Protein AF-S0FCW5-F1 (afdb_monomer_lite)

Organism: NCBI:txid547042

InterPro domains:
  IPR008979 Galactose-binding-like domain superfamily [SSF49785] (98-237)
  IPR013222 Glycosyl hydrolase family 98, putative carbohydrate-binding module [PF08305] (166-237)
  IPR013222 Glycosyl hydrolase family 98, putative carbohydrate-binding module [SM00776] (125-240)
  IPR038637 NPCBM domain superfamily [G3DSA:2.60.120.1060] (94-238)

Radius of gyration: 28.86 Å; chains: 1; bounding box: 76×45×75 Å

Sequence (423 aa):
MIKSVNIVIFLPLSTRDSFASIAENRYFILVLGGQFFVPHCPFGGQYRDKNTEKICKYTENMKKKRKYVILSYMLIYSKLMLYFFSFYNFLFFRLLAAGEKCEDPVGVHSKSIIRINVKGSAVRLSGKIGVTDTQIDYHSSEVTASPQPDGTRVLFHQVNGQKYLAGVEDQGNTMKKGVVMFRVLGDGRELYSQKMASGEKMKSLEVDIRKVKQLELRVDDGGDGPSGDFAVWSGVRIDSDNQLASAESVEAMSGDEGVSQEDWNKMAAKLKDLPVADYPFMKRSATDWLLTPETYKAEVKAGSDGKSLVLTNGLTARVFRITPNLATVDIVNQMSGENMLRAVSGEGELVINGQKWYLGGLEGQPERGYLKMEWLDDMSVRDSSFIVEDFYITDSVRTLDWARSRWALNKQLPTGKSLTFGF

Structure (mmCIF, N/CA/C/O backbone):
data_AF-S0FCW5-F1
#
_entry.id   AF-S0FCW5-F1
#
loop_
_atom_site.group_PDB
_atom_site.id
_atom_site.type_symbol
_atom_site.label_atom_id
_atom_site.label_alt_id
_atom_site.label_comp_id
_atom_site.label_asym_id
_atom_site.label_entity_id
_atom_site.label_seq_id
_atom_site.pdbx_PDB_ins_code
_atom_site.Cartn_x
_atom_site.Cartn_y
_atom_site.Cartn_z
_atom_site.occupancy
_atom_site.B_iso_or_equiv
_atom_site.auth_seq_id
_atom_site.auth_comp_id
_atom_site.auth_asym_id
_atom_site.auth_atom_id
_atom_site.pdbx_PDB_model_num
ATOM 1 N N . MET A 1 1 ? 3.865 22.429 2.206 1.00 33.59 1 MET A N 1
ATOM 2 C CA . MET A 1 1 ? 3.277 21.597 1.139 1.00 33.59 1 MET A CA 1
ATOM 3 C C . MET A 1 1 ? 4.305 21.528 0.016 1.00 33.59 1 MET A C 1
ATOM 5 O O . MET A 1 1 ? 4.591 22.562 -0.581 1.00 33.59 1 MET A O 1
ATOM 9 N N . ILE A 1 2 ? 4.989 20.391 -0.147 1.00 32.06 2 ILE A N 1
ATOM 10 C CA . ILE A 1 2 ? 5.942 20.185 -1.252 1.00 32.06 2 ILE A CA 1
ATOM 11 C C . ILE A 1 2 ? 5.100 20.123 -2.526 1.00 32.06 2 ILE A C 1
ATOM 13 O O . ILE A 1 2 ? 4.150 19.355 -2.568 1.00 32.06 2 ILE A O 1
ATOM 17 N N . LYS A 1 3 ? 5.377 20.995 -3.501 1.00 26.47 3 LYS A N 1
ATOM 18 C CA . LYS A 1 3 ? 4.543 21.134 -4.708 1.00 26.47 3 LYS A CA 1
ATOM 19 C C . LYS A 1 3 ? 4.940 20.202 -5.859 1.00 26.47 3 LYS A C 1
ATOM 21 O O . LYS A 1 3 ? 4.195 20.132 -6.820 1.00 26.47 3 LYS A O 1
ATOM 26 N N . SER A 1 4 ? 6.122 19.587 -5.796 1.00 36.88 4 SER A N 1
ATOM 27 C CA . SER A 1 4 ? 6.639 18.670 -6.823 1.00 36.88 4 SER A CA 1
ATOM 28 C C . SER A 1 4 ? 7.918 17.994 -6.326 1.00 36.88 4 SER A C 1
ATOM 30 O O . SER A 1 4 ? 8.798 18.698 -5.800 1.00 36.88 4 SER A O 1
ATOM 32 N N . VAL A 1 5 ? 8.071 16.691 -6.551 1.00 37.16 5 VAL A N 1
ATOM 33 C CA . VAL A 1 5 ? 9.339 15.971 -6.356 1.00 37.16 5 VAL A CA 1
ATOM 34 C C . VAL A 1 5 ? 9.860 15.511 -7.713 1.00 37.16 5 VAL A C 1
ATOM 36 O O . VAL A 1 5 ? 9.147 14.866 -8.467 1.00 37.16 5 VAL A O 1
ATOM 39 N N . ASN A 1 6 ? 11.114 15.841 -8.041 1.00 39.16 6 ASN A N 1
ATOM 40 C CA . ASN A 1 6 ? 11.743 15.365 -9.275 1.00 39.16 6 ASN A CA 1
ATOM 41 C C . ASN A 1 6 ? 12.931 14.458 -8.965 1.00 39.16 6 ASN A C 1
ATOM 43 O O . ASN A 1 6 ? 13.825 14.834 -8.196 1.00 39.16 6 ASN A O 1
ATOM 47 N N . ILE A 1 7 ? 12.964 13.299 -9.621 1.00 43.75 7 ILE A N 1
ATOM 48 C CA . ILE A 1 7 ? 14.115 12.393 -9.622 1.00 43.75 7 ILE A CA 1
ATOM 49 C C . ILE A 1 7 ? 14.768 12.453 -10.987 1.00 43.75 7 ILE A C 1
ATOM 51 O O . ILE A 1 7 ? 14.098 12.250 -11.993 1.00 43.75 7 ILE A O 1
ATOM 55 N N . VAL A 1 8 ? 16.077 12.696 -11.014 1.00 39.62 8 VAL A N 1
ATOM 56 C CA . VAL A 1 8 ? 16.868 12.725 -12.245 1.00 39.62 8 VAL A CA 1
ATOM 57 C C . VAL A 1 8 ? 17.855 11.565 -12.249 1.00 39.62 8 VAL A C 1
ATOM 59 O O . VAL A 1 8 ? 18.685 11.456 -11.343 1.00 39.62 8 VAL A O 1
ATOM 62 N N . ILE A 1 9 ? 17.767 10.722 -13.277 1.00 49.03 9 ILE A N 1
ATOM 63 C CA . ILE A 1 9 ? 18.616 9.548 -13.484 1.00 49.03 9 ILE A CA 1
ATOM 64 C C . ILE A 1 9 ? 19.537 9.812 -14.670 1.00 49.03 9 ILE A C 1
ATOM 66 O O . ILE A 1 9 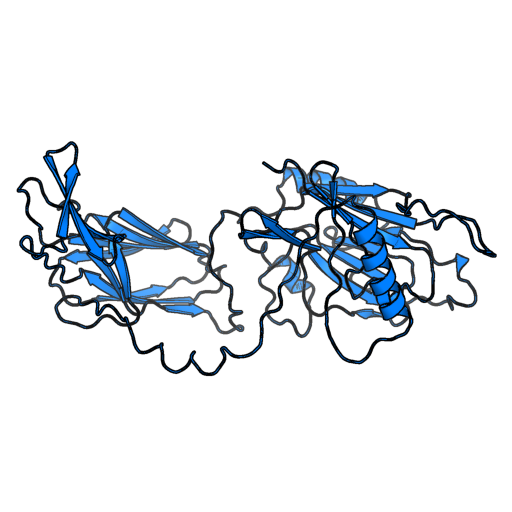? 19.081 10.088 -15.783 1.00 49.03 9 ILE A O 1
ATOM 70 N N . PHE A 1 10 ? 20.843 9.708 -14.428 1.00 42.88 10 PHE A N 1
ATOM 71 C CA . PHE A 1 10 ? 21.876 9.945 -15.432 1.00 42.88 10 PHE A CA 1
ATOM 72 C C . PHE A 1 10 ? 22.539 8.640 -15.859 1.00 42.88 10 PHE A C 1
ATOM 74 O O . PHE A 1 10 ? 22.940 7.842 -15.011 1.00 42.88 10 PHE A O 1
ATOM 81 N N . LEU A 1 11 ? 22.738 8.468 -17.169 1.00 41.00 11 LEU A N 1
ATOM 82 C CA . LEU A 1 11 ? 23.566 7.392 -17.710 1.00 41.00 11 LEU A CA 1
ATOM 83 C C . LEU A 1 11 ? 24.718 7.982 -18.546 1.00 41.00 11 LEU A C 1
ATOM 85 O O . LEU A 1 11 ? 24.460 8.546 -19.615 1.00 41.00 11 LEU A O 1
ATOM 89 N N . PRO A 1 12 ? 25.981 7.899 -18.079 1.00 45.06 12 PRO A N 1
ATOM 90 C CA . PRO A 1 12 ? 27.122 8.432 -18.817 1.00 45.06 12 PRO A CA 1
ATOM 91 C C . PRO A 1 12 ? 27.519 7.529 -19.995 1.00 45.06 12 PRO A C 1
ATOM 93 O O . PRO A 1 12 ? 27.350 6.305 -19.946 1.00 45.06 12 PRO A O 1
ATOM 96 N N . LEU A 1 13 ? 28.115 8.125 -21.034 1.00 45.69 13 LEU A N 1
ATOM 97 C CA . LEU A 1 13 ? 28.806 7.371 -22.081 1.00 45.69 13 LEU A CA 1
ATOM 98 C C . LEU A 1 13 ? 30.098 6.750 -21.532 1.00 45.69 13 LEU A C 1
ATOM 100 O O . LEU A 1 13 ? 31.021 7.463 -21.148 1.00 45.69 13 LEU A O 1
ATOM 104 N N . SER A 1 14 ? 30.124 5.415 -21.523 1.00 41.03 14 SER A N 1
ATOM 105 C CA . SER A 1 14 ? 31.298 4.536 -21.473 1.00 41.03 14 SER A CA 1
ATOM 106 C C . SER A 1 14 ? 32.500 5.047 -20.664 1.00 41.03 14 SER A C 1
ATOM 108 O O . SER A 1 14 ? 33.445 5.628 -21.203 1.00 41.03 14 SER A O 1
ATOM 110 N N . THR A 1 15 ? 32.550 4.671 -19.388 1.00 37.12 15 THR A N 1
ATOM 111 C CA . THR A 1 15 ? 33.826 4.410 -18.710 1.00 37.12 15 THR A CA 1
ATOM 112 C C . THR A 1 15 ? 33.726 3.102 -17.931 1.00 37.12 15 THR A C 1
ATOM 114 O O . THR A 1 15 ? 32.642 2.603 -17.643 1.00 37.12 15 THR A O 1
ATOM 117 N N . ARG A 1 16 ? 34.879 2.542 -17.560 1.00 37.75 16 ARG A N 1
ATOM 118 C CA . ARG A 1 16 ? 35.038 1.319 -16.748 1.00 37.75 16 ARG A CA 1
ATOM 119 C C . ARG A 1 16 ? 34.206 1.313 -15.441 1.00 37.75 16 ARG A C 1
ATOM 121 O O . ARG A 1 16 ? 34.012 0.253 -14.857 1.00 37.75 16 ARG A O 1
ATOM 128 N N . ASP A 1 17 ? 33.690 2.474 -15.027 1.00 35.81 17 ASP A N 1
ATOM 129 C CA . ASP A 1 17 ? 32.860 2.713 -13.839 1.00 35.81 17 ASP A CA 1
ATOM 130 C C . ASP A 1 17 ? 31.333 2.591 -14.087 1.00 35.81 17 ASP A C 1
ATOM 132 O O . ASP A 1 17 ? 30.536 2.691 -13.148 1.00 35.81 17 ASP A O 1
ATOM 136 N N . SER A 1 18 ? 30.881 2.345 -15.325 1.00 36.50 18 SER A N 1
ATOM 137 C CA . SER A 1 18 ? 29.451 2.179 -15.656 1.00 36.50 18 SER A CA 1
ATOM 138 C C . SER A 1 18 ? 28.818 0.935 -15.007 1.00 36.50 18 SER A C 1
ATOM 140 O O . SER A 1 18 ? 27.651 0.963 -14.629 1.00 36.50 18 SER A O 1
ATOM 142 N N . PHE A 1 19 ? 29.592 -0.138 -14.810 1.00 34.03 19 PHE A N 1
ATOM 143 C CA . PHE A 1 19 ? 29.107 -1.394 -14.218 1.00 34.03 19 PHE A CA 1
ATOM 144 C C . PHE A 1 19 ? 28.790 -1.283 -12.724 1.00 34.03 19 PHE A C 1
ATOM 146 O O . PHE A 1 19 ? 27.807 -1.839 -12.243 1.00 34.03 19 PHE A O 1
ATOM 153 N N . ALA A 1 20 ? 29.604 -0.531 -11.987 1.00 31.52 20 ALA A N 1
ATOM 154 C CA . ALA A 1 20 ? 29.438 -0.342 -10.552 1.00 31.52 20 ALA A CA 1
ATOM 155 C C . ALA A 1 20 ? 28.326 0.687 -10.238 1.00 31.52 20 ALA A C 1
ATOM 157 O O . ALA A 1 20 ? 27.677 0.635 -9.193 1.00 31.52 20 ALA A O 1
ATOM 158 N N . SER A 1 21 ? 28.079 1.639 -11.137 1.00 38.34 21 SER A N 1
ATOM 159 C CA . SER A 1 21 ? 27.206 2.794 -10.884 1.00 38.34 21 SER A CA 1
ATOM 160 C C . SER A 1 21 ? 25.705 2.517 -11.035 1.00 38.34 21 SER A C 1
ATOM 162 O O . SER A 1 21 ? 24.915 3.169 -10.353 1.00 38.34 21 SER A O 1
ATOM 164 N N . ILE A 1 22 ? 25.312 1.538 -11.856 1.00 35.44 22 ILE A N 1
ATOM 165 C CA . ILE A 1 22 ? 23.900 1.222 -12.158 1.00 35.44 22 ILE A CA 1
ATOM 166 C C . ILE A 1 22 ? 23.277 0.278 -11.127 1.00 35.44 22 ILE A C 1
ATOM 168 O O . ILE A 1 22 ? 22.099 0.416 -10.818 1.00 35.44 22 ILE A O 1
ATOM 172 N N . ALA A 1 23 ? 24.067 -0.628 -10.549 1.00 32.19 23 ALA A N 1
ATOM 173 C CA . ALA A 1 23 ? 23.587 -1.587 -9.553 1.00 32.19 23 ALA A CA 1
ATOM 174 C C . ALA A 1 23 ? 23.376 -0.980 -8.148 1.00 32.19 23 ALA A C 1
ATOM 176 O O . ALA A 1 23 ? 22.715 -1.588 -7.316 1.00 32.19 23 ALA A O 1
ATOM 177 N N . GLU A 1 24 ? 23.934 0.204 -7.862 1.00 34.00 24 GLU A N 1
ATOM 178 C CA . GLU A 1 24 ? 24.022 0.750 -6.494 1.00 34.00 24 GLU A CA 1
ATOM 179 C C . GLU A 1 24 ? 23.323 2.110 -6.290 1.00 34.00 24 GLU A C 1
ATOM 181 O O . GLU A 1 24 ? 23.581 2.784 -5.295 1.00 34.00 24 GLU A O 1
ATOM 186 N N . ASN A 1 25 ? 22.446 2.560 -7.196 1.00 40.53 25 ASN A N 1
ATOM 187 C CA . ASN A 1 25 ? 21.731 3.838 -7.030 1.00 40.53 25 ASN A CA 1
ATOM 188 C C . ASN A 1 25 ? 22.665 5.056 -6.768 1.00 40.53 25 ASN A C 1
ATOM 190 O O . ASN A 1 25 ? 22.315 5.994 -6.051 1.00 40.53 25 ASN A O 1
ATOM 194 N N . ARG A 1 26 ? 23.887 5.060 -7.330 1.00 36.84 26 ARG A N 1
ATOM 195 C CA . ARG A 1 26 ? 24.973 5.972 -6.898 1.00 36.84 26 ARG A CA 1
ATOM 196 C C . ARG A 1 26 ? 24.899 7.411 -7.426 1.00 36.84 26 ARG A C 1
ATOM 198 O O . ARG A 1 26 ? 25.686 8.244 -6.983 1.00 36.84 26 ARG A O 1
ATOM 205 N N . TYR A 1 27 ? 23.968 7.731 -8.328 1.00 38.69 27 TYR A N 1
ATOM 206 C CA . TYR A 1 27 ? 23.835 9.071 -8.919 1.00 38.69 27 TYR A CA 1
ATOM 207 C C . TYR A 1 27 ? 22.372 9.490 -9.083 1.00 38.69 27 TYR A C 1
ATOM 209 O O . TYR A 1 27 ? 21.877 9.611 -10.200 1.00 38.69 27 TYR A O 1
ATOM 217 N N . PHE A 1 28 ? 21.692 9.754 -7.970 1.00 36.47 28 PHE A N 1
ATOM 218 C CA . PHE A 1 28 ? 20.451 10.524 -7.999 1.00 36.47 28 PHE A CA 1
ATOM 219 C C . PHE A 1 28 ? 20.669 11.877 -7.351 1.00 36.47 28 PHE A C 1
ATOM 221 O O . PHE A 1 28 ? 21.306 11.998 -6.302 1.00 36.47 28 PHE A O 1
ATOM 228 N N . ILE A 1 29 ? 20.116 12.895 -7.996 1.00 38.34 29 ILE A N 1
ATOM 229 C CA . ILE A 1 29 ? 19.978 14.222 -7.422 1.00 38.34 29 ILE A CA 1
ATOM 230 C C . ILE A 1 29 ? 18.490 14.406 -7.173 1.00 38.34 29 ILE A C 1
ATOM 232 O O . ILE A 1 29 ? 17.713 14.521 -8.120 1.00 38.34 29 ILE A O 1
ATOM 236 N N . LEU A 1 30 ? 18.102 14.421 -5.902 1.00 33.50 30 LEU A N 1
ATOM 237 C CA . LEU A 1 30 ? 16.745 14.772 -5.517 1.00 33.50 30 LEU A CA 1
ATOM 238 C C . LEU A 1 30 ? 16.630 16.300 -5.526 1.00 33.50 30 LEU A C 1
ATOM 240 O O . LEU A 1 30 ? 17.441 16.990 -4.897 1.00 33.50 30 LEU A O 1
ATOM 244 N N . VAL A 1 31 ? 15.635 16.823 -6.243 1.00 35.66 31 VAL A N 1
ATOM 245 C CA . VAL A 1 31 ? 15.349 18.261 -6.297 1.00 35.66 31 VAL A CA 1
ATOM 246 C C . VAL A 1 31 ? 14.001 18.534 -5.636 1.00 35.66 31 VAL A C 1
ATOM 248 O O . VAL A 1 31 ? 12.959 18.175 -6.178 1.00 35.66 31 VAL A O 1
ATOM 251 N N . LEU A 1 32 ? 14.023 19.207 -4.482 1.00 30.20 32 LEU A N 1
ATOM 252 C CA . LEU A 1 32 ? 12.822 19.674 -3.779 1.00 30.20 32 LEU A CA 1
ATOM 253 C C . LEU A 1 32 ? 12.792 21.201 -3.805 1.00 30.20 32 LEU A C 1
ATOM 255 O O . LEU A 1 32 ? 13.684 21.845 -3.255 1.00 30.20 32 LEU A O 1
ATOM 259 N N . GLY A 1 33 ? 11.794 21.798 -4.464 1.00 28.34 33 GLY A N 1
ATOM 260 C CA . GLY A 1 33 ? 11.600 23.258 -4.464 1.00 28.34 33 GLY A CA 1
ATOM 261 C C . GLY A 1 33 ? 12.816 24.078 -4.932 1.00 28.34 33 GLY A C 1
ATOM 262 O O . GLY A 1 33 ? 13.011 25.197 -4.469 1.00 28.34 33 GLY A O 1
ATOM 263 N N . GLY A 1 34 ? 13.664 23.514 -5.804 1.00 30.11 34 GLY A N 1
ATOM 264 C CA . GLY A 1 34 ? 14.894 24.150 -6.297 1.00 30.11 34 GLY A CA 1
ATOM 265 C C . GLY A 1 34 ? 16.157 23.907 -5.454 1.00 30.11 34 GLY A C 1
ATOM 266 O O . GLY A 1 34 ? 17.221 24.408 -5.816 1.00 30.11 34 GLY A O 1
ATOM 267 N N . GLN A 1 35 ? 16.080 23.131 -4.367 1.00 27.50 35 GLN A N 1
ATOM 268 C CA . GLN A 1 35 ? 17.235 22.705 -3.564 1.00 27.50 35 GLN A CA 1
ATOM 269 C C . GLN A 1 35 ? 17.667 21.271 -3.898 1.00 27.50 35 GLN A C 1
ATOM 271 O O . GLN A 1 35 ? 16.832 20.399 -4.128 1.00 27.50 35 GLN A O 1
ATOM 276 N N . PHE A 1 36 ? 18.985 21.045 -3.922 1.00 35.94 36 PHE A N 1
ATOM 277 C CA . PHE A 1 36 ? 19.620 19.779 -4.297 1.00 35.94 36 PHE A CA 1
ATOM 278 C C . PHE A 1 36 ? 19.965 18.932 -3.071 1.00 35.94 36 PHE A C 1
ATOM 280 O O . PHE A 1 36 ? 20.587 19.434 -2.133 1.00 35.94 36 PHE A O 1
ATOM 287 N N . PHE A 1 37 ? 19.659 17.637 -3.126 1.00 34.41 37 PHE A N 1
ATOM 288 C CA . PHE A 1 37 ? 20.030 16.665 -2.099 1.00 34.41 37 PHE A CA 1
ATOM 289 C C . PHE A 1 37 ? 20.823 15.513 -2.729 1.00 34.41 37 PHE A C 1
ATOM 291 O O . PHE A 1 37 ? 20.431 14.963 -3.758 1.00 34.41 37 PHE A O 1
ATOM 298 N N . VAL A 1 38 ? 21.957 15.173 -2.109 1.00 36.97 38 VAL A N 1
ATOM 299 C CA . VAL A 1 38 ? 22.837 14.055 -2.492 1.00 36.97 38 VAL A CA 1
ATOM 300 C C . VAL A 1 38 ? 22.806 13.030 -1.351 1.00 36.97 38 VAL A C 1
ATOM 302 O O . VAL A 1 38 ? 22.962 13.442 -0.196 1.00 36.97 38 VAL A O 1
ATOM 305 N N . PRO A 1 39 ? 22.604 11.726 -1.621 1.00 34.88 39 PRO A N 1
ATOM 306 C CA . PRO A 1 39 ? 22.504 10.716 -0.571 1.00 34.88 39 PRO A CA 1
ATOM 307 C C . PRO A 1 39 ? 23.798 10.572 0.245 1.00 34.88 39 PRO A C 1
ATOM 309 O O . PRO A 1 39 ? 24.911 10.813 -0.231 1.00 34.88 39 PRO A O 1
ATOM 312 N N . HIS A 1 40 ? 23.640 10.191 1.515 1.00 34.69 40 HIS A N 1
ATOM 313 C CA . HIS A 1 40 ? 24.745 9.968 2.444 1.00 34.69 40 HIS A CA 1
ATOM 314 C C . HIS A 1 40 ? 25.451 8.638 2.136 1.00 34.69 40 HIS A C 1
ATOM 316 O O . HIS A 1 40 ? 24.803 7.652 1.804 1.00 34.69 40 HIS A O 1
ATOM 322 N N . CYS A 1 41 ? 26.782 8.606 2.246 1.00 33.38 41 CYS A N 1
ATOM 323 C CA . CYS A 1 41 ? 27.588 7.412 1.983 1.00 33.38 41 CYS A CA 1
ATOM 324 C C . CYS A 1 41 ? 27.314 6.355 3.073 1.00 33.38 41 CYS A C 1
ATOM 326 O O . CYS A 1 41 ? 27.596 6.649 4.240 1.00 33.38 41 CYS A O 1
ATOM 328 N N . PRO A 1 42 ? 26.782 5.160 2.759 1.00 31.03 42 PRO A N 1
ATOM 329 C CA . PRO A 1 42 ? 26.518 4.158 3.779 1.00 31.03 42 PRO A CA 1
ATOM 330 C C . PRO A 1 42 ? 27.779 3.313 4.055 1.00 31.03 42 PRO A C 1
ATOM 332 O O . PRO A 1 42 ? 28.617 3.122 3.177 1.00 31.03 42 PRO A O 1
ATOM 335 N N . PHE A 1 43 ? 27.862 2.790 5.284 1.00 33.75 43 PHE A N 1
ATOM 336 C CA . PHE A 1 43 ? 28.784 1.765 5.814 1.00 33.75 43 PHE A CA 1
ATOM 337 C C . PHE A 1 43 ? 30.139 2.194 6.416 1.00 33.75 43 PHE A C 1
ATOM 339 O O . PHE A 1 43 ? 31.092 2.597 5.748 1.00 33.75 43 PHE A O 1
ATOM 346 N N . GLY A 1 44 ? 30.240 1.982 7.735 1.00 33.19 44 GLY A N 1
ATOM 347 C CA . GLY A 1 44 ? 31.493 1.774 8.456 1.00 33.19 44 GLY A CA 1
ATOM 348 C C . GLY A 1 44 ? 31.853 0.286 8.454 1.00 33.19 44 GLY A C 1
ATOM 349 O O . GLY A 1 44 ? 31.154 -0.520 9.057 1.00 33.19 44 GLY A O 1
ATOM 350 N N . GLY A 1 45 ? 32.940 -0.070 7.772 1.00 34.56 45 GLY A N 1
ATOM 351 C CA . GLY A 1 45 ? 33.516 -1.415 7.734 1.00 34.56 45 GLY A CA 1
ATOM 352 C C . GLY A 1 45 ? 34.986 -1.347 7.305 1.00 34.56 45 GLY A C 1
ATOM 353 O O . GLY A 1 45 ? 35.370 -0.467 6.537 1.00 34.56 45 GLY A O 1
ATOM 354 N N . GLN A 1 46 ? 35.821 -2.235 7.848 1.00 36.06 46 GLN A N 1
ATOM 355 C CA . GLN A 1 46 ? 37.294 -2.160 7.853 1.00 36.06 46 GLN A CA 1
ATOM 356 C C . GLN A 1 46 ? 38.018 -2.520 6.535 1.00 36.06 46 GLN A C 1
ATOM 358 O O . GLN A 1 46 ? 39.235 -2.677 6.544 1.00 36.06 46 GLN A O 1
ATOM 363 N N . TYR A 1 47 ? 37.338 -2.577 5.389 1.00 38.03 47 TYR A N 1
ATOM 364 C CA . TYR A 1 47 ? 37.998 -2.714 4.083 1.00 38.03 47 TYR A CA 1
ATOM 365 C C . TYR A 1 47 ? 37.498 -1.630 3.130 1.00 38.03 47 TYR A C 1
ATOM 367 O O . TYR A 1 47 ? 36.375 -1.684 2.637 1.00 38.03 47 TYR A O 1
ATOM 375 N N . ARG A 1 48 ? 38.339 -0.618 2.887 1.00 46.06 48 ARG A N 1
ATOM 376 C CA . ARG A 1 48 ? 38.106 0.412 1.867 1.00 46.06 48 ARG A CA 1
ATOM 377 C C . ARG A 1 48 ? 38.988 0.127 0.660 1.00 46.06 48 ARG A C 1
ATOM 379 O O . ARG A 1 48 ? 40.207 0.056 0.799 1.00 46.06 48 ARG A O 1
ATOM 386 N N . ASP A 1 49 ? 38.398 0.038 -0.527 1.00 46.09 49 ASP A N 1
ATOM 387 C CA . ASP A 1 49 ? 39.173 0.225 -1.751 1.00 46.09 49 ASP A CA 1
ATOM 388 C C . ASP A 1 49 ? 39.580 1.713 -1.899 1.00 46.09 49 ASP A C 1
ATOM 390 O O . ASP A 1 49 ? 38.945 2.626 -1.351 1.00 46.09 49 ASP A O 1
ATOM 394 N N . LYS A 1 50 ? 40.662 1.980 -2.643 1.00 42.00 50 LYS A N 1
ATOM 395 C CA . LYS A 1 50 ? 41.230 3.334 -2.813 1.00 42.00 50 LYS A CA 1
ATOM 396 C C . LYS A 1 50 ? 40.294 4.326 -3.526 1.00 42.00 50 LYS A C 1
ATOM 398 O O . LYS A 1 50 ? 40.507 5.534 -3.404 1.00 42.00 50 LYS A O 1
ATOM 403 N N . ASN A 1 51 ? 39.298 3.864 -4.282 1.00 41.72 51 ASN A N 1
ATOM 404 C CA . ASN A 1 51 ? 38.315 4.717 -4.953 1.00 41.72 51 ASN A CA 1
ATOM 405 C C . ASN A 1 51 ? 37.182 5.108 -3.994 1.00 41.72 51 ASN A C 1
ATOM 407 O O . ASN A 1 51 ? 36.841 6.289 -3.913 1.00 41.72 51 ASN A O 1
ATOM 411 N N . THR A 1 52 ? 36.703 4.173 -3.176 1.00 41.12 52 THR A N 1
ATOM 412 C CA . THR A 1 52 ? 35.723 4.418 -2.108 1.00 41.12 52 THR A CA 1
ATOM 413 C C . THR A 1 52 ? 36.269 5.402 -1.064 1.00 41.12 52 THR A C 1
ATOM 415 O O . THR A 1 52 ? 35.570 6.313 -0.616 1.00 41.12 52 THR A O 1
ATOM 418 N N . GLU A 1 53 ? 37.563 5.328 -0.740 1.00 44.53 53 GLU A N 1
ATOM 419 C CA . GLU A 1 53 ? 38.206 6.279 0.174 1.00 44.53 53 GLU A CA 1
ATOM 420 C C . GLU A 1 53 ? 38.337 7.704 -0.410 1.00 44.53 53 GLU A C 1
ATOM 422 O O . GLU A 1 53 ? 38.209 8.697 0.316 1.00 44.53 53 GLU A O 1
ATOM 427 N N . LYS A 1 54 ? 38.536 7.830 -1.731 1.00 44.31 54 LYS A N 1
ATOM 428 C CA . LYS A 1 54 ? 38.556 9.128 -2.431 1.00 44.31 54 LYS A CA 1
ATOM 429 C C . LYS A 1 54 ? 37.179 9.784 -2.459 1.00 44.31 54 LYS A C 1
ATOM 431 O O . LYS A 1 54 ? 37.096 10.993 -2.246 1.00 44.31 54 LYS A O 1
ATOM 436 N N . ILE A 1 55 ? 36.125 9.000 -2.683 1.00 40.84 55 ILE A N 1
ATOM 437 C CA . ILE A 1 55 ? 34.738 9.478 -2.695 1.00 40.84 55 ILE A CA 1
ATOM 438 C C . ILE A 1 55 ? 34.348 9.976 -1.296 1.00 40.84 55 ILE A C 1
ATOM 440 O O . ILE A 1 55 ? 33.899 11.109 -1.164 1.00 40.84 55 ILE A O 1
ATOM 444 N N . CYS A 1 56 ? 34.654 9.226 -0.233 1.00 41.03 56 CYS A N 1
ATOM 445 C CA . CYS A 1 56 ? 34.401 9.661 1.146 1.00 41.03 56 CYS A CA 1
ATOM 446 C C . CYS A 1 56 ? 35.148 10.954 1.529 1.00 41.03 56 CYS A C 1
ATOM 448 O O . CYS A 1 56 ? 34.553 11.862 2.114 1.00 41.03 56 CYS A O 1
ATOM 450 N N . LYS A 1 57 ? 36.432 11.090 1.153 1.00 44.75 57 LYS A N 1
ATOM 451 C CA . LYS A 1 57 ? 37.203 12.337 1.350 1.00 44.75 57 LYS A CA 1
ATOM 452 C C . LYS A 1 57 ? 36.620 13.520 0.571 1.00 44.75 57 LYS A C 1
ATOM 454 O O . LYS A 1 57 ? 36.708 14.660 1.026 1.00 44.75 57 LYS A O 1
ATOM 459 N N . TYR A 1 58 ? 36.024 13.265 -0.591 1.00 45.00 58 TYR A N 1
ATOM 460 C CA . TYR A 1 58 ? 35.356 14.276 -1.407 1.00 45.00 58 TYR A CA 1
ATOM 461 C C . TYR A 1 58 ? 34.069 14.777 -0.732 1.00 45.00 58 TYR A C 1
ATOM 463 O O . TYR A 1 58 ? 33.876 15.988 -0.607 1.00 45.00 58 TYR A O 1
ATOM 471 N N . THR A 1 59 ? 33.258 13.870 -0.177 1.00 40.06 59 THR A N 1
ATOM 472 C CA . THR A 1 59 ? 32.046 14.198 0.593 1.00 40.06 59 THR A CA 1
ATOM 473 C C . THR A 1 59 ? 32.366 15.016 1.848 1.00 40.06 59 THR A C 1
ATOM 475 O O . THR A 1 59 ? 31.648 15.962 2.173 1.00 40.06 59 THR A O 1
ATOM 478 N N . GLU A 1 60 ? 33.473 14.722 2.538 1.00 44.88 60 GLU A N 1
ATOM 479 C CA . GLU A 1 60 ? 33.938 15.515 3.686 1.00 44.88 60 GLU A CA 1
ATOM 480 C C . GLU A 1 60 ? 34.467 16.904 3.310 1.00 44.88 60 GLU A C 1
ATOM 482 O O . GLU A 1 60 ? 34.234 17.871 4.037 1.00 44.88 60 GLU A O 1
ATOM 487 N N . ASN A 1 61 ? 35.133 17.048 2.162 1.00 42.56 61 ASN A N 1
ATOM 488 C CA . ASN A 1 61 ? 35.586 18.358 1.684 1.00 42.56 61 ASN A CA 1
ATOM 489 C C . ASN A 1 61 ? 34.415 19.265 1.286 1.00 42.56 61 ASN A C 1
ATOM 491 O O . ASN A 1 61 ? 34.483 20.483 1.463 1.00 42.56 61 ASN A O 1
ATOM 495 N N . MET A 1 62 ? 33.320 18.679 0.802 1.00 38.59 62 MET A N 1
ATOM 496 C CA . MET A 1 62 ? 32.087 19.416 0.549 1.00 38.59 62 MET A CA 1
ATOM 497 C C . MET A 1 62 ? 31.438 19.914 1.862 1.00 38.59 62 MET A C 1
ATOM 499 O O . MET A 1 62 ? 30.938 21.042 1.887 1.00 38.59 62 MET A O 1
ATOM 503 N N . LYS A 1 63 ? 31.547 19.171 2.988 1.00 40.78 63 LYS A N 1
ATOM 504 C CA . LYS A 1 63 ? 31.019 19.598 4.310 1.00 40.78 63 LYS A CA 1
ATOM 505 C C . LYS A 1 63 ? 31.651 20.913 4.786 1.00 40.78 63 LYS A C 1
ATOM 507 O O . LYS A 1 63 ? 30.988 21.725 5.426 1.00 40.78 63 LYS A O 1
ATOM 512 N N . LYS A 1 64 ? 32.921 21.156 4.439 1.00 44.56 64 LYS A N 1
ATOM 513 C CA . LYS A 1 64 ? 33.660 22.376 4.816 1.00 44.56 64 LYS A CA 1
ATOM 514 C C . LYS A 1 64 ? 33.215 23.642 4.069 1.00 44.56 64 LYS A C 1
ATOM 516 O O . LYS A 1 64 ? 33.524 24.732 4.538 1.00 44.56 64 LYS A O 1
ATOM 521 N N . LYS A 1 65 ? 32.484 23.540 2.948 1.00 43.06 65 LYS A N 1
ATOM 522 C CA . LYS A 1 65 ? 32.107 24.691 2.095 1.00 43.06 65 LYS A CA 1
ATOM 523 C C . LYS A 1 65 ? 30.676 25.233 2.296 1.00 43.06 65 LYS A C 1
ATOM 525 O O . LYS A 1 65 ? 30.266 26.097 1.529 1.00 43.06 65 LYS A O 1
ATOM 530 N N . ARG A 1 66 ? 29.933 24.764 3.316 1.00 36.25 66 ARG A N 1
ATOM 531 C CA . ARG A 1 66 ? 28.595 25.252 3.753 1.00 36.25 66 ARG A CA 1
ATOM 532 C C . ARG A 1 66 ? 27.642 25.688 2.614 1.00 36.25 66 ARG A C 1
ATOM 534 O O . ARG A 1 66 ? 27.254 26.850 2.543 1.00 36.25 66 ARG A O 1
ATOM 541 N N . LYS A 1 67 ? 27.214 24.757 1.753 1.00 36.59 67 LYS A N 1
ATOM 542 C CA . LYS A 1 67 ? 26.091 24.980 0.813 1.00 36.59 67 LYS A CA 1
ATOM 543 C C . LYS A 1 67 ? 25.155 23.768 0.675 1.00 36.59 67 LYS A C 1
ATOM 545 O O . LYS A 1 67 ? 24.799 23.411 -0.439 1.00 36.59 67 LYS A O 1
ATOM 550 N N . TYR A 1 68 ? 24.780 23.122 1.783 1.00 35.81 68 TYR A N 1
ATOM 551 C CA . TYR A 1 68 ? 23.681 22.138 1.835 1.00 35.81 68 TYR A CA 1
ATOM 552 C C . TYR A 1 68 ? 23.390 21.695 3.283 1.00 35.81 68 TYR A C 1
ATOM 554 O O . TYR A 1 68 ? 24.245 21.831 4.162 1.00 35.81 68 TYR A O 1
ATOM 562 N N . VAL A 1 69 ? 22.184 21.162 3.515 1.00 27.53 69 VAL A N 1
ATOM 563 C CA . VAL A 1 69 ? 21.749 20.521 4.770 1.00 27.53 69 VAL A CA 1
ATOM 564 C C . VAL A 1 69 ? 21.981 19.011 4.655 1.00 27.53 69 VAL A C 1
ATOM 566 O O . VAL A 1 69 ? 21.691 18.408 3.627 1.00 27.53 69 VAL A O 1
ATOM 569 N N . ILE A 1 70 ? 22.561 18.412 5.694 1.00 29.06 70 ILE A N 1
ATOM 570 C CA . ILE A 1 70 ? 22.929 16.991 5.756 1.00 29.06 70 ILE A CA 1
ATOM 571 C C . ILE A 1 70 ? 21.768 16.205 6.381 1.00 29.06 70 ILE A C 1
ATOM 573 O O . ILE A 1 70 ? 21.346 16.547 7.482 1.00 29.06 70 ILE A O 1
ATOM 577 N N . LEU A 1 71 ? 21.312 15.123 5.738 1.00 25.05 71 LEU A N 1
ATOM 578 C CA . LEU A 1 71 ? 20.600 14.045 6.434 1.00 25.05 71 LEU A CA 1
ATOM 579 C C . LEU A 1 71 ? 21.640 13.159 7.130 1.00 25.05 71 LEU A C 1
ATOM 581 O O . LEU A 1 71 ? 22.393 12.427 6.487 1.00 25.05 71 LEU A O 1
ATOM 585 N N . SER A 1 72 ? 21.726 13.270 8.450 1.00 25.41 72 SER A N 1
ATOM 586 C CA . SER A 1 72 ? 22.580 12.429 9.286 1.00 25.41 72 SER A CA 1
ATOM 587 C C . SER A 1 72 ? 21.896 11.096 9.595 1.00 25.41 72 SER A C 1
ATOM 589 O O . SER A 1 72 ? 20.865 11.070 10.259 1.00 25.41 72 SER A O 1
ATOM 591 N N . TYR A 1 73 ? 22.519 9.992 9.176 1.00 25.95 73 TYR A N 1
ATOM 592 C CA . TYR A 1 73 ? 22.291 8.669 9.759 1.00 25.95 73 TYR A CA 1
ATOM 593 C C . TYR A 1 73 ? 22.965 8.628 11.139 1.00 25.95 73 TYR A C 1
ATOM 595 O O . TYR A 1 73 ? 24.192 8.704 11.226 1.00 25.95 73 TYR A O 1
ATOM 603 N N . MET A 1 74 ? 22.192 8.485 12.217 1.00 22.25 74 MET A N 1
ATOM 604 C CA . MET A 1 74 ? 22.722 7.996 13.493 1.00 22.25 74 MET A CA 1
ATOM 605 C C . MET A 1 74 ? 22.580 6.475 13.531 1.00 22.25 74 MET A C 1
ATOM 607 O O . MET A 1 74 ? 21.495 5.941 13.737 1.00 22.25 74 MET A O 1
ATOM 611 N N . LEU A 1 75 ? 23.700 5.777 13.355 1.00 24.41 75 LEU A N 1
ATOM 612 C CA . LEU A 1 75 ? 23.848 4.392 13.788 1.00 24.41 75 LEU A CA 1
ATOM 613 C C . LEU A 1 75 ? 24.127 4.397 15.296 1.00 24.41 75 LEU A C 1
ATOM 615 O O . LEU A 1 75 ? 25.239 4.703 15.720 1.00 24.41 75 LEU A O 1
ATOM 619 N N . ILE A 1 76 ? 23.126 4.040 16.099 1.00 23.86 76 ILE A N 1
ATOM 620 C CA . ILE A 1 76 ? 23.326 3.543 17.464 1.00 23.86 76 ILE A CA 1
ATOM 621 C C . ILE A 1 76 ? 22.838 2.096 17.472 1.00 23.86 76 ILE A C 1
ATOM 623 O O . ILE A 1 76 ? 21.682 1.813 17.757 1.00 23.86 76 ILE A O 1
ATOM 627 N N . TYR A 1 77 ? 23.735 1.171 17.139 1.00 26.11 77 TYR A N 1
ATOM 628 C CA . TYR A 1 77 ? 23.597 -0.234 17.511 1.00 26.11 77 TYR A CA 1
ATOM 629 C C . TYR A 1 77 ? 24.849 -0.637 18.278 1.00 26.11 77 TYR A C 1
ATOM 631 O O . TYR A 1 77 ? 25.882 -0.962 17.705 1.00 26.11 77 TYR A O 1
ATOM 639 N N . SER A 1 78 ? 24.761 -0.556 19.602 1.00 27.58 78 SER A N 1
ATOM 640 C CA . SER A 1 78 ? 25.637 -1.262 20.535 1.00 27.58 78 SER A CA 1
ATOM 641 C C . SER A 1 78 ? 25.050 -1.107 21.938 1.00 27.58 78 SER A C 1
ATOM 643 O O . SER A 1 78 ? 24.904 0.015 22.415 1.00 27.58 78 SER A O 1
ATOM 645 N N . LYS A 1 79 ? 24.762 -2.244 22.590 1.00 24.42 79 LYS A N 1
ATOM 646 C CA . LYS A 1 79 ? 24.388 -2.415 24.014 1.00 24.42 79 LYS A CA 1
ATOM 647 C C . LYS A 1 79 ? 22.924 -2.272 24.474 1.00 24.42 79 LYS A C 1
ATOM 649 O O . LYS A 1 79 ? 22.706 -2.109 25.668 1.00 24.42 79 LYS A O 1
ATOM 654 N N . LEU A 1 80 ? 21.918 -2.491 23.622 1.00 26.62 80 LEU A N 1
ATOM 655 C CA . LEU A 1 80 ? 20.527 -2.669 24.102 1.00 26.62 80 LEU A CA 1
ATOM 656 C C . LEU A 1 80 ? 19.856 -3.982 23.658 1.00 26.62 80 LEU A C 1
ATOM 658 O O . LEU A 1 80 ? 18.640 -4.072 23.586 1.00 26.62 80 LEU A O 1
ATOM 662 N N . MET A 1 81 ? 20.647 -5.022 23.386 1.00 26.97 81 MET A N 1
ATOM 663 C CA . MET A 1 81 ? 20.158 -6.343 22.948 1.00 26.97 81 MET A CA 1
ATOM 664 C C . MET A 1 81 ? 20.262 -7.413 24.052 1.00 26.97 81 MET A C 1
ATOM 666 O O . MET A 1 81 ? 20.444 -8.589 23.773 1.00 26.97 81 MET A O 1
ATOM 670 N N . LEU A 1 82 ? 20.175 -6.994 25.320 1.00 25.97 82 LEU A N 1
ATOM 671 C CA . LEU A 1 82 ? 20.100 -7.890 26.490 1.00 25.97 82 LEU A CA 1
ATOM 672 C C . LEU A 1 82 ? 19.086 -7.429 27.561 1.00 25.97 82 LEU A C 1
ATOM 674 O O . LEU A 1 82 ? 18.877 -8.137 28.536 1.00 25.97 82 LEU A O 1
ATOM 678 N N . TYR A 1 83 ? 18.391 -6.302 27.351 1.00 25.06 83 TYR A N 1
ATOM 679 C CA . TYR A 1 83 ? 17.251 -5.872 28.183 1.00 25.06 83 TYR A CA 1
ATOM 680 C C . TYR A 1 83 ? 15.885 -6.092 27.511 1.00 25.06 83 TYR A C 1
ATOM 682 O O . TYR A 1 83 ? 14.851 -6.012 28.170 1.00 25.06 83 TYR A O 1
ATOM 690 N N . PHE A 1 84 ? 15.866 -6.441 26.219 1.00 25.66 84 PHE A N 1
ATOM 691 C CA . PHE A 1 84 ? 14.629 -6.634 25.452 1.00 25.66 84 PHE A CA 1
ATOM 692 C C . PHE A 1 84 ? 13.889 -7.946 25.763 1.00 25.66 84 PHE A C 1
ATOM 694 O O . PHE A 1 84 ? 12.708 -8.064 25.461 1.00 25.66 84 PHE A O 1
ATOM 701 N N . PHE A 1 85 ? 14.544 -8.906 26.425 1.00 24.81 85 PHE A N 1
ATOM 702 C CA . PHE A 1 85 ? 13.934 -10.191 26.793 1.00 24.81 85 PHE A CA 1
ATOM 703 C C . PHE A 1 85 ? 13.313 -10.227 28.199 1.00 24.81 85 PHE A C 1
ATOM 705 O O . PHE A 1 85 ? 12.671 -11.212 28.545 1.00 24.81 85 PHE A O 1
ATOM 712 N N . SER A 1 86 ? 13.441 -9.159 29.000 1.00 24.30 86 SER A N 1
ATOM 713 C CA . SER A 1 86 ? 12.902 -9.124 30.373 1.00 24.30 86 SER A CA 1
ATOM 714 C C . SER A 1 86 ? 11.754 -8.126 30.588 1.00 24.30 86 SER A C 1
ATOM 716 O O . SER A 1 86 ? 11.218 -8.068 31.692 1.00 24.30 86 SER A O 1
ATOM 718 N N . PHE A 1 87 ? 11.345 -7.367 29.563 1.00 25.05 87 PHE A N 1
ATOM 719 C CA . PHE A 1 87 ? 10.265 -6.368 29.667 1.00 25.05 87 PHE A CA 1
ATOM 720 C C . PHE A 1 87 ? 8.937 -6.778 29.007 1.00 25.05 87 PHE A C 1
ATOM 722 O O . PHE A 1 87 ? 7.925 -6.125 29.236 1.00 25.05 87 PHE A O 1
ATOM 729 N N . TYR A 1 88 ? 8.888 -7.895 28.270 1.00 26.66 88 TYR A N 1
ATOM 730 C CA . TYR A 1 88 ? 7.658 -8.385 27.617 1.00 26.66 88 TYR A CA 1
ATOM 731 C C . TYR A 1 88 ? 6.617 -9.007 28.571 1.00 26.66 88 TYR A C 1
ATOM 733 O O . TYR A 1 88 ? 5.592 -9.511 28.127 1.00 26.66 88 TYR A O 1
ATOM 741 N N . ASN A 1 89 ? 6.855 -8.955 29.885 1.00 27.97 89 ASN A N 1
ATOM 742 C CA . ASN A 1 89 ? 5.924 -9.433 30.913 1.00 27.97 89 ASN A CA 1
ATOM 743 C C . ASN A 1 89 ? 5.296 -8.308 31.752 1.00 27.97 89 ASN A C 1
ATOM 745 O O . ASN A 1 89 ? 4.640 -8.587 32.755 1.00 27.97 89 ASN A O 1
ATOM 749 N N . PHE A 1 90 ? 5.473 -7.041 31.369 1.00 27.73 90 PHE A N 1
ATOM 750 C CA . PHE A 1 90 ? 4.952 -5.910 32.134 1.00 27.73 90 PHE A CA 1
ATOM 751 C C . PHE A 1 90 ? 4.036 -5.038 31.263 1.00 27.73 90 PHE A C 1
ATOM 753 O O . PHE A 1 90 ? 4.480 -4.472 30.272 1.00 27.73 90 PHE A O 1
ATOM 760 N N . LEU A 1 91 ? 2.767 -4.941 31.684 1.00 27.30 91 LEU A N 1
ATOM 761 C CA . LEU A 1 91 ? 1.627 -4.223 31.082 1.00 27.30 91 LEU A CA 1
ATOM 762 C C . LEU A 1 91 ? 0.859 -4.927 29.941 1.00 27.30 91 LEU A C 1
ATOM 764 O O . LEU A 1 91 ? 0.592 -4.343 28.899 1.00 27.30 91 LEU A O 1
ATOM 768 N N . PHE A 1 92 ? 0.351 -6.139 30.186 1.00 31.44 92 PHE A N 1
ATOM 769 C CA . PHE A 1 92 ? -0.930 -6.529 29.577 1.00 31.44 92 PHE A CA 1
ATOM 770 C C . PHE A 1 92 ? -2.066 -6.004 30.465 1.00 31.44 92 PHE A C 1
ATOM 772 O O . PHE A 1 92 ? -2.332 -6.569 31.530 1.00 31.44 92 PHE A O 1
ATOM 779 N N . PHE A 1 93 ? -2.744 -4.935 30.039 1.00 41.72 93 PHE A N 1
ATOM 780 C CA . PHE A 1 93 ? -4.084 -4.629 30.545 1.00 41.72 93 PHE A CA 1
ATOM 781 C C . PHE A 1 93 ? -4.965 -5.856 30.262 1.00 41.72 93 PHE A C 1
ATOM 783 O O . PHE A 1 93 ? -5.129 -6.268 29.115 1.00 41.72 93 PHE A O 1
ATOM 790 N N . ARG A 1 94 ? -5.468 -6.510 31.313 1.00 57.69 94 ARG A N 1
ATOM 791 C CA . ARG A 1 94 ? -6.320 -7.697 31.175 1.00 57.69 94 ARG A CA 1
ATOM 792 C C . ARG A 1 94 ? -7.728 -7.247 30.788 1.00 57.69 94 ARG A C 1
ATOM 794 O O . ARG A 1 94 ? -8.493 -6.866 31.665 1.00 57.69 94 ARG A O 1
ATOM 801 N N . LEU A 1 95 ? -8.065 -7.290 29.499 1.00 68.06 95 LEU A N 1
ATOM 802 C CA . LEU A 1 95 ? -9.446 -7.087 29.054 1.00 68.06 95 LEU A CA 1
ATOM 803 C C . LEU A 1 95 ? -10.284 -8.346 29.338 1.00 68.06 95 LEU A C 1
ATOM 805 O O . LEU A 1 95 ? -9.860 -9.466 29.030 1.00 68.06 95 LEU A O 1
ATOM 809 N N . LEU A 1 96 ? -11.468 -8.146 29.917 1.00 79.00 96 LEU A N 1
ATOM 810 C CA . LEU A 1 96 ? -12.458 -9.186 30.199 1.00 79.00 96 LEU A CA 1
ATOM 811 C C . LEU A 1 96 ? -13.769 -8.867 29.472 1.00 79.00 96 LEU A C 1
ATOM 813 O O . LEU A 1 96 ? -14.168 -7.702 29.396 1.00 79.00 96 LEU A O 1
ATOM 817 N N . ALA A 1 97 ? -14.434 -9.903 28.968 1.00 75.56 97 ALA A N 1
ATOM 818 C CA . ALA A 1 97 ? -15.790 -9.833 28.431 1.00 75.56 97 ALA A CA 1
ATOM 819 C C . ALA A 1 97 ? -16.613 -10.994 29.005 1.00 75.56 97 ALA A C 1
ATOM 821 O O . ALA A 1 97 ? -16.272 -12.160 28.796 1.00 75.56 97 ALA A O 1
ATOM 822 N N . ALA A 1 98 ? -17.665 -10.681 29.767 1.00 80.88 98 ALA A N 1
ATOM 823 C CA . ALA A 1 98 ? -18.454 -11.637 30.545 1.00 80.88 98 ALA A CA 1
ATOM 824 C C . ALA A 1 98 ? -17.604 -12.572 31.435 1.00 80.88 98 ALA A C 1
ATOM 826 O O . ALA A 1 98 ? -17.869 -13.771 31.549 1.00 80.88 98 ALA A O 1
ATOM 827 N N . GLY A 1 99 ? -16.552 -12.027 32.050 1.00 78.44 99 GLY A N 1
ATOM 828 C CA . GLY A 1 99 ? -15.591 -12.740 32.893 1.00 78.44 99 GLY A CA 1
ATOM 829 C C . GLY A 1 99 ? -14.588 -13.615 32.132 1.00 78.44 99 GLY A C 1
ATOM 830 O O . GLY A 1 99 ? -13.682 -14.174 32.751 1.00 78.44 99 GLY A O 1
ATOM 831 N N . GLU A 1 100 ? -14.707 -13.735 30.807 1.00 85.00 100 GLU A N 1
ATOM 832 C CA . GLU A 1 100 ? -13.758 -14.459 29.961 1.00 85.00 100 GLU A CA 1
ATOM 833 C C . GLU A 1 100 ? -12.578 -13.549 29.585 1.00 85.00 100 GLU A C 1
ATOM 835 O O . GLU A 1 100 ? -12.753 -12.386 29.210 1.00 85.00 100 GLU A O 1
ATOM 840 N N . LYS A 1 101 ? -11.352 -14.078 29.687 1.00 84.94 101 LYS A N 1
ATOM 841 C CA . LYS A 1 101 ? -10.135 -13.357 29.298 1.00 84.94 101 LYS A CA 1
ATOM 842 C C . LYS A 1 101 ? -10.066 -13.224 27.782 1.00 84.94 101 LYS A C 1
ATOM 844 O O . LYS A 1 101 ? -10.110 -14.226 27.076 1.00 84.94 101 LYS A O 1
ATOM 849 N N . CYS A 1 102 ? -9.879 -11.999 27.303 1.00 80.19 102 CYS A N 1
ATOM 850 C CA . CYS A 1 102 ? -9.663 -11.754 25.886 1.00 80.19 102 CYS A CA 1
ATOM 851 C C . CYS A 1 102 ? -8.217 -12.106 25.496 1.00 80.19 102 CYS A C 1
ATOM 853 O O . CYS A 1 102 ? -7.260 -11.669 26.142 1.00 80.19 102 CYS A O 1
ATOM 855 N N . GLU A 1 103 ? -8.060 -12.889 24.433 1.00 79.19 103 GLU A N 1
ATOM 856 C CA . GLU A 1 103 ? -6.783 -13.120 23.749 1.00 79.19 103 GLU A CA 1
ATOM 857 C C . GLU A 1 103 ? -6.515 -11.960 22.785 1.00 79.19 103 GLU A C 1
ATOM 859 O O . GLU A 1 103 ? -7.458 -11.515 22.130 1.00 79.19 103 GLU A O 1
ATOM 864 N N . ASP A 1 104 ? -5.276 -11.454 22.744 1.00 73.06 104 ASP A N 1
ATOM 865 C CA . ASP A 1 104 ? -4.799 -10.354 21.882 1.00 73.06 104 ASP A CA 1
ATOM 866 C C . ASP A 1 104 ? -5.876 -9.294 21.553 1.00 73.06 104 ASP A C 1
ATOM 868 O O . ASP A 1 104 ? -6.276 -9.141 20.396 1.00 73.06 104 ASP A O 1
ATOM 872 N N . PRO A 1 105 ? -6.436 -8.618 22.577 1.00 78.81 105 PRO A N 1
ATOM 873 C CA . PRO A 1 105 ? -7.646 -7.826 22.411 1.00 78.81 105 PRO A CA 1
ATOM 874 C C . PRO A 1 105 ? -7.397 -6.501 21.689 1.00 78.81 105 PRO A C 1
ATOM 876 O O . PRO A 1 105 ? -6.513 -5.734 22.069 1.00 78.81 105 PRO A O 1
ATOM 879 N N . VAL A 1 106 ? -8.284 -6.166 20.751 1.00 76.38 106 VAL A N 1
ATOM 880 C CA . VAL A 1 106 ? -8.457 -4.804 20.233 1.00 76.38 106 VAL A CA 1
ATOM 881 C C . VAL A 1 106 ? -9.744 -4.227 20.821 1.00 76.38 106 VAL A C 1
ATOM 883 O O . VAL A 1 106 ? -10.849 -4.573 20.396 1.00 76.38 106 VAL A O 1
ATOM 886 N N . GLY A 1 107 ? -9.595 -3.375 21.837 1.00 79.12 107 GLY A N 1
ATOM 887 C CA . GLY A 1 107 ? -10.702 -2.662 22.476 1.00 79.12 107 GLY A CA 1
ATOM 888 C C . GLY A 1 107 ? -11.093 -1.408 21.694 1.00 79.12 107 GLY A C 1
ATOM 889 O O . GLY A 1 107 ? -10.232 -0.611 21.327 1.00 79.12 107 GLY A O 1
ATOM 890 N N . VAL A 1 108 ? -12.387 -1.223 21.450 1.00 80.62 108 VAL A N 1
ATOM 891 C CA . VAL A 1 108 ? -12.955 -0.067 20.746 1.00 80.62 108 VAL A CA 1
ATOM 892 C C . VAL A 1 108 ? -14.218 0.421 21.453 1.00 80.62 108 VAL A C 1
ATOM 894 O O . VAL A 1 108 ? -14.801 -0.288 22.268 1.00 80.62 108 VAL A O 1
ATOM 897 N N . HIS A 1 109 ? -14.654 1.632 21.124 1.00 84.88 109 HIS A N 1
ATOM 898 C CA . HIS A 1 109 ? -15.965 2.158 21.512 1.00 84.88 109 HIS A CA 1
ATOM 899 C C . HIS A 1 109 ? -16.930 2.106 20.311 1.00 84.88 109 HIS A C 1
ATOM 901 O O . HIS A 1 109 ? -16.464 2.058 19.168 1.00 84.88 109 HIS A O 1
ATOM 907 N N . SER A 1 110 ? -18.252 2.133 20.526 1.00 79.81 110 SER A N 1
ATOM 908 C CA . SER A 1 110 ? -19.223 2.261 19.425 1.00 79.81 110 SER A CA 1
ATOM 909 C C . SER A 1 110 ? -18.973 3.503 18.562 1.00 79.81 110 SER A C 1
ATOM 911 O O . SER A 1 110 ? -18.405 4.502 19.014 1.00 79.81 110 SER A O 1
ATOM 913 N N . LYS A 1 111 ? -19.401 3.413 17.294 1.00 80.38 111 LYS A N 1
ATOM 914 C CA . LYS A 1 111 ? -19.026 4.274 16.154 1.00 80.38 111 LYS A CA 1
ATOM 915 C C . LYS A 1 111 ? -17.552 4.158 15.744 1.00 80.38 111 LYS A C 1
ATOM 917 O O . LYS A 1 111 ? -16.980 5.103 15.204 1.00 80.38 111 LYS A O 1
ATOM 922 N N . SER A 1 112 ? -16.951 2.991 15.964 1.00 79.19 112 SER A N 1
ATOM 923 C CA . SER A 1 112 ? -15.590 2.678 15.521 1.00 79.19 112 SER A CA 1
ATOM 924 C C . SER A 1 112 ? -15.594 1.985 14.163 1.00 79.19 112 SER A C 1
ATOM 926 O O . SER A 1 112 ? -16.453 1.145 13.885 1.00 79.19 112 SER A O 1
ATOM 928 N N . ILE A 1 113 ? -14.611 2.325 13.330 1.00 77.25 113 ILE A N 1
ATOM 929 C CA . ILE A 1 113 ? -14.355 1.698 12.035 1.00 77.25 113 ILE A CA 1
ATOM 930 C C . ILE A 1 113 ? -12.852 1.428 11.944 1.00 77.25 113 ILE A C 1
ATOM 932 O O . ILE A 1 113 ? -12.049 2.359 11.983 1.00 77.25 113 ILE A O 1
ATOM 936 N N . ILE A 1 114 ? -12.476 0.162 11.786 1.00 71.81 114 ILE A N 1
ATOM 937 C CA . ILE A 1 114 ? -11.112 -0.276 11.482 1.00 71.81 114 ILE A CA 1
ATOM 938 C C . ILE A 1 114 ? -11.106 -0.740 10.030 1.00 71.81 114 ILE A C 1
ATOM 940 O O . ILE A 1 114 ? -11.871 -1.630 9.671 1.00 71.81 114 ILE A O 1
ATOM 944 N N . ARG A 1 115 ? -10.254 -0.149 9.192 1.00 72.62 115 ARG A N 1
ATOM 945 C CA . ARG A 1 115 ? -10.116 -0.517 7.777 1.00 72.62 115 ARG A CA 1
ATOM 946 C C . ARG A 1 115 ? -8.804 -1.249 7.550 1.00 72.62 115 ARG A C 1
ATOM 948 O O . ARG A 1 115 ? -7.769 -0.799 8.031 1.00 72.62 115 ARG A O 1
ATOM 955 N N . ILE A 1 116 ? -8.857 -2.350 6.811 1.00 74.69 116 ILE A N 1
ATOM 956 C CA . ILE A 1 116 ? -7.715 -3.217 6.523 1.00 74.69 116 ILE A CA 1
ATOM 957 C C . ILE A 1 116 ? -7.718 -3.514 5.024 1.00 74.69 116 ILE A C 1
ATOM 959 O O . ILE A 1 116 ? -8.692 -4.055 4.506 1.00 74.69 116 ILE A O 1
ATOM 963 N N . ASN A 1 117 ? -6.638 -3.175 4.320 1.00 73.69 117 ASN A N 1
ATOM 964 C CA . ASN A 1 117 ? -6.447 -3.623 2.943 1.00 73.69 117 ASN A CA 1
ATOM 965 C C . ASN A 1 117 ? -5.892 -5.053 2.973 1.00 73.69 117 ASN A C 1
ATOM 967 O O . ASN A 1 117 ? -4.814 -5.301 3.504 1.00 73.69 117 ASN A O 1
ATOM 971 N N . VAL A 1 118 ? -6.657 -5.993 2.435 1.00 73.75 118 VAL A N 1
ATOM 972 C CA . VAL A 1 118 ? -6.317 -7.417 2.344 1.00 73.75 118 VAL A CA 1
ATOM 973 C C . VAL A 1 118 ? -5.938 -7.830 0.915 1.00 73.75 118 VAL A C 1
ATOM 975 O O . VAL A 1 118 ? -5.745 -9.016 0.656 1.00 73.75 118 VAL A O 1
ATOM 978 N N . LYS A 1 119 ? -5.827 -6.864 -0.015 1.00 72.75 119 LYS A N 1
ATOM 979 C CA . LYS A 1 119 ? -5.296 -6.994 -1.388 1.00 72.75 119 LYS A CA 1
ATOM 980 C C . LYS A 1 119 ? -5.866 -8.186 -2.194 1.00 72.75 119 LYS A C 1
ATOM 982 O O . LYS A 1 119 ? -5.245 -8.644 -3.146 1.00 72.75 119 LYS A O 1
ATOM 987 N N . GLY A 1 120 ? -7.044 -8.713 -1.836 1.00 74.12 120 GLY A N 1
ATOM 988 C CA . GLY A 1 120 ? -7.650 -9.894 -2.468 1.00 74.12 120 GLY A CA 1
ATOM 989 C C . GLY A 1 120 ? -7.040 -11.249 -2.083 1.00 74.12 120 GLY A C 1
ATOM 990 O O . GLY A 1 120 ? -7.544 -12.269 -2.554 1.00 74.12 120 GLY A O 1
ATOM 991 N N . SER A 1 121 ? -5.990 -11.282 -1.253 1.00 76.19 121 SER A N 1
ATOM 992 C CA . SER A 1 121 ? -5.228 -12.497 -0.911 1.00 76.19 121 SER A CA 1
ATOM 993 C C . SER A 1 121 ? -5.728 -13.209 0.349 1.00 76.19 121 SER A C 1
ATOM 995 O O . SER A 1 121 ? -5.425 -14.387 0.565 1.00 76.19 121 SER A O 1
ATOM 997 N N . ALA A 1 122 ? -6.512 -12.518 1.176 1.00 81.62 122 ALA A N 1
ATOM 998 C CA . ALA A 1 122 ? -7.109 -13.102 2.365 1.00 81.62 122 ALA A CA 1
ATOM 999 C C . ALA A 1 122 ? -8.267 -14.050 2.019 1.00 81.62 122 ALA A C 1
ATOM 1001 O O . ALA A 1 122 ? -9.041 -13.833 1.086 1.00 81.62 122 ALA A O 1
ATOM 1002 N N . VAL A 1 123 ? -8.396 -15.108 2.813 1.00 85.69 123 VAL A N 1
ATOM 1003 C CA . VAL A 1 123 ? -9.421 -16.144 2.656 1.00 85.69 123 VAL A CA 1
ATOM 1004 C C . VAL A 1 123 ? -10.441 -16.066 3.778 1.00 85.69 123 VAL A C 1
ATOM 1006 O O . VAL A 1 123 ? -11.635 -16.237 3.536 1.00 85.69 123 VAL A O 1
ATOM 1009 N N . ARG A 1 124 ? -9.991 -15.816 5.011 1.00 90.81 124 ARG A N 1
ATOM 1010 C CA . ARG A 1 124 ? -10.849 -15.927 6.190 1.00 90.81 124 ARG A CA 1
ATOM 1011 C C . ARG A 1 124 ? -10.493 -14.901 7.251 1.00 90.81 124 ARG A C 1
ATOM 1013 O O . ARG A 1 124 ? -9.329 -14.728 7.581 1.00 90.81 124 ARG A O 1
ATOM 1020 N N . LEU A 1 125 ? -11.513 -14.280 7.826 1.00 91.62 125 LEU A N 1
ATOM 1021 C CA . LEU A 1 125 ? -11.428 -13.568 9.095 1.00 91.62 125 LEU A CA 1
ATOM 1022 C C . LEU A 1 125 ? -11.959 -14.494 10.190 1.00 91.62 125 LEU A C 1
ATOM 1024 O O . LEU A 1 125 ? -13.079 -14.992 10.070 1.00 91.62 125 LEU A O 1
ATOM 1028 N N . SER A 1 126 ? -11.190 -14.715 11.251 1.00 92.94 126 SER A N 1
ATOM 1029 C CA . SER A 1 126 ? -11.602 -15.527 12.400 1.00 92.94 126 SER A CA 1
ATOM 1030 C C . SER A 1 126 ? -11.319 -14.814 13.720 1.00 92.94 126 SER A C 1
ATOM 1032 O O . SER A 1 126 ? -10.480 -13.923 13.767 1.00 92.94 126 SER A O 1
ATOM 1034 N N . GLY A 1 127 ? -12.024 -15.164 14.796 1.00 92.69 127 GLY A N 1
ATOM 1035 C CA . GLY A 1 127 ? -11.772 -14.623 16.135 1.00 92.69 127 GLY A CA 1
ATOM 1036 C C . GLY A 1 127 ? -12.992 -14.706 17.043 1.00 92.69 127 GLY A C 1
ATOM 1037 O O . GLY A 1 127 ? -13.874 -15.544 16.849 1.00 92.69 127 GLY A O 1
ATOM 1038 N N . LYS A 1 128 ? -13.059 -13.818 18.034 1.00 94.75 128 LYS A N 1
ATOM 1039 C CA . LYS A 1 128 ? -14.226 -13.629 18.897 1.00 94.75 1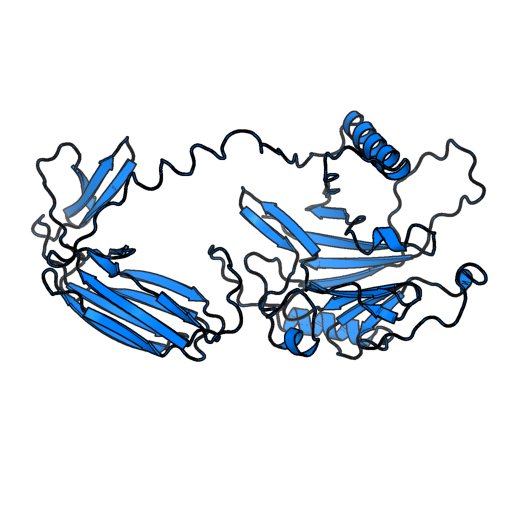28 LYS A CA 1
ATOM 1040 C C . LYS A 1 128 ? -14.593 -12.154 19.015 1.00 94.75 128 LYS A C 1
ATOM 1042 O O . LYS A 1 128 ? -13.737 -11.276 18.931 1.00 94.75 128 LYS A O 1
ATOM 1047 N N . ILE A 1 129 ? -15.869 -11.900 19.258 1.00 95.69 129 ILE A N 1
ATOM 1048 C CA . ILE A 1 129 ? -16.423 -10.575 19.533 1.00 95.69 129 ILE A CA 1
ATOM 1049 C C . ILE A 1 129 ? -17.130 -10.573 20.886 1.00 95.69 129 ILE A C 1
ATOM 1051 O O . ILE A 1 129 ? -17.704 -11.585 21.301 1.00 95.69 129 ILE A O 1
ATOM 1055 N N . GLY A 1 130 ? -17.084 -9.442 21.584 1.00 93.94 130 GLY A N 1
ATOM 1056 C CA . GLY A 1 130 ? -17.737 -9.289 22.880 1.00 93.94 130 GLY A CA 1
ATOM 1057 C C . GLY A 1 130 ? -17.859 -7.841 23.328 1.00 93.94 130 GLY A C 1
ATOM 1058 O O . GLY A 1 130 ? -17.204 -6.951 22.793 1.00 93.94 130 GLY A O 1
ATOM 1059 N N . VAL A 1 131 ? -18.691 -7.614 24.339 1.00 91.69 131 VAL A N 1
ATOM 1060 C CA . VAL A 1 131 ? -18.787 -6.330 25.043 1.00 91.69 131 VAL A CA 1
ATOM 1061 C C . VAL A 1 131 ? -18.043 -6.471 26.362 1.00 91.69 131 VAL A C 1
ATOM 1063 O O . VAL A 1 131 ? -18.231 -7.455 27.078 1.00 91.69 131 VAL A O 1
ATOM 1066 N N . THR A 1 132 ? -17.153 -5.527 26.649 1.00 83.50 132 THR A N 1
ATOM 1067 C CA . THR A 1 132 ? -16.260 -5.612 27.805 1.00 83.50 132 THR A CA 1
ATOM 1068 C C . THR A 1 132 ? -17.006 -5.389 29.114 1.00 83.50 132 THR A C 1
ATOM 1070 O O . THR A 1 132 ? -18.020 -4.686 29.168 1.00 83.50 132 THR A O 1
ATOM 1073 N N . ASP A 1 133 ? -16.469 -5.956 30.190 1.00 76.75 133 ASP A N 1
ATOM 1074 C CA . ASP A 1 133 ? -16.981 -5.745 31.542 1.00 76.75 133 ASP A CA 1
ATOM 1075 C C . ASP A 1 133 ? -16.438 -4.418 32.089 1.00 76.75 133 ASP A C 1
ATOM 1077 O O . ASP A 1 133 ? -15.520 -4.388 32.909 1.00 76.75 133 ASP A O 1
ATOM 1081 N N . THR A 1 134 ? -16.946 -3.289 31.595 1.00 68.31 134 THR A N 1
ATOM 1082 C CA . THR A 1 134 ? -16.502 -1.982 32.090 1.00 68.31 134 THR A CA 1
ATOM 1083 C C . THR A 1 134 ? -17.207 -1.660 33.406 1.00 68.31 134 THR A C 1
ATOM 1085 O O . THR A 1 134 ? -18.420 -1.464 33.445 1.00 68.31 134 THR A O 1
ATOM 1088 N N . GLN A 1 135 ? -16.444 -1.590 34.497 1.00 68.88 135 GLN A N 1
ATOM 1089 C CA . GLN A 1 135 ? -16.897 -1.027 35.770 1.00 68.88 135 GLN A CA 1
ATOM 1090 C C . GLN A 1 135 ? -16.073 0.222 36.065 1.00 68.88 135 GLN A C 1
ATOM 1092 O O . GLN A 1 135 ? -14.845 0.174 36.018 1.00 68.88 135 GLN A O 1
ATOM 1097 N N . ILE A 1 136 ? -16.746 1.337 36.348 1.00 73.50 136 ILE A N 1
ATOM 1098 C CA . ILE A 1 136 ? -16.088 2.588 36.730 1.00 73.50 136 ILE A CA 1
ATOM 1099 C C . ILE A 1 136 ? -16.314 2.821 38.215 1.00 73.50 136 ILE A C 1
ATOM 1101 O O . ILE A 1 136 ? -17.454 2.896 38.674 1.00 73.50 136 ILE A O 1
ATOM 1105 N N . ASP A 1 137 ? -15.217 2.972 38.951 1.00 78.06 137 ASP A N 1
ATOM 1106 C CA . ASP A 1 137 ? -15.256 3.489 40.311 1.00 78.06 137 ASP A CA 1
ATOM 1107 C C . ASP A 1 137 ? -15.222 5.021 40.280 1.00 78.06 137 ASP A C 1
ATOM 1109 O O . ASP A 1 137 ? -14.173 5.645 40.122 1.00 78.06 137 ASP A O 1
ATOM 1113 N N . TYR A 1 138 ? -16.394 5.630 40.442 1.00 78.62 138 TYR A N 1
ATOM 1114 C CA . TYR A 1 138 ? -16.571 7.082 40.478 1.00 78.62 138 TYR A CA 1
ATOM 1115 C C . TYR A 1 138 ? -15.860 7.775 41.643 1.00 78.62 138 TYR A C 1
ATOM 1117 O O . TYR A 1 138 ? -15.679 8.992 41.607 1.00 78.62 138 TYR A O 1
ATOM 1125 N N . HIS A 1 139 ? -15.494 7.030 42.686 1.00 80.19 139 HIS A N 1
ATOM 1126 C CA . HIS A 1 139 ? -14.818 7.572 43.860 1.00 80.19 139 HIS A CA 1
ATOM 1127 C C . HIS A 1 139 ? -13.296 7.510 43.742 1.00 80.19 139 HIS A C 1
ATOM 1129 O O . HIS A 1 139 ? -12.596 8.087 44.577 1.00 80.19 139 HIS A O 1
ATOM 1135 N N . SER A 1 140 ? -12.777 6.852 42.704 1.00 82.62 140 SER A N 1
ATOM 1136 C CA . SER A 1 140 ? -11.347 6.812 42.449 1.00 82.62 140 SER A CA 1
ATOM 1137 C C . SER A 1 140 ? -10.817 8.199 42.094 1.00 82.62 140 SER A C 1
ATOM 1139 O O . SER A 1 140 ? -11.292 8.860 41.171 1.00 82.62 140 SER A O 1
ATOM 1141 N N . SER A 1 141 ? -9.754 8.610 42.785 1.00 80.38 141 SER A N 1
ATOM 1142 C CA . SER A 1 141 ? -8.994 9.824 42.468 1.00 80.38 141 SER A CA 1
ATOM 1143 C C . SER A 1 141 ? -8.347 9.787 41.080 1.00 80.38 141 SER A C 1
ATOM 1145 O O . SER A 1 141 ? -7.917 10.820 40.573 1.00 80.38 141 SER A O 1
ATOM 1147 N N . GLU A 1 142 ? -8.246 8.600 40.479 1.00 83.56 142 GLU A N 1
ATOM 1148 C CA . GLU A 1 142 ? -7.710 8.401 39.133 1.00 83.56 142 GLU A CA 1
ATOM 1149 C C . GLU A 1 142 ? -8.776 8.610 38.051 1.00 83.56 142 GLU A C 1
ATOM 1151 O O . GLU A 1 142 ? -8.437 8.639 36.871 1.00 83.56 142 GLU A O 1
ATOM 1156 N N . VAL A 1 143 ? -10.051 8.784 38.412 1.00 84.25 143 VAL A N 1
ATOM 1157 C CA . VAL A 1 143 ? -11.130 9.056 37.460 1.00 84.25 143 VAL A CA 1
ATOM 1158 C C . VAL A 1 143 ? -11.423 10.553 37.426 1.00 84.25 143 VAL A C 1
ATOM 1160 O O . VAL A 1 143 ? -11.714 11.189 38.435 1.00 84.25 143 VAL A O 1
ATOM 1163 N N . THR A 1 144 ? -11.376 11.134 36.230 1.00 87.75 144 THR A N 1
ATOM 1164 C CA . THR A 1 144 ? -11.758 12.529 35.982 1.00 87.75 144 THR A CA 1
ATOM 1165 C C . THR A 1 144 ? -12.923 12.593 35.008 1.00 87.75 144 THR A C 1
ATOM 1167 O O . THR A 1 144 ? -13.008 11.790 34.083 1.00 87.75 144 THR A O 1
ATOM 1170 N N . ALA A 1 145 ? -13.816 13.562 35.192 1.00 87.81 145 ALA A N 1
ATOM 1171 C CA . ALA A 1 145 ? -14.977 13.757 34.332 1.00 87.81 145 ALA A CA 1
ATOM 1172 C C . ALA A 1 145 ? -14.853 15.057 33.530 1.00 87.81 145 ALA A C 1
ATOM 1174 O O . ALA A 1 145 ? -14.401 16.077 34.052 1.00 87.81 145 ALA A O 1
ATOM 1175 N N . SER A 1 146 ? -15.286 15.025 32.273 1.00 86.12 146 SER A N 1
ATOM 1176 C CA . SER A 1 146 ? -15.457 16.205 31.427 1.00 86.12 146 SER A CA 1
ATOM 1177 C C . SER A 1 146 ? -16.929 16.327 31.031 1.00 86.12 146 SER A C 1
ATOM 1179 O O . SER A 1 146 ? -17.465 15.372 30.468 1.00 86.12 146 SER A O 1
ATOM 1181 N N . PRO A 1 147 ? -17.596 17.460 31.302 1.00 89.00 147 PRO A N 1
ATOM 1182 C CA . PRO A 1 147 ? -18.991 17.650 30.916 1.00 89.00 147 PRO A CA 1
ATOM 1183 C C . PRO A 1 147 ? -19.146 17.788 29.395 1.00 89.00 147 PRO A C 1
ATOM 1185 O O . PRO A 1 147 ? -18.263 18.319 28.717 1.00 89.00 147 PRO A O 1
ATOM 1188 N N . GLN A 1 148 ? -20.285 17.331 28.880 1.00 82.06 148 GLN A N 1
ATOM 1189 C CA . GLN A 1 148 ? -20.726 17.465 27.492 1.00 82.06 148 GLN A CA 1
ATOM 1190 C C . GLN A 1 148 ? -21.861 18.505 27.377 1.00 82.06 148 GLN A C 1
ATOM 1192 O O . GLN A 1 148 ? -22.518 18.810 28.377 1.00 82.06 148 GLN A O 1
ATOM 1197 N N . PRO A 1 149 ? -22.124 19.064 26.176 1.00 84.50 149 PRO A N 1
ATOM 1198 C CA . PRO A 1 149 ? -23.180 20.065 25.972 1.00 84.50 149 PRO A CA 1
ATOM 1199 C C . PRO A 1 149 ? -24.599 19.597 26.324 1.00 84.50 149 PRO A C 1
ATOM 1201 O O . PRO A 1 149 ? -25.464 20.425 26.593 1.00 84.50 149 PRO A O 1
ATOM 1204 N N . ASP A 1 150 ? -24.843 18.288 26.312 1.00 78.19 150 ASP A N 1
ATOM 1205 C CA . ASP A 1 150 ? -26.131 17.669 26.640 1.00 78.19 150 ASP A CA 1
ATOM 1206 C C . ASP A 1 150 ? -26.306 17.374 28.142 1.00 78.19 150 ASP A C 1
ATOM 1208 O O . ASP A 1 150 ? -27.312 16.793 28.543 1.00 78.19 150 ASP A O 1
ATOM 1212 N N . GLY A 1 151 ? -25.342 17.782 28.975 1.00 82.62 151 GLY A N 1
ATOM 1213 C CA . GLY A 1 151 ? -25.352 17.579 30.422 1.00 82.62 151 GLY A CA 1
ATOM 1214 C C . GLY A 1 151 ? -24.759 16.247 30.886 1.00 82.62 151 GLY A C 1
ATOM 1215 O O . GLY A 1 151 ? -24.533 16.099 32.084 1.00 82.62 151 GLY A O 1
ATOM 1216 N N . THR A 1 152 ? -24.452 15.317 29.973 1.00 85.88 152 THR A N 1
ATOM 1217 C CA . THR A 1 152 ? -23.751 14.064 30.302 1.00 85.88 152 THR A CA 1
ATOM 1218 C C . THR A 1 152 ? -22.254 14.305 30.503 1.00 85.88 152 THR A C 1
ATOM 1220 O O . THR A 1 152 ? -21.735 15.392 30.223 1.00 85.88 152 THR A O 1
ATOM 1223 N N . ARG A 1 153 ? -21.514 13.302 30.986 1.00 87.38 153 ARG A N 1
ATOM 1224 C CA . ARG A 1 153 ? -20.059 13.404 31.176 1.00 87.38 153 ARG A CA 1
ATOM 1225 C C . ARG A 1 153 ? -19.314 12.292 30.450 1.00 87.38 153 ARG A C 1
ATOM 1227 O O . ARG A 1 153 ? -19.757 11.149 30.397 1.00 87.38 153 ARG A O 1
ATOM 1234 N N . VAL A 1 154 ? -18.132 12.636 29.947 1.00 86.62 154 VAL A N 1
ATOM 1235 C CA . VAL A 1 154 ? -17.116 11.669 29.520 1.00 86.62 154 VAL A CA 1
ATOM 1236 C C . VAL A 1 154 ? -16.139 11.468 30.668 1.00 86.62 154 VAL A C 1
ATOM 1238 O O . VAL A 1 154 ? -15.601 12.432 31.219 1.00 86.62 154 VAL A O 1
ATOM 1241 N N . LEU A 1 155 ? -15.919 10.215 31.033 1.00 85.56 155 LEU A N 1
ATOM 1242 C CA . LEU A 1 155 ? -15.069 9.792 32.134 1.00 85.56 155 LEU A CA 1
ATOM 1243 C C . LEU A 1 155 ? -13.713 9.350 31.584 1.00 85.56 155 LEU A C 1
ATOM 1245 O O . LEU A 1 155 ? -13.637 8.696 30.543 1.00 85.56 155 LEU A O 1
ATOM 1249 N N . PHE A 1 156 ? -12.641 9.683 32.297 1.00 84.25 156 PHE A N 1
ATOM 1250 C CA . PHE A 1 156 ? -11.270 9.356 31.926 1.00 84.25 156 PHE A CA 1
ATOM 1251 C C . PHE A 1 156 ? -10.492 8.796 33.112 1.00 84.25 156 PHE A C 1
ATOM 1253 O O . PHE A 1 156 ? -10.498 9.408 34.177 1.00 84.25 156 PHE A O 1
ATOM 1260 N N . HIS A 1 157 ? -9.743 7.717 32.895 1.00 82.00 157 HIS A N 1
ATOM 1261 C CA . HIS A 1 157 ? -8.687 7.284 33.805 1.00 82.00 157 HIS A CA 1
ATOM 1262 C C . HIS A 1 157 ? -7.439 8.134 33.571 1.00 82.00 157 HIS A C 1
ATOM 1264 O O . HIS A 1 157 ? -6.994 8.296 32.432 1.00 82.00 157 HIS A O 1
ATOM 1270 N N . GLN A 1 158 ? -6.865 8.672 34.639 1.00 79.00 158 GLN A N 1
ATOM 1271 C CA . GLN A 1 158 ? -5.666 9.487 34.606 1.00 79.00 158 GLN A CA 1
ATOM 1272 C C . GLN A 1 158 ? -4.482 8.694 35.154 1.00 79.00 158 GLN A C 1
ATOM 1274 O O . GLN A 1 158 ? -4.376 8.457 36.352 1.00 79.00 158 GLN A O 1
ATOM 1279 N N . VAL A 1 159 ? -3.552 8.340 34.269 1.00 78.75 159 VAL A N 1
ATOM 1280 C CA . VAL A 1 159 ? -2.330 7.604 34.616 1.00 78.75 159 VAL A CA 1
ATOM 1281 C C . VAL A 1 159 ? -1.134 8.432 34.169 1.00 78.75 159 VAL A C 1
ATOM 1283 O O . VAL A 1 159 ? -1.020 8.779 32.995 1.00 78.75 159 VAL A O 1
ATOM 1286 N N . ASN A 1 160 ? -0.248 8.791 35.103 1.00 83.56 160 ASN A N 1
ATOM 1287 C CA . ASN A 1 160 ? 0.960 9.588 34.835 1.00 83.56 160 ASN A CA 1
ATOM 1288 C C . ASN A 1 160 ? 0.695 10.891 34.048 1.00 83.56 160 ASN A C 1
ATOM 1290 O O . ASN A 1 160 ? 1.485 11.295 33.198 1.00 83.56 160 ASN A O 1
ATOM 1294 N N . GLY A 1 161 ? -0.443 11.544 34.309 1.00 80.25 161 GLY A N 1
ATOM 1295 C CA . GLY A 1 161 ? -0.843 12.785 33.633 1.00 80.25 161 GLY A CA 1
ATOM 1296 C C . GLY A 1 161 ? -1.475 12.605 32.247 1.00 80.25 161 GLY A C 1
ATOM 1297 O O . GLY A 1 161 ? -1.902 13.593 31.656 1.00 80.25 161 GLY A O 1
ATOM 1298 N N . GLN A 1 162 ? -1.590 11.375 31.739 1.00 76.81 162 GLN A N 1
ATOM 1299 C CA . GLN A 1 162 ? -2.319 11.058 30.508 1.00 76.81 162 GLN A CA 1
ATOM 1300 C C . GLN A 1 162 ? -3.742 10.593 30.822 1.00 76.81 162 GLN A C 1
ATOM 1302 O O . GLN A 1 162 ? -3.960 9.888 31.805 1.00 76.81 162 GLN A O 1
ATOM 1307 N N . LYS A 1 163 ? -4.704 10.989 29.981 1.00 77.75 163 LYS A N 1
ATOM 1308 C CA . LYS A 1 163 ? -6.120 10.623 30.107 1.00 77.75 163 LYS A CA 1
ATOM 1309 C C . LYS A 1 163 ? -6.487 9.532 29.108 1.00 77.75 163 LYS A C 1
ATOM 1311 O O . LYS A 1 163 ? -6.282 9.701 27.910 1.00 77.75 163 LYS A O 1
ATOM 1316 N N . TYR A 1 164 ? -7.089 8.464 29.609 1.00 77.00 164 TYR A N 1
ATOM 1317 C CA . TYR A 1 164 ? -7.594 7.330 28.844 1.00 77.00 164 TYR A CA 1
ATOM 1318 C C . TYR A 1 164 ? -9.107 7.274 28.997 1.00 77.00 164 TYR A C 1
ATOM 1320 O O . TYR A 1 164 ? -9.602 7.402 30.114 1.00 77.00 164 TYR A O 1
ATOM 1328 N N . LEU A 1 165 ? -9.848 7.106 27.901 1.00 78.25 165 LEU A N 1
ATOM 1329 C CA . LEU A 1 165 ? -11.309 7.031 27.955 1.00 78.25 165 LEU A CA 1
ATOM 1330 C C . LEU A 1 165 ? -11.743 5.886 28.885 1.00 78.25 165 LEU A C 1
ATOM 1332 O O . LEU A 1 165 ? -11.357 4.739 28.680 1.00 78.25 165 LEU A O 1
ATOM 1336 N N . ALA A 1 166 ? -12.528 6.215 29.908 1.00 77.81 166 ALA A N 1
ATOM 1337 C CA . ALA A 1 166 ? -13.082 5.267 30.871 1.00 77.81 166 ALA A CA 1
ATOM 1338 C C . ALA A 1 166 ? -14.549 4.949 30.574 1.00 77.81 166 ALA A C 1
ATOM 1340 O O . ALA A 1 166 ? -14.983 3.824 30.796 1.00 77.81 166 ALA A O 1
ATOM 1341 N N . GLY A 1 167 ? -15.306 5.925 30.063 1.00 80.44 167 GLY A N 1
ATOM 1342 C CA . GLY A 1 167 ? -16.702 5.731 29.687 1.00 80.44 167 GLY A CA 1
ATOM 1343 C C . GLY A 1 167 ? -17.436 7.004 29.322 1.00 80.44 167 GLY A C 1
ATOM 1344 O O . GLY A 1 167 ? -16.929 8.110 29.502 1.00 80.44 167 GLY A O 1
ATOM 1345 N N . VAL A 1 168 ? -18.637 6.821 28.787 1.00 84.56 168 VAL A N 1
ATOM 1346 C CA . VAL A 1 168 ? -19.578 7.891 28.458 1.00 84.56 168 VAL A CA 1
ATOM 1347 C C . VAL A 1 168 ? -20.839 7.652 29.275 1.00 84.56 168 VAL A C 1
ATOM 1349 O O . VAL A 1 168 ? -21.418 6.565 29.229 1.00 84.56 168 VAL A O 1
ATOM 1352 N N . GLU A 1 169 ? -21.248 8.644 30.057 1.00 85.88 169 GLU A N 1
ATOM 1353 C CA . GLU A 1 169 ? -22.483 8.559 30.830 1.00 85.88 169 GLU A CA 1
ATOM 1354 C C . GLU A 1 169 ? -23.716 8.708 29.943 1.00 85.88 169 GLU A C 1
ATOM 1356 O O . GLU A 1 169 ? -23.693 9.345 28.889 1.00 85.88 169 GLU A O 1
ATOM 1361 N N . ASP A 1 170 ? -24.816 8.137 30.412 1.00 84.31 170 ASP A N 1
ATOM 1362 C CA . ASP A 1 170 ? -26.134 8.397 29.865 1.00 84.31 170 ASP A CA 1
ATOM 1363 C C . ASP A 1 170 ? -26.756 9.680 30.453 1.00 84.31 170 ASP A C 1
ATOM 1365 O O . ASP A 1 170 ? -26.195 10.325 31.339 1.00 84.31 170 ASP A O 1
ATOM 1369 N N . GLN A 1 171 ? -27.962 10.043 29.999 1.00 83.31 171 GLN A N 1
ATOM 1370 C CA . GLN A 1 171 ? -28.695 11.204 30.534 1.00 83.31 171 GLN A CA 1
ATOM 1371 C C . GLN A 1 171 ? -29.035 11.101 32.033 1.00 83.31 171 GLN A C 1
ATOM 1373 O O . GLN A 1 171 ? -29.364 12.108 32.655 1.00 83.31 171 GLN A O 1
ATOM 1378 N N . GLY A 1 172 ? -28.951 9.907 32.623 1.00 81.50 172 GLY A N 1
ATOM 1379 C CA . GLY A 1 172 ? -29.060 9.694 34.062 1.00 81.50 172 GLY A CA 1
ATOM 1380 C C . GLY A 1 172 ? -27.775 10.002 34.837 1.00 81.50 172 GLY A C 1
ATOM 1381 O O . GLY A 1 172 ? -27.776 9.846 36.055 1.00 81.50 172 GLY A O 1
ATOM 1382 N N . ASN A 1 173 ? -26.697 10.437 34.168 1.00 81.50 173 ASN A N 1
ATOM 1383 C CA . ASN A 1 173 ? -25.345 10.583 34.722 1.00 81.50 173 ASN A CA 1
ATOM 1384 C C . ASN A 1 173 ? -24.807 9.273 35.314 1.00 81.50 173 ASN A C 1
ATOM 1386 O O . ASN A 1 173 ? -24.154 9.261 36.359 1.00 81.50 173 ASN A O 1
ATOM 1390 N N . THR A 1 174 ? -25.115 8.156 34.652 1.00 82.69 174 THR A N 1
ATOM 1391 C CA . THR A 1 174 ? -24.672 6.817 35.048 1.00 82.69 174 THR A CA 1
ATOM 1392 C C . THR A 1 174 ? -24.063 6.069 33.867 1.00 82.69 174 THR A C 1
ATOM 1394 O O . THR A 1 174 ? -24.388 6.336 32.711 1.00 82.69 174 THR A O 1
ATOM 1397 N N . MET A 1 175 ? -23.176 5.114 34.146 1.00 83.44 175 MET A N 1
ATOM 1398 C CA . MET A 1 175 ? -22.715 4.148 33.149 1.00 83.44 175 MET A CA 1
ATOM 1399 C C . MET A 1 175 ? -23.745 3.031 32.991 1.00 83.44 175 MET A C 1
ATOM 1401 O O . MET A 1 175 ? -24.008 2.282 33.937 1.00 83.44 175 MET A O 1
ATOM 1405 N N . LYS A 1 176 ? -24.306 2.893 31.790 1.00 84.75 176 LYS A N 1
ATOM 1406 C CA . LYS A 1 176 ? -25.165 1.759 31.440 1.00 84.75 176 LYS A CA 1
ATOM 1407 C C . LYS A 1 176 ? -24.352 0.544 31.005 1.00 84.75 176 LYS A C 1
ATOM 1409 O O . LYS A 1 176 ? -23.156 0.614 30.732 1.00 84.75 176 LYS A O 1
ATOM 1414 N N . LYS A 1 177 ? -25.039 -0.598 30.958 1.00 86.75 177 LYS A N 1
ATOM 1415 C CA . LYS A 1 177 ? -24.584 -1.767 30.206 1.00 86.75 177 LYS A CA 1
ATOM 1416 C C . LYS A 1 177 ? -24.783 -1.460 28.728 1.00 86.75 177 LYS A C 1
ATOM 1418 O O . LYS A 1 177 ? -25.935 -1.339 28.332 1.00 86.75 177 LYS A O 1
ATOM 1423 N N . GLY A 1 178 ? -23.697 -1.362 27.968 1.00 88.69 178 GLY A N 1
ATOM 1424 C CA . GLY A 1 178 ? -23.787 -1.039 26.547 1.00 88.69 178 GLY A CA 1
ATOM 1425 C C . GLY A 1 178 ? -24.312 -2.189 25.702 1.00 88.69 178 GLY A C 1
ATOM 1426 O O . GLY A 1 178 ? -24.174 -3.376 26.051 1.00 88.69 178 GLY A O 1
ATOM 1427 N N . VAL A 1 179 ? -24.880 -1.821 24.563 1.00 93.88 179 VAL A N 1
ATOM 1428 C CA . VAL A 1 179 ? -25.313 -2.727 23.513 1.00 93.88 179 VAL A CA 1
ATOM 1429 C C . VAL A 1 179 ? -24.713 -2.232 22.209 1.00 93.88 179 VAL A C 1
ATOM 1431 O O . VAL A 1 179 ? -24.958 -1.122 21.769 1.00 93.88 179 VAL A O 1
ATOM 1434 N N . VAL A 1 180 ? -23.964 -3.093 21.528 1.00 95.12 180 VAL A N 1
ATOM 1435 C CA . VAL A 1 180 ? -23.262 -2.737 20.290 1.00 95.12 180 VAL A CA 1
ATOM 1436 C C . VAL A 1 180 ? -23.691 -3.627 19.132 1.00 95.12 180 VAL A C 1
ATOM 1438 O O . VAL A 1 180 ? -24.204 -4.736 19.311 1.00 95.12 180 VAL A O 1
ATOM 1441 N N . MET A 1 181 ? -23.456 -3.150 17.915 1.00 97.12 181 MET A N 1
ATOM 1442 C CA . MET A 1 181 ? -23.626 -3.905 16.680 1.00 97.12 181 MET A CA 1
ATOM 1443 C C . MET A 1 181 ? -22.276 -4.060 15.982 1.00 97.12 181 MET A C 1
ATOM 1445 O O . MET A 1 181 ? -21.753 -3.112 15.399 1.00 97.12 181 MET A O 1
ATOM 1449 N N . PHE A 1 182 ? -21.729 -5.272 16.005 1.00 97.25 182 PHE A N 1
ATOM 1450 C CA . PHE A 1 182 ? -20.559 -5.631 15.213 1.00 97.25 182 PHE A CA 1
ATOM 1451 C C . PHE A 1 182 ? -20.960 -5.800 13.753 1.00 97.25 182 PHE A C 1
ATOM 1453 O O . PHE A 1 182 ? -21.972 -6.438 13.463 1.00 97.25 182 PHE A O 1
ATOM 1460 N N . ARG A 1 183 ? -20.155 -5.273 12.833 1.00 96.75 183 ARG A N 1
ATOM 1461 C CA . ARG A 1 183 ? -20.288 -5.498 11.393 1.00 96.75 183 ARG A CA 1
ATOM 1462 C C . ARG A 1 183 ? -18.927 -5.757 10.768 1.00 96.75 183 ARG A C 1
ATOM 1464 O O . ARG A 1 183 ? -17.934 -5.148 11.161 1.00 96.75 183 ARG A O 1
ATOM 1471 N N . VAL A 1 184 ? -18.903 -6.623 9.765 1.00 95.88 184 VAL A N 1
ATOM 1472 C CA . VAL A 1 184 ? -17.756 -6.805 8.872 1.00 95.88 184 VAL A CA 1
ATOM 1473 C C . VAL A 1 184 ? -18.213 -6.479 7.463 1.00 95.88 184 VAL A C 1
ATOM 1475 O O . VAL A 1 184 ? -19.192 -7.059 6.990 1.00 95.88 184 VAL A O 1
ATOM 1478 N N . LEU A 1 185 ? -17.530 -5.552 6.799 1.00 92.50 185 LEU A N 1
ATOM 1479 C CA . LEU A 1 185 ? -17.796 -5.187 5.411 1.00 92.50 185 LEU A CA 1
ATOM 1480 C C . LEU A 1 185 ? -16.588 -5.547 4.548 1.00 92.50 185 LEU A C 1
ATOM 1482 O O . LEU A 1 185 ? -15.457 -5.342 4.970 1.00 92.50 185 LEU A O 1
ATOM 1486 N N . GLY A 1 186 ? -16.823 -6.049 3.341 1.00 90.81 186 GLY A N 1
ATOM 1487 C CA . GLY A 1 186 ? -15.807 -6.238 2.309 1.00 90.81 186 GLY A CA 1
ATOM 1488 C C . GLY A 1 186 ? -16.155 -5.409 1.081 1.00 90.81 186 GLY A C 1
ATOM 1489 O O . GLY A 1 186 ? -17.260 -5.543 0.556 1.00 90.81 186 GLY A O 1
ATOM 1490 N N . ASP A 1 187 ? -15.250 -4.532 0.654 1.00 86.12 187 ASP A N 1
ATOM 1491 C CA . ASP A 1 187 ? -15.422 -3.611 -0.479 1.00 86.12 187 ASP A CA 1
ATOM 1492 C C . ASP A 1 187 ? -16.739 -2.810 -0.394 1.00 86.12 187 ASP A C 1
ATOM 1494 O O . ASP A 1 187 ? -17.462 -2.624 -1.371 1.00 86.12 187 ASP A O 1
ATOM 1498 N N . GLY A 1 188 ? -17.095 -2.388 0.825 1.00 86.00 188 GLY A N 1
ATOM 1499 C CA . GLY A 1 188 ? -18.333 -1.660 1.127 1.00 86.00 188 GLY A CA 1
ATOM 1500 C C . GLY A 1 188 ? -19.596 -2.524 1.257 1.00 86.00 188 GLY A C 1
ATOM 1501 O O . GLY A 1 188 ? -20.646 -2.002 1.631 1.00 86.00 188 GLY A O 1
ATOM 1502 N N . ARG A 1 189 ? -19.529 -3.838 1.005 1.00 93.69 189 ARG A N 1
ATOM 1503 C CA . ARG A 1 189 ? -20.656 -4.772 1.172 1.00 93.69 189 ARG A CA 1
ATOM 1504 C C . ARG A 1 189 ? -20.620 -5.441 2.543 1.00 93.69 189 ARG A C 1
ATOM 1506 O O . ARG A 1 189 ? -19.607 -6.025 2.906 1.00 93.69 189 ARG A O 1
ATOM 1513 N N . GLU A 1 190 ? -21.734 -5.438 3.274 1.00 97.06 190 GLU A N 1
ATOM 1514 C CA . GLU A 1 190 ? -21.841 -6.172 4.544 1.00 97.06 190 GLU A CA 1
ATOM 1515 C C . GLU A 1 190 ? -21.703 -7.688 4.324 1.00 97.06 190 GLU A C 1
ATOM 1517 O O . GLU A 1 190 ? -22.407 -8.281 3.505 1.00 97.06 190 GLU A O 1
ATOM 1522 N N . LEU A 1 191 ? -20.763 -8.297 5.046 1.00 95.69 191 LEU A N 1
ATOM 1523 C CA . LEU A 1 191 ? -20.475 -9.734 5.045 1.00 95.69 191 LEU A CA 1
ATOM 1524 C C . LEU A 1 191 ? -20.934 -10.409 6.342 1.00 95.69 191 LEU A C 1
ATOM 1526 O O . LEU A 1 191 ? -21.255 -11.594 6.337 1.00 95.69 191 LEU A O 1
ATOM 1530 N N . TYR A 1 192 ? -20.950 -9.666 7.450 1.00 97.88 192 TYR A N 1
ATOM 1531 C CA . TYR A 1 192 ? -21.356 -10.155 8.764 1.00 97.88 192 TYR A CA 1
ATOM 1532 C C . TYR A 1 192 ? -21.954 -9.022 9.590 1.00 97.88 192 TYR A C 1
ATOM 1534 O O . TYR A 1 192 ? -21.457 -7.895 9.543 1.00 97.88 192 TYR A O 1
ATOM 1542 N N . SER A 1 193 ? -22.964 -9.336 10.398 1.00 97.19 193 SER A N 1
ATOM 1543 C CA . SER A 1 193 ? -23.473 -8.446 11.437 1.00 97.19 193 SER A CA 1
ATOM 1544 C C . SER A 1 193 ? -23.960 -9.225 12.658 1.00 97.19 193 SER A C 1
ATOM 1546 O O . SER A 1 193 ? -24.574 -10.284 12.540 1.00 97.19 193 SER A O 1
ATOM 1548 N N . GLN A 1 194 ? -23.667 -8.709 13.853 1.00 97.69 194 GLN A N 1
ATOM 1549 C CA . GLN A 1 194 ? -24.058 -9.329 15.118 1.00 97.69 194 GLN A CA 1
ATOM 1550 C C . GLN A 1 194 ? -24.233 -8.283 16.217 1.00 97.69 194 GLN A C 1
ATOM 1552 O O . GLN A 1 194 ? -23.295 -7.584 16.601 1.00 97.69 194 GLN A O 1
ATOM 1557 N N . LYS A 1 195 ? -25.437 -8.241 16.792 1.00 97.19 195 LYS A N 1
ATOM 1558 C CA . LYS A 1 195 ? -25.736 -7.450 17.990 1.00 97.19 195 LYS A CA 1
ATOM 1559 C C . LYS A 1 195 ? -25.266 -8.182 19.246 1.00 97.19 195 LYS A C 1
ATOM 1561 O O . LYS A 1 195 ? -25.478 -9.396 19.341 1.00 97.19 195 LYS A O 1
ATOM 1566 N N . MET A 1 196 ? -24.663 -7.465 20.189 1.00 95.88 196 MET A N 1
ATOM 1567 C CA . MET A 1 196 ? -24.231 -8.002 21.484 1.00 95.88 196 MET A CA 1
ATOM 1568 C C . MET A 1 196 ? -24.445 -6.986 22.605 1.00 95.88 196 MET A C 1
ATOM 1570 O O . MET A 1 196 ? -24.200 -5.799 22.411 1.00 95.88 196 MET A O 1
ATOM 1574 N N . ALA A 1 197 ? -24.864 -7.459 23.775 1.00 94.06 197 ALA A N 1
ATOM 1575 C CA . ALA A 1 197 ? -24.982 -6.675 25.000 1.00 94.06 197 ALA A CA 1
ATOM 1576 C C . ALA A 1 197 ? -23.901 -7.039 26.032 1.00 94.06 197 ALA A C 1
ATOM 1578 O O . ALA A 1 197 ? -23.389 -8.162 26.060 1.00 94.06 197 ALA A O 1
ATOM 1579 N N . SER A 1 198 ? -23.588 -6.100 26.928 1.00 90.31 198 SER A N 1
ATOM 1580 C CA . SER A 1 198 ? -22.700 -6.346 28.072 1.00 90.31 198 SER A CA 1
ATOM 1581 C C . SER A 1 198 ? -23.204 -7.499 28.955 1.00 90.31 198 SER A C 1
ATOM 1583 O O . SER A 1 198 ? -24.374 -7.551 29.349 1.00 90.31 198 SER A O 1
ATOM 1585 N N . GLY A 1 199 ? -22.301 -8.430 29.279 1.00 88.19 199 GLY A N 1
ATOM 1586 C CA . GLY A 1 199 ? -22.587 -9.655 30.031 1.00 88.19 199 GLY A CA 1
ATOM 1587 C C . GLY A 1 199 ? -22.934 -10.878 29.172 1.00 88.19 199 GLY A C 1
ATOM 1588 O O . GLY A 1 199 ? -23.040 -11.979 29.713 1.00 88.19 199 GLY A O 1
ATOM 1589 N N . GLU A 1 200 ? -23.083 -10.732 27.850 1.00 91.81 200 GLU A N 1
ATOM 1590 C CA . GLU A 1 200 ? -23.122 -11.883 26.943 1.00 91.81 200 GLU A CA 1
ATOM 1591 C C . GLU A 1 200 ? -21.739 -12.534 26.825 1.00 91.81 200 GLU A C 1
ATOM 1593 O O . GLU A 1 200 ? -20.726 -11.847 26.683 1.00 91.81 200 GLU A O 1
ATOM 1598 N N . LYS A 1 201 ? -21.694 -13.874 26.813 1.00 93.69 201 LYS A N 1
ATOM 1599 C CA . LYS A 1 201 ? -20.464 -14.606 26.478 1.00 93.69 201 LYS A CA 1
ATOM 1600 C C . LYS A 1 201 ? -19.969 -14.192 25.094 1.00 93.69 201 LYS A C 1
ATOM 1602 O O . LYS A 1 201 ? -20.781 -13.994 24.185 1.00 93.69 201 LYS A O 1
ATOM 1607 N N . MET A 1 202 ? -18.648 -14.126 24.931 1.00 93.94 202 MET A N 1
ATOM 1608 C CA . MET A 1 202 ? -18.044 -13.826 23.637 1.00 93.94 202 MET A CA 1
ATOM 1609 C C . MET A 1 202 ? -18.541 -14.798 22.562 1.00 93.94 202 MET A C 1
ATOM 1611 O O . MET A 1 202 ? -18.651 -16.005 22.792 1.00 93.94 202 MET A O 1
ATOM 1615 N N . LYS A 1 203 ? -18.839 -14.266 21.376 1.00 96.00 203 LYS A N 1
ATOM 1616 C CA . LYS A 1 203 ? -19.299 -15.047 20.224 1.00 96.00 203 LYS A CA 1
ATOM 1617 C C . LYS A 1 203 ? -18.162 -15.234 19.235 1.00 96.00 203 LYS A C 1
ATOM 1619 O O . LYS A 1 203 ? -17.387 -14.309 19.001 1.00 96.00 203 LYS A O 1
ATOM 1624 N N . SER A 1 204 ? -18.071 -16.425 18.653 1.00 95.62 204 SER A N 1
ATOM 1625 C CA . SER A 1 204 ? -17.114 -16.698 17.582 1.00 95.62 204 SER A CA 1
ATOM 1626 C C . SER A 1 204 ? -17.464 -15.892 16.334 1.00 95.62 204 SER A C 1
ATOM 1628 O O . SER A 1 204 ? -18.630 -15.788 15.951 1.00 95.62 204 SER A O 1
ATOM 1630 N N . LEU A 1 205 ? -16.431 -15.356 15.699 1.00 94.88 205 LEU A N 1
ATOM 1631 C CA . LEU A 1 205 ? -16.471 -14.669 14.422 1.00 94.88 205 LEU A CA 1
ATOM 1632 C C . LEU A 1 205 ? -15.752 -15.547 13.399 1.00 94.88 205 LEU A C 1
ATOM 1634 O O . LEU A 1 205 ? -14.592 -15.896 13.602 1.00 94.88 205 LEU A O 1
ATOM 1638 N N . GLU A 1 206 ? -16.429 -15.886 12.307 1.00 95.69 206 GLU A N 1
ATOM 1639 C CA . GLU A 1 206 ? -15.826 -16.542 11.148 1.00 95.69 206 GLU A CA 1
ATOM 1640 C C . GLU A 1 206 ? -16.495 -16.001 9.882 1.00 95.69 206 GLU A C 1
ATOM 1642 O O . GLU A 1 206 ? -17.710 -16.118 9.719 1.00 95.69 206 GLU A O 1
ATOM 1647 N N . VAL A 1 207 ? -15.716 -15.357 9.012 1.00 95.00 207 VAL A N 1
ATOM 1648 C CA . VAL A 1 207 ? -16.210 -14.689 7.800 1.00 95.00 207 VAL A CA 1
ATOM 1649 C C . VAL A 1 207 ? -15.306 -15.040 6.622 1.00 95.00 207 VAL A C 1
ATOM 1651 O O . VAL A 1 207 ? -14.085 -14.905 6.706 1.00 95.00 207 VAL A O 1
ATOM 1654 N N . ASP A 1 208 ? -15.907 -15.479 5.516 1.00 94.00 208 ASP A N 1
ATOM 1655 C CA . ASP A 1 208 ? -15.214 -15.662 4.238 1.00 94.00 208 ASP A CA 1
ATOM 1656 C C . ASP A 1 208 ? -14.957 -14.297 3.595 1.00 94.00 208 ASP A C 1
ATOM 1658 O O . ASP A 1 208 ? -15.887 -13.523 3.359 1.00 94.00 208 ASP A O 1
ATOM 1662 N N . ILE A 1 209 ? -13.687 -14.009 3.326 1.00 92.31 209 ILE A N 1
ATOM 1663 C CA . ILE A 1 209 ? -13.229 -12.729 2.776 1.00 92.31 209 ILE A CA 1
ATOM 1664 C C . ILE A 1 209 ? -12.445 -12.917 1.474 1.00 92.31 209 ILE A C 1
ATOM 1666 O O . ILE A 1 209 ? -11.696 -12.034 1.059 1.00 92.31 209 ILE A O 1
ATOM 1670 N N . ARG A 1 210 ? -12.642 -14.047 0.781 1.00 88.69 210 ARG A N 1
ATOM 1671 C CA . ARG A 1 210 ? -12.030 -14.279 -0.532 1.00 88.69 210 ARG A CA 1
ATOM 1672 C C . ARG A 1 210 ? -12.409 -13.184 -1.521 1.00 88.69 210 ARG A C 1
ATOM 1674 O O . ARG A 1 210 ? -13.586 -12.865 -1.689 1.00 88.69 210 ARG A O 1
ATOM 1681 N N . LYS A 1 211 ? -11.401 -12.687 -2.245 1.00 82.88 211 LYS A N 1
ATOM 1682 C CA . LYS A 1 211 ? -11.508 -11.612 -3.252 1.00 82.88 211 LYS A CA 1
ATOM 1683 C C . LYS A 1 211 ? -11.873 -10.235 -2.691 1.00 82.88 211 LYS A C 1
ATOM 1685 O O . LYS A 1 211 ? -11.982 -9.305 -3.485 1.00 82.88 211 LYS A O 1
ATOM 1690 N N . VAL A 1 212 ? -12.035 -10.095 -1.374 1.00 84.44 212 VAL A N 1
ATOM 1691 C CA . VAL A 1 212 ? -12.194 -8.785 -0.738 1.00 84.44 212 VAL A CA 1
ATOM 1692 C C . VAL A 1 212 ? -10.865 -8.053 -0.839 1.00 84.44 212 VAL A C 1
ATOM 1694 O O . VAL A 1 212 ? -9.825 -8.639 -0.544 1.00 84.44 212 VAL A O 1
ATOM 1697 N N . LYS A 1 213 ? -10.878 -6.789 -1.258 1.00 79.06 213 LYS A N 1
ATOM 1698 C CA . LYS A 1 213 ? -9.672 -5.948 -1.270 1.00 79.06 213 LYS A CA 1
ATOM 1699 C C . LYS A 1 213 ? -9.588 -5.112 -0.007 1.00 79.06 213 LYS A C 1
ATOM 1701 O O . LYS A 1 213 ? -8.544 -5.076 0.629 1.00 79.06 213 LYS A O 1
ATOM 1706 N N . GLN A 1 214 ? -10.700 -4.521 0.405 1.00 78.94 214 GLN A N 1
ATOM 1707 C CA . GLN A 1 214 ? -10.796 -3.692 1.594 1.00 78.94 214 GLN A CA 1
ATOM 1708 C C . GLN A 1 214 ? -11.795 -4.291 2.583 1.00 78.94 214 GLN A C 1
ATOM 1710 O O . GLN A 1 214 ? -12.980 -4.424 2.290 1.00 78.94 214 GLN A O 1
ATOM 1715 N N . LEU A 1 215 ? -11.322 -4.610 3.782 1.00 81.75 215 LEU A N 1
ATOM 1716 C CA . LEU A 1 215 ? -12.124 -5.084 4.900 1.00 81.75 215 LEU A CA 1
ATOM 1717 C C . LEU A 1 215 ? -12.390 -3.932 5.878 1.00 81.75 215 LEU A C 1
ATOM 1719 O O . LEU A 1 215 ? -11.476 -3.182 6.217 1.00 81.75 215 LEU A O 1
ATOM 1723 N N . GLU A 1 216 ? -13.616 -3.805 6.377 1.00 83.50 216 GLU A N 1
ATOM 1724 C CA . GLU A 1 216 ? -13.958 -2.905 7.479 1.00 83.50 216 GLU A CA 1
ATOM 1725 C C . GLU A 1 216 ? -14.511 -3.703 8.663 1.00 83.50 216 GLU A C 1
ATOM 1727 O O . GLU A 1 216 ? -15.512 -4.405 8.524 1.00 83.50 216 GLU A O 1
ATOM 1732 N N . LEU A 1 217 ? -13.884 -3.572 9.833 1.00 84.94 217 LEU A N 1
ATOM 1733 C CA . LEU A 1 217 ? -14.414 -4.040 11.113 1.00 84.94 217 LEU A CA 1
ATOM 1734 C C . LEU A 1 217 ? -15.059 -2.851 11.813 1.00 84.94 217 LEU A C 1
ATOM 1736 O O . LEU A 1 217 ? -14.384 -1.892 12.193 1.00 84.94 217 LEU A O 1
ATOM 1740 N N . ARG A 1 218 ? -16.378 -2.894 11.957 1.00 88.50 218 ARG A N 1
ATOM 1741 C CA . ARG A 1 218 ? -17.170 -1.777 12.460 1.00 88.50 218 ARG A CA 1
ATOM 1742 C C . ARG A 1 218 ? -17.925 -2.176 13.715 1.00 88.50 218 ARG A C 1
ATOM 1744 O O . ARG A 1 218 ? -18.445 -3.284 13.813 1.00 88.50 218 ARG A O 1
ATOM 1751 N N . VAL A 1 219 ? -17.990 -1.251 14.664 1.00 89.25 219 VAL A N 1
ATOM 1752 C CA . VAL A 1 219 ? -18.840 -1.362 15.849 1.00 89.25 219 VAL A CA 1
ATOM 1753 C C . VAL A 1 219 ? -19.746 -0.147 15.871 1.00 89.25 219 VAL A C 1
ATOM 1755 O O . VAL A 1 219 ? -19.279 0.973 16.059 1.00 89.25 219 VAL A O 1
ATOM 1758 N N . ASP A 1 220 ? -21.036 -0.366 15.660 1.00 89.81 220 ASP A N 1
ATOM 1759 C CA . ASP A 1 220 ? -22.079 0.645 15.799 1.00 89.81 220 ASP A CA 1
ATOM 1760 C C . ASP A 1 220 ? -22.748 0.568 17.174 1.00 89.81 220 ASP A C 1
ATOM 1762 O O . ASP A 1 220 ? -22.648 -0.434 17.880 1.00 89.81 220 ASP A O 1
ATOM 1766 N N . ASP A 1 221 ? -23.463 1.635 17.512 1.00 91.44 221 ASP A N 1
ATOM 1767 C CA . ASP A 1 221 ? -24.414 1.675 18.622 1.00 91.44 221 ASP A CA 1
ATOM 1768 C C . ASP A 1 221 ? -25.541 0.654 18.386 1.00 91.44 221 ASP A C 1
ATOM 1770 O O . ASP A 1 221 ? -26.072 0.521 17.276 1.00 91.44 221 ASP A O 1
ATOM 1774 N N . GLY A 1 222 ? -25.888 -0.103 19.421 1.00 91.44 222 GLY A N 1
ATOM 1775 C CA . GLY A 1 222 ? -26.914 -1.141 19.387 1.00 91.44 222 GLY A CA 1
ATOM 1776 C C . GLY A 1 222 ? -28.336 -0.617 19.589 1.00 91.44 222 GLY A C 1
ATOM 1777 O O . GLY A 1 222 ? -29.276 -1.419 19.585 1.00 91.44 222 GLY A O 1
ATOM 1778 N N . GLY A 1 223 ? -28.526 0.692 19.728 1.00 89.62 223 GLY A N 1
ATOM 1779 C CA . GLY A 1 223 ? -29.811 1.370 19.868 1.00 89.62 223 GLY A CA 1
ATOM 1780 C C . GLY A 1 223 ? -30.139 1.839 21.287 1.00 89.62 223 GLY A C 1
ATOM 1781 O O . GLY A 1 223 ? -31.262 2.289 21.506 1.00 89.62 223 GLY A O 1
ATOM 1782 N N . ASP A 1 224 ? -29.220 1.718 22.245 1.00 88.19 224 ASP A N 1
ATOM 1783 C CA . ASP A 1 224 ? -29.369 2.174 23.635 1.00 88.19 224 ASP A CA 1
ATOM 1784 C C . ASP A 1 224 ? -28.546 3.430 23.969 1.00 88.19 224 ASP A C 1
ATOM 1786 O O . ASP A 1 224 ? -28.659 3.966 25.078 1.00 88.19 224 ASP A O 1
ATOM 1790 N N . GLY A 1 225 ? -27.814 3.960 22.988 1.00 85.81 225 GLY A N 1
ATOM 1791 C CA . GLY A 1 225 ? -26.928 5.101 23.159 1.00 85.81 225 GLY A CA 1
ATOM 1792 C C . GLY A 1 225 ? -25.510 4.676 23.559 1.00 85.81 225 GLY A C 1
ATOM 1793 O O . GLY A 1 225 ? -25.284 3.552 23.984 1.00 85.81 225 GLY A O 1
ATOM 1794 N N . PRO A 1 226 ? -24.542 5.606 23.517 1.00 83.56 226 PRO A N 1
ATOM 1795 C CA . PRO A 1 226 ? -23.115 5.286 23.607 1.00 83.56 226 PRO A CA 1
ATOM 1796 C C . PRO A 1 226 ? -22.643 4.827 24.998 1.00 83.56 226 PRO A C 1
ATOM 1798 O O . PRO A 1 226 ? -21.448 4.634 25.210 1.00 83.56 226 PRO A O 1
ATOM 1801 N N . SER A 1 227 ? -23.529 4.735 25.991 1.00 86.00 227 SER A N 1
ATOM 1802 C CA . SER A 1 227 ? -23.112 4.496 27.371 1.00 86.00 227 SER A CA 1
ATOM 1803 C C . SER A 1 227 ? -22.807 3.021 27.615 1.00 86.00 227 SER A C 1
ATOM 1805 O O . SER A 1 227 ? -23.694 2.176 27.575 1.00 86.00 227 SER A O 1
ATOM 1807 N N . GLY A 1 228 ? -21.541 2.725 27.922 1.00 82.69 228 GLY A N 1
ATOM 1808 C CA . GLY A 1 228 ? -21.074 1.359 28.181 1.00 82.69 228 GLY A CA 1
ATOM 1809 C C . GLY A 1 228 ? -20.726 0.561 26.924 1.00 82.69 228 GLY A C 1
ATOM 1810 O O . GLY A 1 228 ? -20.482 -0.641 27.019 1.00 82.69 228 GLY A O 1
ATOM 1811 N N . ASP A 1 229 ? -20.662 1.219 25.767 1.00 88.38 229 ASP A N 1
ATOM 1812 C CA . ASP A 1 229 ? -20.425 0.624 24.447 1.00 88.38 229 ASP A CA 1
ATOM 1813 C C . ASP A 1 229 ? -18.952 0.286 24.168 1.00 88.38 229 ASP A C 1
ATOM 1815 O O . ASP A 1 229 ? -18.403 0.531 23.089 1.00 88.38 229 ASP A O 1
ATOM 1819 N N . PHE A 1 230 ? -18.279 -0.301 25.152 1.00 85.62 230 PHE A N 1
ATOM 1820 C CA . PHE A 1 230 ? -16.926 -0.806 24.975 1.00 85.62 230 PHE A CA 1
ATOM 1821 C C . PHE A 1 230 ? -16.965 -2.213 24.401 1.00 85.62 230 PHE A C 1
ATOM 1823 O O . PHE A 1 230 ? -17.296 -3.185 25.083 1.00 85.62 230 PHE A O 1
ATOM 1830 N N . ALA A 1 231 ? -16.594 -2.317 23.136 1.00 87.44 231 ALA A N 1
ATOM 1831 C CA . ALA A 1 231 ? -16.530 -3.553 22.385 1.00 87.44 231 ALA A CA 1
ATOM 1832 C C . ALA A 1 231 ? -15.092 -4.069 22.296 1.00 87.44 231 ALA A C 1
ATOM 1834 O O . ALA A 1 231 ? -14.128 -3.302 22.310 1.00 87.44 231 ALA A O 1
ATOM 1835 N N . VAL A 1 232 ? -14.942 -5.381 22.154 1.00 88.00 232 VAL A N 1
ATOM 1836 C CA . VAL A 1 232 ? -13.650 -6.026 21.938 1.00 88.00 232 VAL A CA 1
ATOM 1837 C C . VAL A 1 232 ? -13.707 -6.981 20.755 1.00 88.00 232 VAL A C 1
ATOM 1839 O O . VAL A 1 232 ? -14.610 -7.810 20.635 1.00 88.00 232 VAL A O 1
ATOM 1842 N N . TRP A 1 233 ? -12.695 -6.867 19.901 1.00 87.00 233 TRP A N 1
ATOM 1843 C CA . TRP A 1 233 ? -12.308 -7.880 18.929 1.00 87.00 233 TRP A CA 1
ATOM 1844 C C . TRP A 1 233 ? -11.189 -8.710 19.569 1.00 87.00 233 TRP A C 1
ATOM 1846 O O . TRP A 1 233 ? -10.090 -8.200 19.782 1.00 87.00 233 TRP A O 1
ATOM 1856 N N . SER A 1 234 ? -11.466 -9.957 19.952 1.00 87.88 234 SER A N 1
ATOM 1857 C CA . SER A 1 234 ? -10.516 -10.817 20.669 1.00 87.88 234 SER A CA 1
ATOM 1858 C C . SER A 1 234 ? -9.967 -11.910 19.761 1.00 87.88 234 SER A C 1
ATOM 1860 O O . SER A 1 234 ? -10.726 -12.650 19.134 1.00 87.88 234 SER A O 1
ATOM 1862 N N . GLY A 1 235 ? -8.639 -12.014 19.699 1.00 81.50 235 GLY A N 1
ATOM 1863 C CA . GLY A 1 235 ? -7.935 -13.046 18.946 1.00 81.50 235 GLY A CA 1
ATOM 1864 C C . GLY A 1 235 ? -8.267 -13.017 17.457 1.00 81.50 235 GLY A C 1
ATOM 1865 O O . GLY A 1 235 ? -8.299 -14.074 16.828 1.00 81.50 235 GLY A O 1
ATOM 1866 N N . VAL A 1 236 ? -8.579 -11.832 16.916 1.00 84.81 236 VAL A N 1
ATOM 1867 C CA . VAL A 1 236 ? -8.956 -11.691 15.511 1.00 84.81 236 VAL A CA 1
ATOM 1868 C C . VAL A 1 236 ? -7.744 -11.938 14.621 1.00 84.81 236 VAL A C 1
ATOM 1870 O O . VAL A 1 236 ? -6.696 -11.318 14.791 1.00 84.81 236 VAL A O 1
ATOM 1873 N N . ARG A 1 237 ? -7.897 -12.856 13.669 1.00 86.06 237 ARG A N 1
ATOM 1874 C CA . ARG A 1 237 ? -6.878 -13.267 12.705 1.00 86.06 237 ARG A CA 1
ATOM 1875 C C . ARG A 1 237 ? -7.438 -13.197 11.293 1.00 86.06 237 ARG A C 1
ATOM 1877 O O . ARG A 1 237 ? -8.620 -13.449 11.066 1.00 86.06 237 ARG A O 1
ATOM 1884 N N . ILE A 1 238 ? -6.564 -12.854 10.357 1.00 84.75 238 ILE A N 1
ATOM 1885 C CA . ILE A 1 238 ? -6.835 -12.876 8.925 1.00 84.75 238 ILE A CA 1
ATOM 1886 C C . ILE A 1 238 ? -5.938 -13.957 8.336 1.00 84.75 238 ILE A C 1
ATOM 1888 O O . ILE A 1 238 ? -4.716 -13.821 8.346 1.00 84.75 238 ILE A O 1
ATOM 1892 N N . ASP A 1 239 ? -6.554 -15.030 7.861 1.00 83.19 239 ASP A N 1
ATOM 1893 C CA . ASP A 1 239 ? -5.860 -16.120 7.196 1.00 83.19 239 ASP A CA 1
ATOM 1894 C C . ASP A 1 239 ? -5.800 -15.817 5.698 1.00 83.19 239 ASP A C 1
ATOM 1896 O O . ASP A 1 239 ? -6.832 -15.561 5.065 1.00 83.19 239 ASP A O 1
ATOM 1900 N N . SER A 1 240 ? -4.603 -15.886 5.123 1.00 75.06 240 SER A N 1
ATOM 1901 C CA . SER A 1 240 ? -4.377 -15.793 3.679 1.00 75.06 240 SER A CA 1
ATOM 1902 C C . SER A 1 240 ? -4.064 -17.168 3.109 1.00 75.06 240 SER A C 1
ATOM 1904 O O . SER A 1 240 ? -3.455 -17.999 3.788 1.00 75.06 240 SER A O 1
ATOM 1906 N N . ASP A 1 241 ? -4.471 -17.416 1.862 1.00 63.81 241 ASP A N 1
ATOM 1907 C CA . ASP A 1 241 ? -4.019 -18.621 1.169 1.00 63.81 241 ASP A CA 1
ATOM 1908 C C . ASP A 1 241 ? -2.501 -18.524 1.008 1.00 63.81 241 ASP A C 1
ATOM 1910 O O . ASP A 1 241 ? -1.956 -17.453 0.733 1.00 63.81 241 ASP A O 1
ATOM 1914 N N . ASN A 1 242 ? -1.806 -19.619 1.274 1.00 49.81 242 ASN A N 1
ATOM 1915 C CA . ASN A 1 242 ? -0.375 -19.624 1.519 1.00 49.81 242 ASN A CA 1
ATOM 1916 C C . ASN A 1 242 ? 0.411 -19.381 0.216 1.00 49.81 242 ASN A C 1
ATOM 1918 O O . ASN A 1 242 ? 0.896 -20.313 -0.422 1.00 49.81 242 ASN A O 1
ATOM 1922 N N . GLN A 1 243 ? 0.585 -18.112 -0.145 1.00 43.09 243 GLN A N 1
ATOM 1923 C CA . GLN A 1 243 ? 1.801 -17.607 -0.771 1.00 43.09 243 GLN A CA 1
ATOM 1924 C C . GLN A 1 243 ? 2.410 -16.570 0.173 1.00 43.09 243 GLN A C 1
ATOM 1926 O O . GLN A 1 243 ? 2.016 -15.412 0.162 1.00 43.09 243 GLN A O 1
ATOM 1931 N N . LEU A 1 244 ? 3.313 -17.050 1.040 1.00 38.72 244 LEU A N 1
ATOM 1932 C CA . LEU A 1 244 ? 4.305 -16.298 1.821 1.00 38.72 244 LEU A CA 1
ATOM 1933 C C . LEU A 1 244 ? 3.905 -14.849 2.139 1.00 38.72 244 LEU A C 1
ATOM 1935 O O . LEU A 1 244 ? 4.270 -13.914 1.432 1.00 38.72 244 LEU A O 1
ATOM 1939 N N . ALA A 1 245 ? 3.196 -14.674 3.255 1.00 31.19 245 ALA A N 1
ATOM 1940 C CA . ALA A 1 245 ? 2.931 -13.367 3.838 1.00 31.19 245 ALA A CA 1
ATOM 1941 C C . ALA A 1 245 ? 4.252 -12.604 4.053 1.00 31.19 245 ALA A C 1
ATOM 1943 O O . ALA A 1 245 ? 5.024 -12.903 4.968 1.00 31.19 245 ALA A O 1
ATOM 1944 N N . SER A 1 246 ? 4.521 -11.609 3.209 1.00 34.22 246 SER A N 1
ATOM 1945 C CA . SER A 1 246 ? 5.512 -10.586 3.505 1.00 34.22 246 SER A CA 1
ATOM 1946 C C . SER A 1 246 ? 4.955 -9.705 4.615 1.00 34.22 246 SER A C 1
ATOM 1948 O O . SER A 1 246 ? 3.891 -9.109 4.465 1.00 34.22 246 SER A O 1
ATOM 1950 N N . ALA A 1 247 ? 5.664 -9.636 5.740 1.00 30.12 247 ALA A N 1
ATOM 1951 C CA . ALA A 1 247 ? 5.354 -8.700 6.809 1.00 30.12 247 ALA A CA 1
ATOM 1952 C C . ALA A 1 247 ? 5.404 -7.261 6.260 1.00 30.12 247 ALA A C 1
ATOM 1954 O O . ALA A 1 247 ? 6.485 -6.750 5.968 1.00 30.12 247 ALA A O 1
ATOM 1955 N N . GLU A 1 248 ? 4.245 -6.622 6.118 1.00 37.34 248 GLU A N 1
ATOM 1956 C CA . GLU A 1 248 ? 4.118 -5.195 5.819 1.00 37.34 248 GLU A CA 1
ATOM 1957 C C . GLU A 1 248 ? 3.611 -4.473 7.074 1.00 37.34 248 GLU A C 1
ATOM 1959 O O . GLU A 1 248 ? 2.667 -4.896 7.744 1.00 37.34 248 GLU A O 1
ATOM 1964 N N . SER A 1 249 ? 4.325 -3.412 7.444 1.00 30.58 249 SER A N 1
ATOM 1965 C CA . SER A 1 249 ? 3.988 -2.514 8.542 1.00 30.58 249 SER A CA 1
ATOM 1966 C C . SER A 1 249 ? 2.760 -1.683 8.186 1.00 30.58 249 SER A C 1
ATOM 1968 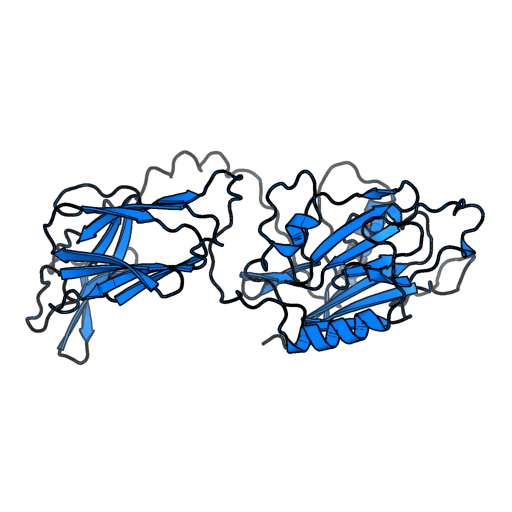O O . SER A 1 249 ? 2.754 -1.009 7.160 1.00 30.58 249 SER A O 1
ATOM 1970 N N . VAL A 1 250 ? 1.766 -1.699 9.070 1.00 37.62 250 VAL A N 1
ATOM 1971 C CA . VAL A 1 250 ? 0.544 -0.897 8.996 1.00 37.62 250 VAL A CA 1
ATOM 1972 C C . VAL A 1 250 ? 0.865 0.561 9.312 1.00 37.62 250 VAL A C 1
ATOM 1974 O O . VAL A 1 250 ? 1.254 0.856 10.436 1.00 37.62 250 VAL A O 1
ATOM 1977 N N . GLU A 1 251 ? 0.639 1.465 8.361 1.00 33.72 251 GLU A N 1
ATOM 1978 C CA . GLU A 1 251 ? 0.231 2.846 8.638 1.00 33.72 251 GLU A CA 1
ATOM 1979 C C . GLU A 1 251 ? -0.453 3.445 7.401 1.00 33.72 251 GLU A C 1
ATOM 1981 O O . GLU A 1 251 ? 0.091 3.480 6.299 1.00 33.72 251 GLU A O 1
ATOM 1986 N N . ALA A 1 252 ? -1.695 3.874 7.607 1.00 32.06 252 ALA A N 1
ATOM 1987 C CA . ALA A 1 252 ? -2.620 4.343 6.592 1.00 32.06 252 ALA A CA 1
ATOM 1988 C C . ALA A 1 252 ? -2.171 5.649 5.925 1.00 32.06 252 ALA A C 1
ATOM 1990 O O . ALA A 1 252 ? -1.944 6.631 6.622 1.00 32.06 252 ALA A O 1
ATOM 1991 N N . MET A 1 253 ? -2.232 5.703 4.592 1.00 29.83 253 MET A N 1
ATOM 1992 C CA . MET A 1 253 ? -2.802 6.830 3.847 1.00 29.83 253 MET A CA 1
ATOM 1993 C C . MET A 1 253 ? -3.459 6.291 2.571 1.00 29.83 253 MET A C 1
ATOM 1995 O O . MET A 1 253 ? -2.935 5.394 1.924 1.00 29.83 253 MET A O 1
ATOM 1999 N N . SER A 1 254 ? -4.636 6.823 2.245 1.00 36.72 254 SER A N 1
ATOM 2000 C CA . SER A 1 254 ? -5.364 6.593 0.995 1.00 36.72 254 SER A CA 1
ATOM 2001 C C . SER A 1 254 ? -4.433 6.665 -0.222 1.00 36.72 254 SER A C 1
ATOM 2003 O O . SER A 1 254 ? -3.902 7.736 -0.510 1.00 36.72 254 SER A O 1
ATOM 2005 N N . GLY A 1 255 ? -4.258 5.548 -0.923 1.00 40.50 255 GLY A N 1
ATOM 2006 C CA . GLY A 1 255 ? -3.414 5.463 -2.114 1.00 40.50 255 GLY A CA 1
ATOM 2007 C C . GLY A 1 255 ? -3.708 4.227 -2.962 1.00 40.50 255 GLY A C 1
ATOM 2008 O O . GLY A 1 255 ? -2.799 3.673 -3.561 1.00 40.50 255 GLY A O 1
ATOM 2009 N N . ASP A 1 256 ? -4.969 3.782 -3.007 1.00 44.09 256 ASP A N 1
ATOM 2010 C CA . ASP A 1 256 ? -5.416 2.784 -3.998 1.00 44.09 256 ASP A CA 1
ATOM 2011 C C . ASP A 1 256 ? -5.421 3.367 -5.430 1.00 44.09 256 ASP A C 1
ATOM 2013 O O . ASP A 1 256 ? -5.625 2.649 -6.409 1.00 44.09 256 ASP A O 1
ATOM 2017 N N . GLU A 1 257 ? -5.173 4.669 -5.580 1.00 63.19 257 GLU A N 1
ATOM 2018 C CA . GLU A 1 257 ? -5.001 5.311 -6.876 1.00 63.19 257 GLU A CA 1
ATOM 2019 C C . GLU A 1 257 ? -3.523 5.250 -7.272 1.00 63.19 257 GLU A C 1
ATOM 2021 O O . GLU A 1 257 ? -2.688 6.016 -6.795 1.00 63.19 257 GLU A O 1
ATOM 2026 N N . GLY A 1 258 ? -3.193 4.291 -8.141 1.00 76.62 258 GLY A N 1
ATOM 2027 C CA . GLY A 1 258 ? -1.968 4.347 -8.937 1.00 76.62 258 GLY A CA 1
ATOM 2028 C C . GLY A 1 258 ? -1.985 5.522 -9.913 1.00 76.62 258 GLY A C 1
ATOM 2029 O O . GLY A 1 258 ? -2.731 6.484 -9.750 1.00 76.62 258 GLY A O 1
ATOM 2030 N N . VAL A 1 259 ? -1.167 5.448 -10.960 1.00 84.50 259 VAL A N 1
ATOM 2031 C CA . VAL A 1 259 ? -1.141 6.486 -12.005 1.00 84.50 259 VAL A CA 1
ATOM 2032 C C . VAL A 1 259 ? -2.559 6.774 -12.519 1.00 84.50 259 VAL A C 1
ATOM 2034 O O . VAL A 1 259 ? -3.261 5.855 -12.951 1.00 84.50 259 VAL A O 1
ATOM 2037 N N . SER A 1 260 ? -2.967 8.047 -12.490 1.00 85.38 260 SER A N 1
ATOM 2038 C CA . SER A 1 260 ? -4.288 8.473 -12.957 1.00 85.38 260 SER A CA 1
ATOM 2039 C C . SER A 1 260 ? -4.472 8.170 -14.452 1.00 85.38 260 SER A C 1
ATOM 2041 O O . SER A 1 260 ? -3.507 8.093 -15.217 1.00 85.38 260 SER A O 1
ATOM 2043 N N . GLN A 1 261 ? -5.716 8.020 -14.919 1.00 86.88 261 GLN A N 1
ATOM 2044 C CA . GLN A 1 261 ? -5.970 7.767 -16.344 1.00 86.88 261 GLN A CA 1
ATOM 2045 C C . GLN A 1 261 ? -5.474 8.923 -17.235 1.00 86.88 261 GLN A C 1
ATOM 2047 O O . GLN A 1 261 ? -5.053 8.689 -18.370 1.00 86.88 261 GLN A O 1
ATOM 2052 N N . GLU A 1 262 ? -5.519 10.159 -16.733 1.00 87.62 262 GLU A N 1
ATOM 2053 C CA . GLU A 1 262 ? -5.027 11.348 -17.431 1.00 87.62 262 GLU A CA 1
ATOM 2054 C C . GLU A 1 262 ? -3.499 11.314 -17.578 1.00 87.62 262 GLU A C 1
ATOM 2056 O O . GLU A 1 262 ? -2.987 11.397 -18.701 1.00 87.62 262 GLU A O 1
ATOM 2061 N N . ASP A 1 263 ? -2.783 11.087 -16.474 1.00 88.62 263 ASP A N 1
ATOM 2062 C CA . ASP A 1 263 ? -1.319 10.995 -16.461 1.00 88.62 263 ASP A CA 1
ATOM 2063 C C . ASP A 1 263 ? -0.829 9.802 -17.282 1.00 88.62 263 ASP A C 1
ATOM 2065 O O . ASP A 1 263 ? 0.135 9.910 -18.047 1.00 88.62 263 ASP A O 1
ATOM 2069 N N . TRP A 1 264 ? -1.541 8.674 -17.213 1.00 92.94 264 TRP A N 1
ATOM 2070 C CA . TRP A 1 264 ? -1.255 7.516 -18.049 1.00 92.94 264 TRP A CA 1
ATOM 2071 C C . TRP A 1 264 ? -1.413 7.836 -19.533 1.00 92.94 264 TRP A C 1
ATOM 2073 O O . TRP A 1 264 ? -0.502 7.557 -20.306 1.00 92.94 264 TRP A O 1
ATOM 2083 N N . ASN A 1 265 ? -2.525 8.443 -19.957 1.00 92.94 265 ASN A N 1
ATOM 2084 C CA . ASN A 1 265 ? -2.741 8.778 -21.368 1.00 92.94 265 ASN A CA 1
ATOM 2085 C C . ASN A 1 265 ? -1.637 9.704 -21.899 1.00 92.94 265 ASN A C 1
ATOM 2087 O O . ASN A 1 265 ? -1.133 9.510 -23.010 1.00 92.94 265 ASN A O 1
ATOM 2091 N N . LYS A 1 266 ? -1.228 10.678 -21.082 1.00 94.62 266 LYS A N 1
ATOM 2092 C CA . LYS A 1 266 ? -0.136 11.608 -21.373 1.00 94.62 266 LYS A CA 1
ATOM 2093 C C . LYS A 1 266 ? 1.212 10.890 -21.510 1.00 94.62 266 LYS A C 1
ATOM 2095 O O . LYS A 1 266 ? 1.907 11.081 -22.510 1.00 94.62 266 LYS A O 1
ATOM 2100 N N . MET A 1 267 ? 1.586 10.047 -20.549 1.00 95.06 267 MET A N 1
ATOM 2101 C CA . MET A 1 267 ? 2.846 9.296 -20.593 1.00 95.06 267 MET A CA 1
ATOM 2102 C C . MET A 1 267 ? 2.850 8.225 -21.692 1.00 95.06 267 MET A C 1
ATOM 2104 O O . MET A 1 267 ? 3.860 8.049 -22.371 1.00 95.06 267 MET A O 1
ATOM 2108 N N . ALA A 1 268 ? 1.723 7.556 -21.933 1.00 94.31 268 ALA A N 1
ATOM 2109 C CA . ALA A 1 268 ? 1.567 6.564 -22.993 1.00 94.31 268 ALA A CA 1
ATOM 2110 C C . ALA A 1 268 ? 1.704 7.185 -24.391 1.00 94.31 268 ALA A C 1
ATOM 2112 O O . ALA A 1 268 ? 2.247 6.546 -25.291 1.00 94.31 268 ALA A O 1
ATOM 2113 N N . ALA A 1 269 ? 1.257 8.430 -24.587 1.00 94.81 269 ALA A N 1
ATOM 2114 C CA . ALA A 1 269 ? 1.523 9.167 -25.820 1.00 94.81 269 ALA A CA 1
ATOM 2115 C C . ALA A 1 269 ? 3.032 9.388 -26.017 1.00 94.81 269 ALA A C 1
ATOM 2117 O O . ALA A 1 269 ? 3.563 9.031 -27.064 1.00 94.81 269 ALA A O 1
ATOM 2118 N N . LYS A 1 270 ? 3.743 9.856 -24.979 1.00 95.75 270 LYS A N 1
ATOM 2119 C CA . LYS A 1 270 ? 5.206 10.031 -25.025 1.00 95.75 270 LYS A CA 1
ATOM 2120 C C . LYS A 1 270 ? 5.952 8.718 -25.273 1.00 95.75 270 LYS A C 1
ATOM 2122 O O . LYS A 1 270 ? 6.949 8.717 -25.983 1.00 95.75 270 LYS A O 1
ATOM 2127 N N . LEU A 1 271 ? 5.485 7.604 -24.703 1.00 94.62 271 LEU A N 1
ATOM 2128 C CA . LEU A 1 271 ? 6.068 6.279 -24.936 1.00 94.62 271 LEU A CA 1
ATOM 2129 C C . LEU A 1 271 ? 6.008 5.868 -26.412 1.00 94.62 271 LEU A C 1
ATOM 2131 O O . LEU A 1 271 ? 6.969 5.292 -26.912 1.00 94.62 271 LEU A O 1
ATOM 2135 N N . LYS A 1 272 ? 4.912 6.177 -27.117 1.00 93.56 272 LYS A N 1
ATOM 2136 C CA . LYS A 1 272 ? 4.745 5.834 -28.541 1.00 93.56 272 LYS A CA 1
ATOM 2137 C C . LYS A 1 272 ? 5.727 6.564 -29.456 1.00 93.56 272 LYS A C 1
ATOM 2139 O O . LYS A 1 272 ? 6.066 6.031 -30.508 1.00 93.56 272 LYS 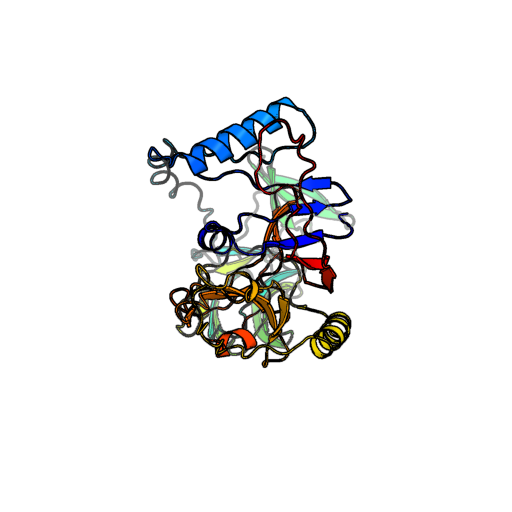A O 1
ATOM 2144 N N . ASP A 1 273 ? 6.188 7.743 -29.048 1.00 94.81 273 ASP A N 1
ATOM 2145 C CA . ASP A 1 273 ? 7.146 8.546 -29.812 1.00 94.81 273 ASP A CA 1
ATOM 2146 C C . ASP A 1 273 ? 8.601 8.076 -29.622 1.00 94.81 273 ASP A C 1
ATOM 2148 O O . ASP A 1 273 ? 9.504 8.529 -30.330 1.00 94.81 273 ASP A O 1
ATOM 2152 N N . LEU A 1 274 ? 8.856 7.170 -28.669 1.00 95.62 274 LEU A N 1
ATOM 2153 C CA . LEU A 1 274 ? 10.192 6.647 -28.406 1.00 95.62 274 LEU A CA 1
ATOM 2154 C C . LEU A 1 274 ? 10.523 5.441 -29.293 1.00 95.62 274 LEU A C 1
ATOM 2156 O O . LEU A 1 274 ? 9.656 4.616 -29.588 1.00 95.62 274 LEU A O 1
ATOM 2160 N N . PRO A 1 275 ? 11.806 5.262 -29.661 1.00 94.94 275 PRO A N 1
ATOM 2161 C CA . PRO A 1 275 ? 12.253 4.014 -30.264 1.00 94.94 275 PRO A CA 1
ATOM 2162 C C . PRO A 1 275 ? 11.960 2.836 -29.327 1.00 94.94 275 PRO A C 1
ATOM 2164 O O . PRO A 1 275 ? 12.138 2.938 -28.112 1.00 94.94 275 PRO A O 1
ATOM 2167 N N . VAL A 1 276 ? 11.540 1.707 -29.895 1.00 93.88 276 VAL A N 1
ATOM 2168 C CA . VAL A 1 276 ? 11.177 0.509 -29.129 1.00 93.88 276 VAL A CA 1
ATOM 2169 C C . VAL A 1 276 ? 12.416 -0.350 -28.876 1.00 93.88 276 VAL A C 1
ATOM 2171 O O . VAL A 1 276 ? 13.217 -0.604 -29.777 1.00 93.88 276 VAL A O 1
ATOM 2174 N N . ALA A 1 277 ? 12.589 -0.781 -27.631 1.00 90.00 277 ALA A N 1
ATOM 2175 C CA . ALA A 1 277 ? 13.569 -1.776 -27.232 1.00 90.00 277 ALA A CA 1
ATOM 2176 C C . ALA A 1 277 ? 12.954 -3.180 -27.260 1.00 90.00 277 ALA A C 1
ATOM 2178 O O . ALA A 1 277 ? 11.788 -3.365 -26.906 1.00 90.00 277 ALA A O 1
ATOM 2179 N N . ASP A 1 278 ? 13.781 -4.177 -27.575 1.00 84.00 278 ASP A N 1
ATOM 2180 C CA . ASP A 1 278 ? 13.441 -5.601 -27.479 1.00 84.00 278 ASP A CA 1
ATOM 2181 C C . ASP A 1 278 ? 13.360 -6.053 -25.998 1.00 84.00 278 ASP A C 1
ATOM 2183 O O . ASP A 1 278 ? 14.032 -6.982 -25.588 1.00 84.00 278 ASP A O 1
ATOM 2187 N 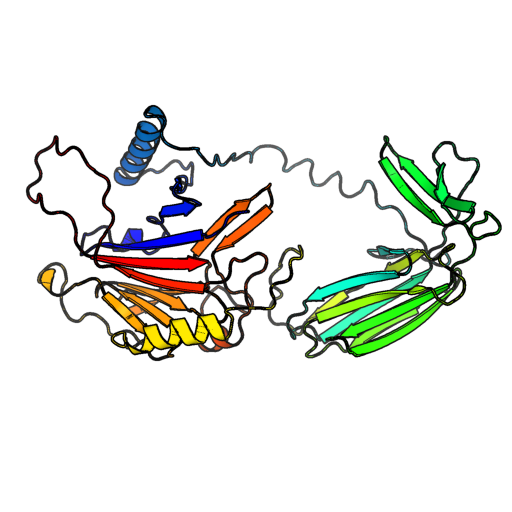N . TYR A 1 279 ? 12.592 -5.380 -25.140 1.00 82.44 279 TYR A N 1
ATOM 2188 C CA . TYR A 1 279 ? 12.350 -5.787 -23.746 1.00 82.44 279 TYR A CA 1
ATOM 2189 C C . TYR A 1 279 ? 11.042 -6.592 -23.667 1.00 82.44 279 TYR A C 1
ATOM 2191 O O . TYR A 1 279 ? 10.072 -6.134 -24.273 1.00 82.44 279 TYR A O 1
ATOM 2199 N N . PRO A 1 280 ? 10.958 -7.742 -22.959 1.00 70.94 280 PRO A N 1
ATOM 2200 C CA . PRO A 1 280 ? 11.836 -8.201 -21.870 1.00 70.94 280 PRO A CA 1
ATOM 2201 C C . PRO A 1 280 ? 13.127 -8.931 -22.282 1.00 70.94 280 PRO A C 1
ATOM 2203 O O . PRO A 1 280 ? 13.977 -9.187 -21.434 1.00 70.94 280 PRO A O 1
ATOM 2206 N N . PHE A 1 281 ? 13.320 -9.239 -23.566 1.00 76.56 281 PHE A N 1
ATOM 2207 C CA . PHE A 1 281 ? 14.451 -10.040 -24.059 1.00 76.56 281 PHE A CA 1
ATOM 2208 C C . PHE A 1 281 ? 15.509 -9.195 -24.775 1.00 76.56 281 PHE A C 1
ATOM 2210 O O . PHE A 1 281 ? 15.663 -9.256 -25.997 1.00 76.56 281 PHE A O 1
ATOM 2217 N N . MET A 1 282 ? 16.245 -8.387 -24.010 1.00 77.25 282 MET A N 1
ATOM 2218 C CA . MET A 1 282 ? 17.217 -7.456 -24.586 1.00 77.25 282 MET A CA 1
ATOM 2219 C C . MET A 1 282 ? 18.345 -8.210 -25.305 1.00 77.25 282 MET A C 1
ATOM 2221 O O . MET A 1 282 ? 18.970 -9.110 -24.742 1.00 77.25 282 MET A O 1
ATOM 2225 N N . LYS A 1 283 ? 18.647 -7.812 -26.547 1.00 78.31 283 LYS A N 1
ATOM 2226 C CA . LYS A 1 283 ? 19.753 -8.394 -27.321 1.00 78.31 283 LYS A CA 1
ATOM 2227 C C . LYS A 1 283 ? 21.097 -8.155 -26.632 1.00 78.31 283 LYS A C 1
ATOM 2229 O O . LYS A 1 283 ? 21.403 -7.041 -26.207 1.00 78.31 283 LYS A O 1
ATOM 2234 N N . ARG A 1 284 ? 21.916 -9.207 -26.587 1.00 81.75 284 ARG A N 1
ATOM 2235 C CA . ARG A 1 284 ? 23.309 -9.134 -26.143 1.00 81.75 284 ARG A CA 1
ATOM 2236 C C . ARG A 1 284 ? 24.131 -8.313 -27.138 1.00 81.75 284 ARG A C 1
ATOM 2238 O O . ARG A 1 284 ? 23.971 -8.476 -28.348 1.00 81.75 284 ARG A O 1
ATOM 2245 N N . SER A 1 285 ? 25.033 -7.475 -26.638 1.00 78.75 285 SER A N 1
ATOM 2246 C CA . SER A 1 285 ? 25.985 -6.771 -27.487 1.00 78.75 285 SER A CA 1
ATOM 2247 C C . SER A 1 285 ? 26.941 -7.758 -28.156 1.00 78.75 285 SER A C 1
ATOM 2249 O O . SER A 1 285 ? 27.545 -8.605 -27.495 1.00 78.75 285 SER A O 1
ATOM 2251 N N . ALA A 1 286 ? 27.067 -7.643 -29.477 1.00 77.00 286 ALA A N 1
ATOM 2252 C CA . ALA A 1 286 ? 27.920 -8.501 -30.293 1.00 77.00 286 ALA A CA 1
ATOM 2253 C C . ALA A 1 286 ? 29.368 -7.991 -30.404 1.00 77.00 286 ALA A C 1
ATOM 2255 O O . ALA A 1 286 ? 30.241 -8.734 -30.850 1.00 77.00 286 ALA A O 1
ATOM 2256 N N . THR A 1 287 ? 29.628 -6.740 -30.015 1.00 79.69 287 THR A N 1
ATOM 2257 C CA . THR A 1 287 ? 30.901 -6.053 -30.282 1.00 79.69 287 THR A CA 1
ATOM 2258 C C . THR A 1 287 ? 31.680 -5.808 -28.992 1.00 79.69 287 THR A C 1
ATOM 2260 O O . THR A 1 287 ? 31.093 -5.570 -27.940 1.00 79.69 287 THR A O 1
ATOM 2263 N N . ASP A 1 288 ? 33.010 -5.825 -29.038 1.00 78.75 288 ASP A N 1
ATOM 2264 C CA . ASP A 1 288 ? 33.830 -5.499 -27.867 1.00 78.75 288 ASP A CA 1
ATOM 2265 C C . ASP A 1 288 ? 33.884 -3.978 -27.648 1.00 78.75 288 ASP A C 1
ATOM 2267 O O . ASP A 1 288 ? 34.408 -3.223 -28.467 1.00 78.75 288 ASP A O 1
ATOM 2271 N N . TRP A 1 289 ? 33.352 -3.525 -26.516 1.00 78.25 289 TRP A N 1
ATOM 2272 C CA . TRP A 1 289 ? 33.314 -2.115 -26.128 1.00 78.25 289 TRP A CA 1
ATOM 2273 C C . TRP A 1 289 ? 34.685 -1.481 -25.919 1.00 78.25 289 TRP A C 1
ATOM 2275 O O . TRP A 1 289 ? 34.807 -0.265 -26.048 1.00 78.25 289 TRP A O 1
ATOM 2285 N N . LEU A 1 290 ? 35.711 -2.276 -25.602 1.00 74.75 290 LEU A N 1
ATOM 2286 C CA . LEU A 1 290 ? 37.069 -1.769 -25.449 1.00 74.75 290 LEU A CA 1
ATOM 2287 C C . LEU A 1 290 ? 37.679 -1.407 -26.809 1.00 74.75 290 LEU A C 1
ATOM 2289 O O . LEU A 1 290 ? 38.517 -0.509 -26.879 1.00 74.75 290 LEU A O 1
ATOM 2293 N N . LEU A 1 291 ? 37.258 -2.099 -27.872 1.00 78.94 291 LEU A N 1
ATOM 2294 C CA . LEU A 1 291 ? 37.772 -1.915 -29.228 1.00 78.94 291 LEU A CA 1
ATOM 2295 C C . LEU A 1 291 ? 36.946 -0.914 -30.040 1.00 78.94 291 LEU A C 1
ATOM 2297 O O . LEU A 1 291 ? 37.527 -0.167 -30.822 1.00 78.94 291 LEU A O 1
ATOM 2301 N N . THR A 1 292 ? 35.625 -0.880 -29.845 1.00 79.81 292 THR A N 1
ATOM 2302 C CA . THR A 1 292 ? 34.709 0.026 -30.564 1.00 79.81 292 THR A CA 1
ATOM 2303 C C . THR A 1 292 ? 33.771 0.764 -29.597 1.00 79.81 292 THR A C 1
ATOM 2305 O O . THR A 1 292 ? 32.556 0.539 -29.597 1.00 79.81 292 THR A O 1
ATOM 2308 N N . PRO A 1 293 ? 34.292 1.624 -28.707 1.00 72.25 293 PRO A N 1
ATOM 2309 C CA . PRO A 1 293 ? 33.476 2.343 -27.725 1.00 72.25 293 PRO A CA 1
ATOM 2310 C C . PRO A 1 293 ? 32.440 3.285 -28.364 1.00 72.25 293 PRO A C 1
ATOM 2312 O O . PRO A 1 293 ? 31.396 3.558 -27.775 1.00 72.25 293 PRO A O 1
ATOM 2315 N N . GLU A 1 294 ? 32.686 3.767 -29.581 1.00 75.56 294 GLU A N 1
ATOM 2316 C CA . GLU A 1 294 ? 31.835 4.707 -30.318 1.00 75.56 294 GLU A CA 1
ATOM 2317 C C . GLU A 1 294 ? 30.448 4.161 -30.696 1.00 75.56 294 GLU A C 1
ATOM 2319 O O . GLU A 1 294 ? 29.531 4.948 -30.958 1.00 75.56 294 GLU A O 1
ATOM 2324 N N . THR A 1 295 ? 30.266 2.836 -30.699 1.00 77.62 295 THR A N 1
ATOM 2325 C CA . THR A 1 295 ? 28.968 2.199 -30.974 1.00 77.62 295 THR A CA 1
ATOM 2326 C C . THR A 1 295 ? 28.015 2.246 -29.779 1.00 77.62 295 THR A C 1
ATOM 2328 O O . THR A 1 295 ? 26.825 1.982 -29.936 1.00 77.62 295 THR A O 1
ATOM 2331 N N . TYR A 1 296 ? 28.510 2.601 -28.591 1.00 80.75 296 TYR A N 1
ATOM 2332 C CA . TYR A 1 296 ? 27.756 2.584 -27.340 1.00 80.75 296 TYR A CA 1
ATOM 2333 C C . TYR A 1 296 ? 27.290 3.985 -26.958 1.00 80.75 296 TYR A C 1
ATOM 2335 O O . TYR A 1 296 ? 28.069 4.822 -26.498 1.00 80.75 296 TYR A O 1
ATOM 2343 N N . LYS A 1 297 ? 25.996 4.250 -27.154 1.00 84.00 297 LYS A N 1
ATOM 2344 C CA . LYS A 1 297 ? 25.373 5.554 -26.896 1.00 84.00 297 LYS A CA 1
ATOM 2345 C C . LYS A 1 297 ? 24.219 5.416 -25.918 1.00 84.00 297 LYS A C 1
ATOM 2347 O O . LYS A 1 297 ? 23.455 4.460 -25.990 1.00 84.00 297 LYS A O 1
ATOM 2352 N N . ALA A 1 298 ? 24.104 6.391 -25.016 1.00 87.31 298 ALA A N 1
ATOM 2353 C CA . ALA A 1 298 ? 22.985 6.476 -24.090 1.00 87.31 298 ALA A CA 1
ATOM 2354 C C . ALA A 1 298 ? 21.693 6.840 -24.839 1.00 87.31 298 ALA A C 1
ATOM 2356 O O . ALA A 1 298 ? 21.648 7.825 -25.579 1.00 87.31 298 ALA A O 1
ATOM 2357 N N . GLU A 1 299 ? 20.645 6.059 -24.617 1.00 90.81 299 GLU A N 1
ATOM 2358 C CA . GLU A 1 299 ? 19.335 6.180 -25.243 1.00 90.81 299 GLU A CA 1
ATOM 2359 C C . GLU A 1 299 ? 18.239 5.889 -24.213 1.00 9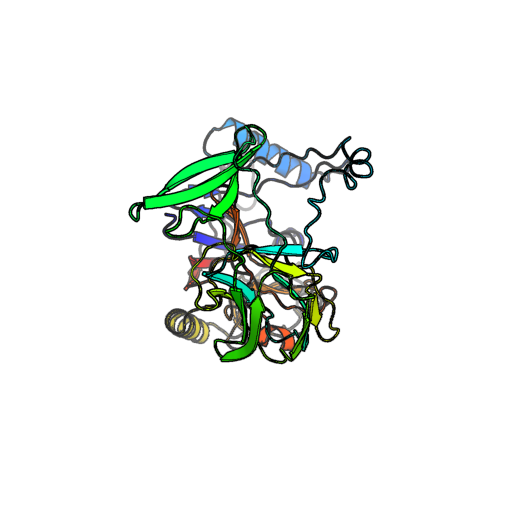0.81 299 GLU A C 1
ATOM 2361 O O . GLU A 1 299 ? 18.434 5.126 -23.264 1.00 90.81 299 GLU A O 1
ATOM 2366 N N . VAL A 1 300 ? 17.070 6.492 -24.428 1.00 94.06 300 VAL A N 1
ATOM 2367 C CA . VAL A 1 300 ? 15.837 6.142 -23.721 1.00 94.06 300 VAL A CA 1
ATOM 2368 C C . VAL A 1 300 ? 14.879 5.560 -24.750 1.00 94.06 300 VAL A C 1
ATOM 2370 O O . VAL A 1 300 ? 14.653 6.170 -25.795 1.00 94.06 300 VAL A O 1
ATOM 2373 N N . LYS A 1 301 ? 14.369 4.365 -24.468 1.00 94.81 301 LYS A N 1
ATOM 2374 C CA . LYS A 1 301 ? 13.509 3.580 -25.357 1.00 94.81 301 LYS A CA 1
ATOM 2375 C C . LYS A 1 301 ? 12.224 3.190 -24.640 1.00 94.81 301 LYS A C 1
ATOM 2377 O O . LYS A 1 301 ? 12.225 3.066 -23.416 1.00 94.81 301 LYS A O 1
ATOM 2382 N N . ALA A 1 302 ? 11.155 2.953 -25.386 1.00 95.44 302 ALA A N 1
ATOM 2383 C CA . ALA A 1 302 ? 9.969 2.292 -24.852 1.00 95.44 302 ALA A CA 1
ATOM 2384 C C . ALA A 1 302 ? 10.182 0.771 -24.820 1.00 95.44 302 ALA A C 1
ATOM 2386 O O . ALA A 1 302 ? 10.796 0.207 -25.726 1.00 95.44 302 ALA A O 1
ATOM 2387 N N . GLY A 1 303 ? 9.689 0.098 -23.783 1.00 92.50 303 GLY A N 1
ATOM 2388 C CA . GLY A 1 303 ? 9.585 -1.359 -23.767 1.00 92.50 303 GLY A CA 1
ATOM 2389 C C . GLY A 1 303 ? 8.516 -1.845 -24.746 1.00 92.50 303 GLY A C 1
ATOM 2390 O O . GLY A 1 303 ? 7.535 -1.145 -25.003 1.00 92.50 303 GLY A O 1
ATOM 2391 N N . SER A 1 304 ? 8.678 -3.058 -25.283 1.00 90.31 304 SER A N 1
ATOM 2392 C CA . SER A 1 304 ? 7.674 -3.634 -26.193 1.00 90.31 304 SER A CA 1
ATOM 2393 C C . SER A 1 304 ? 6.339 -3.961 -25.500 1.00 90.31 304 SER A C 1
ATOM 2395 O O . SER A 1 304 ? 5.321 -4.124 -26.165 1.00 90.31 304 SER A O 1
ATOM 2397 N N . ASP A 1 305 ? 6.329 -3.979 -24.164 1.00 87.44 305 ASP A N 1
ATOM 2398 C CA . ASP A 1 305 ? 5.138 -4.116 -23.318 1.00 87.44 305 ASP A CA 1
ATOM 2399 C C . ASP A 1 305 ? 4.237 -2.865 -23.304 1.00 87.44 305 ASP A C 1
ATOM 2401 O O . ASP A 1 305 ? 3.126 -2.907 -22.775 1.00 87.44 305 ASP A O 1
ATOM 2405 N N . GLY A 1 306 ? 4.714 -1.738 -23.846 1.00 89.06 306 GLY A N 1
ATOM 2406 C CA . GLY A 1 306 ? 4.001 -0.463 -23.868 1.00 89.06 306 GLY A CA 1
ATOM 2407 C C . GLY A 1 306 ? 3.828 0.202 -22.499 1.00 89.06 306 GLY A C 1
ATOM 2408 O O . GLY A 1 306 ? 3.151 1.224 -22.424 1.00 89.06 306 GLY A O 1
ATOM 2409 N N . LYS A 1 307 ? 4.419 -0.347 -21.430 1.00 92.06 307 LYS A N 1
ATOM 2410 C CA . LYS A 1 307 ? 4.302 0.137 -20.039 1.00 92.06 307 LYS A CA 1
ATOM 2411 C C . LYS A 1 307 ? 5.650 0.489 -19.409 1.00 92.06 307 LYS A C 1
ATOM 2413 O O . LYS A 1 307 ? 5.675 1.024 -18.296 1.00 92.06 307 LYS A O 1
ATOM 2418 N N . SER A 1 308 ? 6.747 0.200 -20.107 1.00 93.50 308 SER A N 1
ATOM 2419 C CA . SER A 1 308 ? 8.102 0.354 -19.587 1.00 93.50 308 SER A CA 1
ATOM 2420 C C . SER A 1 308 ? 8.938 1.397 -20.334 1.00 93.50 308 SER A C 1
ATOM 2422 O O . SER A 1 308 ? 8.812 1.588 -21.544 1.00 93.50 308 SER A O 1
ATOM 2424 N N . LEU A 1 309 ? 9.852 2.035 -19.604 1.00 95.12 309 LEU A N 1
ATOM 2425 C CA . LEU A 1 309 ? 10.932 2.884 -20.103 1.00 95.12 309 LEU A CA 1
ATOM 2426 C C . LEU A 1 309 ? 12.270 2.179 -19.895 1.00 95.12 309 LEU A C 1
ATOM 2428 O O . LEU A 1 309 ? 12.589 1.738 -18.794 1.00 95.12 309 LEU A O 1
ATOM 2432 N N . VAL A 1 310 ? 13.084 2.123 -20.941 1.00 93.94 310 VAL A N 1
ATOM 2433 C CA . VAL A 1 310 ? 14.401 1.485 -20.937 1.00 93.94 310 VAL A CA 1
ATOM 2434 C C . VAL A 1 310 ? 15.468 2.558 -21.122 1.00 93.94 310 VAL A C 1
ATOM 2436 O O . VAL A 1 310 ? 15.613 3.116 -22.209 1.00 93.94 310 VAL A O 1
ATOM 2439 N N . LEU A 1 311 ? 16.238 2.835 -20.069 1.00 91.56 311 LEU A N 1
ATOM 2440 C CA . LEU A 1 311 ? 17.430 3.681 -20.132 1.00 91.56 311 LEU A CA 1
ATOM 2441 C C . LEU A 1 311 ? 18.645 2.781 -20.366 1.00 91.56 311 LEU A C 1
ATOM 2443 O O . LEU A 1 311 ? 18.994 1.975 -19.505 1.00 91.56 311 LEU A O 1
ATOM 2447 N N . THR A 1 312 ? 19.289 2.896 -21.524 1.00 89.12 312 THR A N 1
ATOM 2448 C CA . THR A 1 312 ? 20.376 1.993 -21.932 1.00 89.12 312 THR A CA 1
ATOM 2449 C C . THR A 1 312 ? 21.535 2.737 -22.573 1.00 89.12 312 THR A C 1
ATOM 2451 O O . THR A 1 312 ? 21.335 3.784 -23.173 1.00 89.12 312 THR A O 1
ATOM 2454 N N . ASN A 1 313 ? 22.750 2.201 -22.459 1.00 86.44 313 ASN A N 1
ATOM 2455 C CA . ASN A 1 313 ? 23.920 2.669 -23.211 1.00 86.44 313 ASN A CA 1
ATOM 2456 C C . ASN A 1 313 ? 24.499 1.604 -24.162 1.00 86.44 313 ASN A C 1
ATOM 2458 O O . ASN A 1 313 ? 25.610 1.775 -24.660 1.00 86.44 313 ASN A O 1
ATOM 2462 N N . GLY A 1 314 ? 23.788 0.491 -24.374 1.00 82.38 314 GLY A N 1
ATOM 2463 C CA . GLY A 1 314 ? 24.247 -0.653 -25.172 1.00 82.38 314 GLY A CA 1
ATOM 2464 C C . GLY A 1 314 ? 25.137 -1.658 -24.421 1.00 82.38 314 GLY A C 1
ATOM 2465 O O . GLY A 1 314 ? 25.346 -2.766 -24.909 1.00 82.38 314 GLY A O 1
ATOM 2466 N N . LEU A 1 315 ? 25.649 -1.312 -23.234 1.00 83.81 315 LEU A N 1
ATOM 2467 C CA . LEU A 1 315 ? 26.374 -2.239 -22.346 1.00 83.81 315 LEU A CA 1
ATOM 2468 C C . LEU A 1 315 ? 25.484 -2.750 -21.221 1.00 83.81 315 LEU A C 1
ATOM 2470 O O . LEU A 1 315 ? 25.646 -3.859 -20.716 1.00 83.81 315 LEU A O 1
ATOM 2474 N N . THR A 1 316 ? 24.539 -1.918 -20.817 1.00 84.88 316 THR A N 1
ATOM 2475 C CA . THR A 1 316 ? 23.647 -2.158 -19.698 1.00 84.88 316 THR A CA 1
ATOM 2476 C C . THR A 1 316 ? 22.382 -1.337 -19.890 1.00 84.88 316 THR A C 1
ATOM 2478 O O . THR A 1 316 ? 22.368 -0.316 -20.592 1.00 84.88 316 THR A O 1
ATOM 2481 N N . ALA A 1 317 ? 21.292 -1.829 -19.322 1.00 87.88 317 ALA A N 1
ATOM 2482 C CA . ALA A 1 317 ? 20.011 -1.159 -19.325 1.00 87.88 317 ALA A CA 1
ATOM 2483 C C . ALA A 1 317 ? 19.393 -1.205 -17.939 1.00 87.88 317 ALA A C 1
ATOM 2485 O O . ALA A 1 317 ? 19.485 -2.215 -17.248 1.00 87.88 317 ALA A O 1
ATOM 2486 N N . ARG A 1 318 ? 18.711 -0.127 -17.574 1.00 89.94 318 ARG A N 1
ATOM 2487 C CA . ARG A 1 318 ? 17.788 -0.100 -16.450 1.00 89.94 318 ARG A CA 1
ATOM 2488 C C . ARG A 1 318 ? 16.382 0.084 -16.988 1.00 89.94 318 ARG A C 1
ATOM 2490 O O . ARG A 1 318 ? 16.162 0.955 -17.833 1.00 89.94 318 ARG A O 1
ATOM 2497 N N . VAL A 1 319 ? 15.464 -0.749 -16.518 1.00 91.31 319 VAL A N 1
ATOM 2498 C CA . VAL A 1 319 ? 14.076 -0.740 -16.968 1.00 91.31 319 VAL A CA 1
ATOM 2499 C C . VAL A 1 319 ? 13.168 -0.293 -15.842 1.00 91.31 319 VAL A C 1
ATOM 2501 O O . VAL A 1 319 ? 13.198 -0.840 -14.738 1.00 91.31 319 VAL A O 1
ATOM 2504 N N . PHE A 1 320 ? 12.366 0.713 -16.155 1.00 93.81 320 PHE A N 1
ATOM 2505 C CA . PHE A 1 320 ? 11.369 1.297 -15.280 1.00 93.81 320 PHE A CA 1
ATOM 2506 C C . PHE A 1 320 ? 9.993 0.937 -15.800 1.00 93.81 320 PHE A C 1
ATOM 2508 O O . PHE A 1 320 ? 9.723 1.101 -16.986 1.00 93.81 320 PHE A O 1
ATOM 2515 N N . ARG A 1 321 ? 9.108 0.511 -14.915 1.00 92.62 321 ARG A N 1
ATOM 2516 C CA . ARG A 1 321 ? 7.689 0.359 -15.206 1.00 92.62 321 ARG A CA 1
ATOM 2517 C C . ARG A 1 321 ? 6.952 1.608 -14.753 1.00 92.62 321 ARG A C 1
ATOM 2519 O O . ARG A 1 321 ? 7.272 2.109 -13.685 1.00 92.62 321 ARG A O 1
ATOM 2526 N N . ILE A 1 322 ? 6.010 2.110 -15.552 1.00 92.06 322 ILE A N 1
ATOM 2527 C CA . ILE A 1 322 ? 5.271 3.350 -15.245 1.00 92.06 322 ILE A CA 1
ATOM 2528 C C . ILE A 1 322 ? 3.977 3.067 -14.470 1.00 92.06 322 ILE A C 1
ATOM 2530 O O . ILE A 1 322 ? 3.613 3.829 -13.585 1.00 92.06 322 ILE A O 1
ATOM 2534 N N . THR A 1 323 ? 3.282 1.974 -14.791 1.00 89.06 323 THR A N 1
ATOM 2535 C CA . THR A 1 323 ? 1.974 1.625 -14.210 1.00 89.06 323 THR A CA 1
ATOM 2536 C C . THR A 1 323 ? 2.020 0.229 -13.570 1.00 89.06 323 THR A C 1
ATOM 2538 O O . THR A 1 323 ? 2.593 -0.682 -14.179 1.00 89.06 323 THR A O 1
ATOM 2541 N N . PRO A 1 324 ? 1.463 0.021 -12.358 1.00 88.56 324 PRO A N 1
ATOM 2542 C CA . PRO A 1 324 ? 0.561 0.927 -11.624 1.00 88.56 324 PRO A CA 1
ATOM 2543 C C . PRO A 1 324 ? 1.233 2.089 -10.873 1.00 88.56 324 PRO A C 1
ATOM 2545 O O . PRO A 1 324 ? 0.549 3.056 -10.553 1.00 88.56 324 PRO A O 1
ATOM 2548 N N . ASN A 1 325 ? 2.550 2.052 -10.658 1.00 91.94 325 ASN A N 1
ATOM 2549 C CA . ASN A 1 325 ? 3.370 3.203 -10.258 1.00 91.94 325 ASN A CA 1
ATOM 2550 C C . ASN A 1 325 ? 4.820 3.001 -10.745 1.00 91.94 325 ASN A C 1
ATOM 2552 O O . ASN A 1 325 ? 5.177 1.901 -11.182 1.00 91.94 325 ASN A O 1
ATOM 2556 N N . LEU A 1 326 ? 5.659 4.039 -10.657 1.00 91.88 326 LEU A N 1
ATOM 2557 C CA . LEU A 1 326 ? 7.056 3.981 -11.075 1.00 91.88 326 LEU A CA 1
ATOM 2558 C C . LEU A 1 326 ? 7.851 2.977 -10.240 1.00 91.88 326 LEU A C 1
ATOM 2560 O O . LEU A 1 326 ? 7.997 3.163 -9.037 1.00 91.88 326 LEU A O 1
ATOM 2564 N N . ALA A 1 327 ? 8.449 1.969 -10.864 1.00 91.25 327 ALA A N 1
ATOM 2565 C CA . ALA A 1 327 ? 9.410 1.096 -10.193 1.00 91.25 327 ALA A CA 1
ATOM 2566 C C . ALA A 1 327 ? 10.502 0.625 -11.147 1.00 91.25 327 ALA A C 1
ATOM 2568 O O . ALA A 1 327 ? 10.243 0.372 -12.324 1.00 91.25 327 ALA A O 1
ATOM 2569 N N . THR A 1 328 ? 11.716 0.437 -10.629 1.00 88.88 328 THR A N 1
ATOM 2570 C CA . THR A 1 328 ? 12.733 -0.325 -11.352 1.00 88.88 328 THR A CA 1
ATOM 2571 C C . THR A 1 328 ? 12.356 -1.800 -11.312 1.00 88.88 328 THR A C 1
ATOM 2573 O O . THR A 1 328 ? 12.258 -2.396 -10.237 1.00 88.88 328 THR A O 1
ATOM 2576 N N . VAL A 1 329 ? 12.175 -2.381 -12.495 1.00 89.56 329 VAL A N 1
ATOM 2577 C CA . VAL A 1 329 ? 11.780 -3.783 -12.688 1.00 89.56 329 VAL A CA 1
ATOM 2578 C C . VAL A 1 329 ? 12.886 -4.625 -13.310 1.00 89.56 329 VAL A C 1
ATOM 2580 O O . VAL A 1 329 ? 12.793 -5.844 -13.305 1.00 89.56 329 VAL A O 1
ATOM 2583 N N . ASP A 1 330 ? 13.944 -4.011 -13.842 1.00 87.62 330 ASP A N 1
ATOM 2584 C CA . ASP A 1 330 ? 15.067 -4.766 -14.392 1.00 87.62 330 ASP A CA 1
ATOM 2585 C C . ASP A 1 330 ? 16.357 -3.938 -14.425 1.00 87.62 330 ASP A C 1
ATOM 2587 O O . ASP A 1 330 ? 16.338 -2.720 -14.631 1.00 87.62 330 ASP A O 1
ATOM 2591 N N . ILE A 1 331 ? 17.485 -4.625 -14.263 1.00 87.75 331 ILE A N 1
ATOM 2592 C CA . ILE A 1 331 ? 18.817 -4.130 -14.594 1.00 87.75 331 ILE A CA 1
ATOM 2593 C C . ILE A 1 331 ? 19.486 -5.217 -15.429 1.00 87.75 331 ILE A C 1
ATOM 2595 O O . ILE A 1 331 ? 19.870 -6.264 -14.913 1.00 87.75 331 ILE A O 1
ATOM 2599 N N . VAL A 1 332 ? 19.659 -4.954 -16.718 1.00 84.50 332 VAL A N 1
ATOM 2600 C CA . VAL A 1 332 ? 20.221 -5.917 -17.662 1.00 84.50 332 VAL A CA 1
ATOM 2601 C C . VAL A 1 332 ? 21.684 -5.591 -17.916 1.00 84.50 332 VAL A C 1
ATOM 2603 O O . VAL A 1 332 ? 22.033 -4.460 -18.270 1.00 84.50 332 VAL A O 1
ATOM 2606 N N . ASN A 1 333 ? 22.544 -6.597 -17.798 1.00 83.56 333 ASN A N 1
ATOM 2607 C CA . ASN A 1 333 ? 23.884 -6.569 -18.360 1.00 83.56 333 ASN A CA 1
ATOM 2608 C C . ASN A 1 333 ? 23.795 -6.994 -19.831 1.00 83.56 333 ASN A C 1
ATOM 2610 O O . ASN A 1 333 ? 23.698 -8.178 -20.135 1.00 83.56 333 ASN A O 1
ATOM 2614 N N . GLN A 1 334 ? 23.838 -6.048 -20.766 1.00 80.88 334 GLN A N 1
ATOM 2615 C CA . GLN A 1 334 ? 23.731 -6.358 -22.195 1.00 80.88 334 GLN A CA 1
ATOM 2616 C C . GLN A 1 334 ? 25.013 -6.975 -22.760 1.00 80.88 334 GLN A C 1
ATOM 2618 O O . GLN A 1 334 ? 24.990 -7.503 -23.865 1.00 80.88 334 GLN A O 1
ATOM 2623 N N . MET A 1 335 ? 26.125 -6.983 -22.022 1.00 80.19 335 MET A N 1
ATOM 2624 C CA . MET A 1 335 ? 27.323 -7.711 -22.443 1.00 80.19 335 MET A CA 1
ATOM 2625 C C . MET A 1 335 ? 27.216 -9.219 -22.205 1.00 80.19 335 MET A C 1
ATOM 2627 O O . MET A 1 335 ? 27.803 -9.982 -22.973 1.00 80.19 335 MET A O 1
ATOM 2631 N N . SER A 1 336 ? 26.497 -9.659 -21.166 1.00 76.94 336 SER A N 1
ATOM 2632 C CA . SER A 1 336 ? 26.288 -11.085 -20.849 1.00 76.94 336 SER A CA 1
ATOM 2633 C C . SER A 1 336 ? 24.873 -11.583 -21.160 1.00 76.94 336 SER A C 1
ATOM 2635 O O . SER A 1 336 ? 24.695 -12.771 -21.410 1.00 76.94 336 SER A O 1
ATOM 2637 N N . GLY A 1 337 ? 23.886 -10.687 -21.211 1.00 75.88 337 GLY A N 1
ATOM 2638 C CA . GLY A 1 337 ? 22.457 -11.003 -21.277 1.00 75.88 337 GLY A CA 1
ATOM 2639 C C . GLY A 1 337 ? 21.825 -11.288 -19.909 1.00 75.88 337 GLY A C 1
ATOM 2640 O O . GLY A 1 337 ? 20.660 -11.667 -19.846 1.00 75.88 337 GLY A O 1
ATOM 2641 N N . GLU A 1 338 ? 22.572 -11.137 -18.813 1.00 78.81 338 GLU A N 1
ATOM 2642 C CA . GLU A 1 338 ? 22.086 -11.446 -17.467 1.00 78.81 338 GLU A CA 1
ATOM 2643 C C . GLU A 1 338 ? 21.194 -10.333 -16.909 1.00 78.81 338 GLU A C 1
ATOM 2645 O O . GLU A 1 338 ? 21.510 -9.145 -17.014 1.00 78.81 338 GLU A O 1
ATOM 2650 N N . ASN A 1 339 ? 20.114 -10.736 -16.242 1.00 79.44 339 ASN A N 1
ATOM 2651 C CA . ASN A 1 339 ? 19.305 -9.861 -15.403 1.00 79.44 339 ASN A CA 1
ATOM 2652 C C . ASN A 1 339 ? 19.893 -9.839 -13.982 1.00 79.44 339 ASN A C 1
ATOM 2654 O O . ASN A 1 339 ? 20.096 -10.883 -13.353 1.00 79.44 339 ASN A O 1
ATOM 2658 N N . MET A 1 340 ? 20.193 -8.639 -13.497 1.00 77.62 340 MET A N 1
ATOM 2659 C CA . MET A 1 340 ? 20.863 -8.385 -12.223 1.00 77.62 340 MET A CA 1
ATOM 2660 C C . MET A 1 340 ? 19.886 -8.073 -11.084 1.00 77.62 340 MET A C 1
ATOM 2662 O O . MET A 1 340 ? 20.304 -7.999 -9.929 1.00 77.62 340 MET A O 1
ATOM 2666 N N . LEU A 1 341 ? 18.599 -7.892 -11.382 1.00 79.81 341 LEU A N 1
ATOM 2667 C CA . LEU A 1 341 ? 17.573 -7.516 -10.421 1.00 79.81 341 LEU A CA 1
ATOM 2668 C C . LEU A 1 341 ? 16.643 -8.700 -10.134 1.00 79.81 341 LEU A C 1
ATOM 2670 O O . LEU A 1 341 ? 16.159 -9.394 -11.023 1.00 79.81 341 LEU A O 1
ATOM 2674 N N . ARG A 1 342 ? 16.413 -8.960 -8.845 1.00 74.38 342 ARG A N 1
ATOM 2675 C CA . ARG A 1 342 ? 15.572 -10.074 -8.373 1.00 74.38 342 ARG A CA 1
ATOM 2676 C C . ARG A 1 342 ? 14.254 -9.616 -7.762 1.00 74.38 342 ARG A C 1
ATOM 2678 O O . ARG A 1 342 ? 13.337 -10.417 -7.634 1.00 74.38 342 ARG A O 1
ATOM 2685 N N . ALA A 1 343 ? 14.153 -8.340 -7.404 1.00 73.69 343 ALA A N 1
ATOM 2686 C CA . ALA A 1 343 ? 12.952 -7.770 -6.826 1.00 73.69 343 ALA A CA 1
ATOM 2687 C C . ALA A 1 343 ? 12.759 -6.321 -7.245 1.00 73.69 343 ALA A C 1
ATOM 2689 O O . ALA A 1 343 ? 13.735 -5.575 -7.351 1.00 73.69 343 ALA A O 1
ATOM 2690 N N . VAL A 1 344 ? 11.498 -5.939 -7.440 1.00 84.00 344 VAL A N 1
ATOM 2691 C CA . VAL A 1 344 ? 11.125 -4.565 -7.770 1.00 84.00 344 VAL A CA 1
ATOM 2692 C C . VAL A 1 344 ? 11.571 -3.606 -6.667 1.00 84.00 344 VAL A C 1
ATOM 2694 O O . VAL A 1 344 ? 11.584 -3.943 -5.479 1.00 84.00 344 VAL A O 1
ATOM 2697 N N . SER A 1 345 ? 11.951 -2.396 -7.064 1.00 74.62 345 SER A N 1
ATOM 2698 C CA . SER A 1 345 ? 12.365 -1.345 -6.135 1.00 74.62 345 SER A CA 1
ATOM 2699 C C . SER A 1 345 ? 11.771 -0.005 -6.541 1.00 74.62 345 SER A C 1
ATOM 2701 O O . SER A 1 345 ? 11.748 0.333 -7.725 1.00 74.62 345 SER A O 1
ATOM 2703 N N . GLY A 1 346 ? 11.353 0.781 -5.545 1.00 76.69 346 GLY A N 1
ATOM 2704 C CA . GLY A 1 346 ? 11.135 2.217 -5.722 1.00 76.69 346 GLY A CA 1
ATOM 2705 C C . GLY A 1 346 ? 12.454 2.952 -5.981 1.00 76.69 346 GLY A C 1
ATOM 2706 O O . GLY A 1 346 ? 13.542 2.396 -5.789 1.00 76.69 346 GLY A O 1
ATOM 2707 N N . GLU A 1 347 ? 12.360 4.209 -6.405 1.00 80.94 347 GLU A N 1
ATOM 2708 C CA . GLU A 1 347 ? 13.513 5.024 -6.809 1.00 80.94 347 GLU A CA 1
ATOM 2709 C C . GLU A 1 347 ? 14.205 5.730 -5.638 1.00 80.94 347 GLU A C 1
ATOM 2711 O O . GLU A 1 347 ? 15.350 6.169 -5.750 1.00 80.94 347 GLU A O 1
ATOM 2716 N N . GLY A 1 348 ? 13.539 5.823 -4.489 1.00 72.81 348 GLY A N 1
ATOM 2717 C CA . GLY A 1 348 ? 14.111 6.420 -3.290 1.00 72.81 348 GLY A CA 1
ATOM 2718 C C . GLY A 1 348 ? 13.120 6.516 -2.141 1.00 72.81 348 GLY A C 1
ATOM 2719 O O . GLY A 1 348 ? 11.971 6.090 -2.247 1.00 72.81 348 GLY A O 1
ATOM 2720 N N . GLU A 1 349 ? 13.578 7.098 -1.039 1.00 77.50 349 GLU A N 1
ATOM 2721 C CA . GLU A 1 349 ? 12.756 7.397 0.130 1.00 77.50 349 GLU A CA 1
ATOM 2722 C C . GLU A 1 349 ? 13.053 8.803 0.659 1.00 77.50 349 GLU A C 1
ATOM 2724 O O . GLU A 1 349 ? 14.180 9.298 0.578 1.00 77.50 349 GLU A O 1
ATOM 2729 N N . LEU A 1 350 ? 12.028 9.441 1.211 1.00 62.16 350 LEU A N 1
ATOM 2730 C CA . LEU A 1 350 ? 12.062 10.734 1.875 1.00 62.16 350 LEU A CA 1
ATOM 2731 C C . LEU A 1 350 ? 11.540 10.581 3.296 1.00 62.16 350 LEU A C 1
ATOM 2733 O O . LEU A 1 350 ? 10.664 9.766 3.559 1.00 62.16 350 LEU A O 1
ATOM 2737 N N . VAL A 1 351 ? 12.043 11.401 4.212 1.00 65.44 351 VAL A N 1
ATOM 2738 C CA . VAL A 1 351 ? 11.476 11.517 5.558 1.00 65.44 351 VAL A CA 1
ATOM 2739 C C . VAL A 1 351 ? 10.916 12.923 5.708 1.00 65.44 351 VAL A C 1
ATOM 2741 O O . VAL A 1 351 ? 11.669 13.896 5.716 1.00 65.44 351 VAL A O 1
ATOM 2744 N N . ILE A 1 352 ? 9.594 13.034 5.802 1.00 53.06 352 ILE A N 1
ATOM 2745 C CA . ILE A 1 352 ? 8.868 14.301 5.924 1.00 53.06 352 ILE A CA 1
ATOM 2746 C C . ILE A 1 352 ? 8.136 14.267 7.262 1.00 53.06 352 ILE A C 1
ATOM 2748 O O . ILE A 1 352 ? 7.325 13.381 7.503 1.00 53.06 352 ILE A O 1
ATOM 2752 N N . ASN A 1 353 ? 8.442 15.216 8.150 1.00 50.62 353 ASN A N 1
ATOM 2753 C CA . ASN A 1 353 ? 7.872 15.288 9.504 1.00 50.62 353 ASN A CA 1
ATOM 2754 C C . ASN A 1 353 ? 8.044 13.995 10.331 1.00 50.62 353 ASN A C 1
ATOM 2756 O O . ASN A 1 353 ? 7.203 13.670 11.160 1.00 50.62 353 ASN A O 1
ATOM 2760 N N . GLY A 1 354 ? 9.129 13.250 10.101 1.00 57.97 354 GLY A N 1
ATOM 2761 C CA . GLY A 1 354 ? 9.390 11.970 10.770 1.00 57.97 354 GLY A CA 1
ATOM 2762 C C . GLY A 1 354 ? 8.718 10.756 10.119 1.00 57.97 354 GLY A C 1
ATOM 2763 O O . GLY A 1 354 ? 9.092 9.636 10.448 1.00 57.97 354 GLY A O 1
ATOM 2764 N N . GLN A 1 355 ? 7.812 10.957 9.157 1.00 57.34 355 GLN A N 1
ATOM 2765 C CA . GLN A 1 355 ? 7.184 9.883 8.387 1.00 57.34 355 GLN A CA 1
ATOM 2766 C C . GLN A 1 355 ? 7.988 9.572 7.123 1.00 57.34 355 GLN A C 1
ATOM 2768 O O . GLN A 1 355 ? 8.465 10.484 6.440 1.00 57.34 355 GLN A O 1
ATOM 2773 N N . LYS A 1 356 ? 8.140 8.282 6.807 1.00 66.25 356 LYS A N 1
ATOM 2774 C CA . LYS A 1 356 ? 8.822 7.813 5.598 1.00 66.25 356 LYS A CA 1
ATOM 2775 C C . LYS A 1 356 ? 7.856 7.796 4.410 1.00 66.25 356 LYS A C 1
ATOM 2777 O O . LYS A 1 356 ? 6.767 7.249 4.510 1.00 66.25 356 LYS A O 1
ATOM 2782 N N . TRP A 1 357 ? 8.300 8.357 3.294 1.00 69.25 357 TRP A N 1
ATOM 2783 C CA . TRP A 1 357 ? 7.607 8.399 2.012 1.00 69.25 357 TRP A CA 1
ATOM 2784 C C . TRP A 1 357 ? 8.490 7.775 0.939 1.00 69.25 357 TRP A C 1
ATOM 2786 O O . TRP A 1 357 ? 9.686 8.055 0.896 1.00 69.25 357 TRP A O 1
ATOM 2796 N N . TYR A 1 358 ? 7.932 6.955 0.060 1.00 76.62 358 TYR A N 1
ATOM 2797 C CA . TYR A 1 358 ? 8.668 6.311 -1.027 1.00 76.62 358 TYR A CA 1
ATOM 2798 C C . TYR A 1 358 ? 8.480 7.069 -2.336 1.00 76.62 358 TYR A C 1
ATOM 2800 O O . TYR A 1 358 ? 7.442 7.671 -2.572 1.00 76.62 358 TYR A O 1
ATOM 2808 N N . LEU A 1 359 ? 9.485 7.060 -3.200 1.00 77.38 359 LEU A N 1
ATOM 2809 C CA . LEU A 1 359 ? 9.383 7.639 -4.533 1.00 77.38 359 LEU A CA 1
ATOM 2810 C C . LEU A 1 359 ? 9.094 6.525 -5.531 1.00 77.38 359 LEU A C 1
ATOM 2812 O O . LEU A 1 359 ? 9.997 5.766 -5.898 1.00 77.38 359 LEU A O 1
ATOM 2816 N N . GLY A 1 360 ? 7.826 6.402 -5.917 1.00 83.31 360 GLY A N 1
ATOM 2817 C CA . GLY A 1 360 ? 7.348 5.224 -6.618 1.00 83.31 360 GLY A CA 1
ATOM 2818 C C . GLY A 1 360 ? 7.422 3.959 -5.755 1.00 83.31 360 GLY A C 1
ATOM 2819 O O . GLY A 1 360 ? 7.583 4.000 -4.532 1.00 83.31 360 GLY A O 1
ATOM 2820 N N . GLY A 1 361 ? 7.366 2.815 -6.418 1.00 85.38 361 GLY A N 1
ATOM 2821 C CA . GLY A 1 361 ? 7.484 1.493 -5.829 1.00 85.38 361 GLY A CA 1
ATOM 2822 C C . GLY A 1 361 ? 6.235 0.655 -6.052 1.00 85.38 361 GLY A C 1
ATOM 2823 O O . GLY A 1 361 ? 5.110 1.155 -6.061 1.00 85.38 361 GLY A O 1
ATOM 2824 N N . LEU A 1 362 ? 6.476 -0.643 -6.204 1.00 86.62 362 LEU A N 1
ATOM 2825 C CA . LEU A 1 362 ? 5.452 -1.669 -6.294 1.00 86.62 362 LEU A CA 1
ATOM 2826 C C . LEU A 1 362 ? 5.587 -2.635 -5.115 1.00 86.62 362 LEU A C 1
ATOM 2828 O O . LEU A 1 362 ? 6.692 -2.878 -4.620 1.00 86.62 362 LEU A O 1
ATOM 2832 N N . GLU A 1 363 ? 4.458 -3.179 -4.688 1.00 83.56 363 GLU A N 1
ATOM 2833 C CA . GLU A 1 363 ? 4.336 -4.231 -3.680 1.00 83.56 363 GLU A CA 1
ATOM 2834 C C . GLU A 1 363 ? 3.511 -5.402 -4.224 1.00 83.56 363 GLU A C 1
ATOM 2836 O O . GLU A 1 363 ? 2.910 -5.319 -5.294 1.00 83.56 363 GLU A O 1
ATOM 2841 N N . GLY A 1 364 ? 3.506 -6.522 -3.497 1.00 79.50 364 GLY A N 1
ATOM 2842 C CA . GLY A 1 364 ? 2.813 -7.743 -3.922 1.00 79.50 364 GLY A CA 1
ATOM 2843 C C . GLY A 1 364 ? 3.668 -8.706 -4.749 1.00 79.50 364 GLY A C 1
ATOM 2844 O O . GLY A 1 364 ? 3.134 -9.624 -5.361 1.00 79.50 364 GLY A O 1
ATOM 2845 N N . GLN A 1 365 ? 4.995 -8.536 -4.767 1.00 79.12 365 GLN A N 1
ATOM 2846 C CA . GLN A 1 365 ? 5.891 -9.534 -5.350 1.00 79.12 365 GLN A CA 1
ATOM 2847 C C . GLN A 1 365 ? 5.915 -10.812 -4.482 1.00 79.12 365 GLN A C 1
ATOM 2849 O O . GLN A 1 365 ? 6.362 -10.724 -3.338 1.00 79.12 365 GLN A O 1
ATOM 2854 N N . PRO A 1 366 ? 5.528 -11.995 -5.010 1.00 71.12 366 PRO A N 1
ATOM 2855 C CA . PRO A 1 366 ? 5.415 -13.218 -4.202 1.00 71.12 366 PRO A CA 1
ATOM 2856 C C . PRO A 1 366 ? 6.744 -13.736 -3.630 1.00 71.12 366 PRO A C 1
ATOM 2858 O O . PRO A 1 366 ? 6.782 -14.304 -2.544 1.00 71.12 366 PRO A O 1
ATOM 2861 N N . GLU A 1 367 ? 7.843 -13.566 -4.367 1.00 77.31 367 GLU A N 1
ATOM 2862 C CA . GLU A 1 367 ? 9.186 -14.033 -4.000 1.00 77.31 367 GLU A CA 1
ATOM 2863 C C . GLU A 1 367 ? 10.225 -13.010 -4.462 1.00 77.31 367 GLU A C 1
ATOM 2865 O O . GLU A 1 367 ? 10.121 -12.501 -5.572 1.00 77.31 367 GLU A O 1
ATOM 2870 N N . ARG A 1 368 ? 11.248 -12.726 -3.650 1.00 77.44 368 ARG A N 1
ATOM 2871 C CA . ARG A 1 368 ? 12.295 -11.723 -3.927 1.00 77.44 368 ARG A CA 1
ATOM 2872 C C . ARG A 1 368 ? 13.608 -12.324 -4.444 1.00 77.44 368 ARG A C 1
ATOM 2874 O O . ARG A 1 368 ? 14.532 -11.574 -4.757 1.00 77.44 368 ARG A O 1
ATOM 2881 N N . GLY A 1 369 ? 13.711 -13.651 -4.531 1.00 73.62 369 GLY A N 1
ATOM 2882 C CA . GLY A 1 369 ? 14.849 -14.370 -5.112 1.00 73.62 369 GLY A CA 1
ATOM 2883 C C . GLY A 1 369 ? 14.914 -14.329 -6.645 1.00 73.62 369 GLY A C 1
ATOM 2884 O O . GLY A 1 369 ? 15.981 -14.552 -7.216 1.00 73.62 369 GLY A O 1
ATOM 2885 N N . TYR A 1 370 ? 13.804 -14.014 -7.315 1.00 78.88 370 TYR A N 1
ATOM 2886 C CA . TYR A 1 370 ? 13.702 -13.783 -8.758 1.00 78.88 370 TYR A CA 1
ATOM 2887 C C . TYR A 1 370 ? 12.438 -12.975 -9.071 1.00 78.88 370 TYR A C 1
ATOM 2889 O O . TYR A 1 370 ? 11.520 -12.928 -8.260 1.00 78.88 370 TYR A O 1
ATOM 2897 N N . LEU A 1 371 ? 12.381 -12.367 -10.256 1.00 83.44 371 LEU A N 1
ATOM 2898 C CA . LEU A 1 371 ? 11.229 -11.596 -10.714 1.00 83.44 371 LEU A CA 1
ATOM 2899 C C . LEU A 1 371 ? 10.690 -12.201 -12.008 1.00 83.44 371 LEU A C 1
ATOM 2901 O O . LEU A 1 371 ? 11.441 -12.383 -12.968 1.00 83.44 371 LEU A O 1
ATOM 2905 N N . LYS A 1 372 ? 9.390 -12.497 -12.041 1.00 87.06 372 LYS A N 1
ATOM 2906 C CA . LYS A 1 372 ? 8.683 -12.817 -13.282 1.00 87.06 372 LYS A CA 1
ATOM 2907 C C . LYS A 1 372 ? 7.891 -11.611 -13.759 1.00 87.06 372 LYS A C 1
ATOM 2909 O O . LYS A 1 372 ? 7.234 -10.949 -12.961 1.00 87.06 372 LYS A O 1
ATOM 2914 N N . MET A 1 373 ? 7.900 -11.381 -15.069 1.00 83.88 373 MET A N 1
ATOM 2915 C CA . MET A 1 373 ? 7.186 -10.251 -15.673 1.00 83.88 373 MET A CA 1
ATOM 2916 C C . MET A 1 373 ? 5.671 -10.339 -15.491 1.00 83.88 373 MET A C 1
ATOM 2918 O O . MET A 1 373 ? 5.034 -9.306 -15.327 1.00 83.88 373 MET A O 1
ATOM 2922 N N . GLU A 1 374 ? 5.113 -11.555 -15.468 1.00 85.81 374 GLU A N 1
ATOM 2923 C CA . GLU A 1 374 ? 3.676 -11.790 -15.257 1.00 85.81 374 GLU A CA 1
ATOM 2924 C C . GLU A 1 374 ? 3.176 -11.196 -13.932 1.00 85.81 374 GLU A C 1
ATOM 2926 O O . GLU A 1 374 ? 2.063 -10.695 -13.868 1.00 85.81 374 GLU A O 1
ATOM 2931 N N . TRP A 1 375 ? 4.030 -11.143 -12.903 1.00 87.69 375 TRP A N 1
ATOM 2932 C CA . TRP A 1 375 ? 3.664 -10.576 -11.605 1.00 87.69 375 TRP A CA 1
ATOM 2933 C C . TRP A 1 375 ? 3.498 -9.060 -11.644 1.00 87.69 375 TRP A C 1
ATOM 2935 O O . TRP A 1 375 ? 2.779 -8.506 -10.825 1.00 87.69 375 TRP A O 1
ATOM 2945 N N . LEU A 1 376 ? 4.154 -8.367 -12.579 1.00 87.81 376 LEU A N 1
ATOM 2946 C CA . LEU A 1 376 ? 4.139 -6.904 -12.630 1.00 87.81 376 LEU A CA 1
ATOM 2947 C C . LEU A 1 376 ? 2.753 -6.330 -12.957 1.00 87.81 376 LEU A C 1
ATOM 2949 O O . LEU A 1 376 ? 2.494 -5.168 -12.643 1.00 87.81 376 LEU A O 1
ATOM 2953 N N . ASP A 1 377 ? 1.890 -7.100 -13.626 1.00 85.25 377 ASP A N 1
ATOM 2954 C CA . ASP A 1 377 ? 0.504 -6.701 -13.901 1.00 85.25 377 ASP A CA 1
ATOM 2955 C C . ASP A 1 377 ? -0.414 -6.878 -12.676 1.00 85.25 377 ASP A C 1
ATOM 2957 O O . ASP A 1 377 ? -1.409 -6.162 -12.577 1.00 85.25 377 ASP A O 1
ATOM 2961 N N . ASP A 1 378 ? -0.046 -7.751 -11.733 1.00 84.25 378 ASP A N 1
ATOM 2962 C CA . ASP A 1 378 ? -0.816 -8.046 -10.515 1.00 84.25 378 ASP A CA 1
ATOM 2963 C C . ASP A 1 378 ? -0.319 -7.277 -9.274 1.00 84.25 378 ASP A C 1
ATOM 2965 O O . ASP A 1 378 ? -0.982 -7.265 -8.235 1.00 84.25 378 ASP A O 1
ATOM 2969 N N . MET A 1 379 ? 0.852 -6.638 -9.357 1.00 85.75 379 MET A N 1
ATOM 2970 C CA . MET A 1 379 ? 1.412 -5.833 -8.268 1.00 85.75 379 MET A CA 1
ATOM 2971 C C . MET A 1 379 ? 0.604 -4.557 -8.017 1.00 85.75 379 MET A C 1
ATOM 2973 O O . MET A 1 379 ? -0.006 -3.994 -8.923 1.00 85.75 379 MET A O 1
ATOM 2977 N N . SER A 1 380 ? 0.657 -4.057 -6.784 1.00 86.69 380 SER A N 1
ATOM 2978 C CA . SER A 1 380 ? -0.009 -2.821 -6.371 1.00 86.69 380 SER A CA 1
ATOM 2979 C C . SER A 1 380 ? 0.992 -1.707 -6.089 1.00 86.69 380 SER A C 1
ATOM 2981 O O . SER A 1 380 ? 2.195 -1.936 -5.949 1.00 86.69 380 SER A O 1
ATOM 2983 N N . VAL A 1 381 ? 0.483 -0.485 -5.974 1.00 87.56 381 VAL A N 1
ATOM 2984 C CA . VAL A 1 381 ? 1.242 0.659 -5.463 1.00 87.56 381 VAL A CA 1
ATOM 2985 C C . VAL A 1 381 ? 1.751 0.346 -4.052 1.00 87.56 381 VAL A C 1
ATOM 2987 O O . VAL A 1 381 ? 1.041 -0.276 -3.262 1.00 87.56 381 VAL A O 1
ATOM 2990 N N . ARG A 1 382 ? 2.986 0.758 -3.750 1.00 81.44 382 ARG A N 1
ATOM 2991 C CA . ARG A 1 382 ? 3.560 0.688 -2.400 1.00 81.44 382 ARG A CA 1
ATOM 2992 C C . ARG A 1 382 ? 2.920 1.728 -1.476 1.00 81.44 382 ARG A C 1
ATOM 2994 O O . ARG A 1 382 ? 2.816 2.895 -1.860 1.00 81.44 382 ARG A O 1
ATOM 3001 N N . ASP A 1 383 ? 2.586 1.343 -0.248 1.00 81.25 383 ASP A N 1
ATOM 3002 C CA . ASP A 1 383 ? 2.035 2.275 0.745 1.00 81.25 383 ASP A CA 1
ATOM 3003 C C . ASP A 1 383 ? 2.970 3.471 1.001 1.00 81.25 383 ASP A C 1
ATOM 3005 O O . ASP A 1 383 ? 4.200 3.351 0.998 1.00 81.25 383 ASP A O 1
ATOM 3009 N N . SER A 1 384 ? 2.381 4.650 1.231 1.00 80.00 384 SER A N 1
ATOM 3010 C CA . SER A 1 384 ? 3.112 5.918 1.404 1.00 80.00 384 SER A CA 1
ATOM 3011 C C . SER A 1 384 ? 4.088 6.232 0.253 1.00 80.00 384 SER A C 1
ATOM 3013 O O . SER A 1 384 ? 5.139 6.840 0.481 1.00 80.00 384 SER A O 1
ATOM 3015 N N . SER A 1 385 ? 3.780 5.817 -0.983 1.00 76.88 385 SER A N 1
ATOM 3016 C CA . SER A 1 385 ? 4.560 6.192 -2.167 1.00 76.88 385 SER A CA 1
ATOM 3017 C C . SER A 1 385 ? 3.972 7.396 -2.900 1.00 76.88 385 SER A C 1
ATOM 3019 O O . SER A 1 385 ? 2.762 7.553 -3.030 1.00 76.88 385 SER A O 1
ATOM 3021 N N . PHE A 1 386 ? 4.855 8.256 -3.395 1.00 80.25 386 PHE A N 1
ATOM 3022 C CA . PHE A 1 386 ? 4.518 9.258 -4.390 1.00 80.25 386 PHE A CA 1
ATOM 3023 C C . PHE A 1 386 ? 4.196 8.566 -5.724 1.00 80.25 386 PHE A C 1
ATOM 3025 O O . PHE A 1 386 ? 4.905 7.634 -6.128 1.00 80.25 386 PHE A O 1
ATOM 3032 N N . ILE A 1 387 ? 3.151 9.035 -6.408 1.00 86.81 387 ILE A N 1
ATOM 3033 C CA . ILE A 1 387 ? 2.703 8.515 -7.704 1.00 86.81 387 ILE A CA 1
ATOM 3034 C C . ILE A 1 387 ? 3.388 9.286 -8.826 1.00 86.81 387 ILE A C 1
ATOM 3036 O O . ILE A 1 387 ? 3.503 10.504 -8.759 1.00 86.81 387 ILE A O 1
ATOM 3040 N N . VAL A 1 388 ? 3.880 8.583 -9.844 1.00 87.25 388 VAL A N 1
ATOM 3041 C CA . VAL A 1 388 ? 4.474 9.243 -11.010 1.00 87.25 388 VAL A CA 1
ATOM 3042 C C . VAL A 1 388 ? 3.396 9.902 -11.874 1.00 87.25 388 VAL A C 1
ATOM 3044 O O . VAL A 1 388 ? 2.440 9.254 -12.294 1.00 87.25 388 VAL A O 1
ATOM 3047 N N . GLU A 1 389 ? 3.587 11.180 -12.184 1.00 87.12 389 GLU A N 1
ATOM 3048 C CA . GLU A 1 389 ? 2.665 11.979 -13.005 1.00 87.12 389 GLU A CA 1
ATOM 3049 C C . GLU A 1 389 ? 3.224 12.222 -14.416 1.00 87.12 389 GLU A C 1
ATOM 3051 O O . GLU A 1 389 ? 2.488 12.411 -15.388 1.00 87.12 389 GLU A O 1
ATOM 3056 N N . ASP A 1 390 ? 4.555 12.258 -14.560 1.00 88.75 390 ASP A N 1
ATOM 3057 C CA . ASP A 1 390 ? 5.187 12.509 -15.853 1.00 88.75 390 ASP A CA 1
ATOM 3058 C C . ASP A 1 390 ? 6.652 12.061 -15.936 1.00 88.75 390 ASP A C 1
ATOM 3060 O O . ASP A 1 390 ? 7.335 11.874 -14.926 1.00 88.75 390 ASP A O 1
ATOM 3064 N N . PHE A 1 391 ? 7.176 11.992 -17.163 1.00 92.56 391 PHE A N 1
ATOM 3065 C CA . PHE A 1 391 ? 8.605 11.869 -17.426 1.00 92.56 391 PHE A CA 1
ATOM 3066 C C . PHE A 1 391 ? 9.114 12.827 -18.515 1.00 92.56 391 PHE A C 1
ATOM 3068 O O . PHE A 1 391 ? 8.394 13.244 -19.432 1.00 92.56 391 PHE A O 1
ATOM 3075 N N . TYR A 1 392 ? 10.403 13.153 -18.424 1.00 90.00 392 TYR A N 1
ATOM 3076 C CA . TYR A 1 392 ? 11.112 14.057 -19.328 1.00 90.00 392 TYR A CA 1
ATOM 3077 C C . TYR A 1 392 ? 12.477 13.484 -19.697 1.00 90.00 392 TYR A C 1
ATOM 3079 O O . TYR A 1 392 ? 13.200 12.974 -18.842 1.00 90.00 392 TYR A O 1
ATOM 3087 N N . ILE A 1 393 ? 12.852 13.611 -20.969 1.00 91.12 393 ILE A N 1
ATOM 3088 C CA . ILE A 1 393 ? 14.143 13.155 -21.489 1.00 91.12 393 ILE A CA 1
ATOM 3089 C C . ILE A 1 393 ? 14.915 14.374 -21.977 1.00 91.12 393 ILE A C 1
ATOM 3091 O O . ILE A 1 393 ? 14.382 15.191 -22.725 1.00 91.12 393 ILE A O 1
ATOM 3095 N N . THR A 1 394 ? 16.173 14.500 -21.563 1.00 87.38 394 THR A N 1
ATOM 3096 C CA . THR A 1 394 ? 17.065 15.561 -22.046 1.00 87.38 394 THR A CA 1
ATOM 3097 C C . THR A 1 394 ? 18.434 15.004 -22.422 1.00 87.38 394 THR A C 1
ATOM 3099 O O . THR A 1 394 ? 18.891 14.012 -21.856 1.00 87.38 394 THR A O 1
ATOM 3102 N N . ASP A 1 395 ? 19.109 15.671 -23.357 1.00 81.62 395 ASP A N 1
ATOM 3103 C CA . ASP A 1 395 ? 20.459 15.305 -23.827 1.00 81.62 395 ASP A CA 1
ATOM 3104 C C . ASP A 1 395 ? 21.570 15.890 -22.940 1.00 81.62 395 ASP A C 1
ATOM 3106 O O . ASP A 1 395 ? 22.763 15.775 -23.224 1.00 81.62 395 ASP A O 1
ATOM 3110 N N . SER A 1 396 ? 21.176 16.558 -21.855 1.00 69.69 396 SER A N 1
ATOM 3111 C CA . SER A 1 396 ? 22.088 17.199 -20.925 1.00 69.69 396 SER A CA 1
ATOM 3112 C C . SER A 1 396 ? 22.362 16.277 -19.745 1.00 69.69 396 SER A C 1
ATOM 3114 O O . SER A 1 396 ? 21.467 15.935 -18.974 1.00 69.69 396 SER A O 1
ATOM 3116 N N . VAL A 1 397 ? 23.629 15.914 -19.566 1.00 65.88 397 VAL A N 1
ATOM 3117 C CA . VAL A 1 397 ? 24.111 15.341 -18.310 1.00 65.88 397 VAL A CA 1
ATOM 3118 C C . VAL A 1 397 ? 24.571 16.504 -17.446 1.00 65.88 397 VAL A C 1
ATOM 3120 O O . VAL A 1 397 ? 25.485 17.244 -17.813 1.00 65.88 397 VAL A O 1
ATOM 3123 N N . ARG A 1 398 ? 23.919 16.706 -16.299 1.00 57.44 398 ARG A N 1
ATOM 3124 C CA . ARG A 1 398 ? 24.232 17.827 -15.413 1.00 57.44 398 ARG A CA 1
ATOM 3125 C C . ARG A 1 398 ? 25.548 17.532 -14.697 1.00 57.44 398 ARG A C 1
ATOM 3127 O O . ARG A 1 398 ? 25.585 16.795 -13.716 1.00 57.44 398 ARG A O 1
ATOM 3134 N N . THR A 1 399 ? 26.645 18.074 -15.211 1.00 60.56 399 THR A N 1
ATOM 3135 C CA . THR A 1 399 ? 27.971 17.912 -14.608 1.00 60.56 399 THR A CA 1
ATOM 3136 C C . THR A 1 399 ? 28.206 18.964 -13.534 1.00 60.56 399 THR A C 1
ATOM 3138 O O . THR A 1 399 ? 27.819 20.118 -13.701 1.00 60.56 399 THR A O 1
ATOM 3141 N N . LEU A 1 400 ? 28.881 18.591 -12.445 1.00 60.69 400 LEU A N 1
ATOM 3142 C CA . LEU A 1 400 ? 29.377 19.564 -11.473 1.00 60.69 400 LEU A CA 1
ATOM 3143 C C . LEU A 1 400 ? 30.390 20.499 -12.147 1.00 60.69 400 LEU A C 1
ATOM 3145 O O . LEU A 1 400 ? 31.312 20.028 -12.820 1.00 60.69 400 LEU A O 1
ATOM 3149 N N . ASP A 1 401 ? 30.249 21.806 -11.920 1.00 63.41 401 ASP A N 1
ATOM 3150 C CA . ASP A 1 401 ? 31.226 22.800 -12.362 1.00 63.41 401 ASP A CA 1
ATOM 3151 C C . ASP A 1 401 ? 32.559 22.549 -11.652 1.00 63.41 401 ASP A C 1
ATOM 3153 O O . ASP A 1 401 ? 32.758 22.871 -10.476 1.00 63.41 401 ASP A O 1
ATOM 3157 N N . TRP A 1 402 ? 33.485 21.913 -12.364 1.00 62.59 402 TRP A N 1
ATOM 3158 C CA . TRP A 1 402 ? 34.778 21.522 -11.830 1.00 62.59 402 TRP A CA 1
ATOM 3159 C C . TRP A 1 402 ? 35.858 22.504 -12.291 1.00 62.59 402 TRP A C 1
ATOM 3161 O O . TRP A 1 402 ? 36.092 22.708 -13.484 1.00 62.59 402 TRP A O 1
ATOM 3171 N N . ALA A 1 403 ? 36.553 23.119 -11.331 1.00 62.19 403 ALA A N 1
ATOM 3172 C CA . ALA A 1 403 ? 37.717 23.947 -11.621 1.00 62.19 403 ALA A CA 1
ATOM 3173 C C . ALA A 1 403 ? 38.871 23.041 -12.091 1.00 62.19 403 ALA A C 1
ATOM 3175 O O . ALA A 1 403 ? 39.445 22.281 -11.309 1.00 62.19 403 ALA A O 1
ATOM 3176 N N . ARG A 1 404 ? 39.178 23.095 -13.390 1.00 65.19 404 ARG A N 1
ATOM 3177 C CA . ARG A 1 404 ? 40.122 22.211 -14.099 1.00 65.19 404 ARG A CA 1
ATOM 3178 C C . ARG A 1 404 ? 41.583 22.542 -13.776 1.00 65.19 404 ARG A C 1
ATOM 3180 O O . ARG A 1 404 ? 42.300 23.068 -14.618 1.00 65.19 404 ARG A O 1
ATOM 3187 N N . SER A 1 405 ? 42.023 22.264 -12.550 1.00 68.00 405 SER A N 1
ATOM 3188 C CA . SER A 1 405 ? 43.373 22.609 -12.068 1.00 68.00 405 SER A CA 1
ATOM 3189 C C . SER A 1 405 ? 44.445 21.541 -12.322 1.00 68.00 405 SER A C 1
ATOM 3191 O O . SER A 1 405 ? 45.620 21.791 -12.068 1.00 68.00 405 SER A O 1
ATOM 3193 N N . ARG A 1 406 ? 44.074 20.353 -12.819 1.00 65.12 406 ARG A N 1
ATOM 3194 C CA . ARG A 1 406 ? 45.003 19.249 -13.127 1.00 65.12 406 ARG A CA 1
ATOM 3195 C C . ARG A 1 406 ? 44.977 18.895 -14.612 1.00 65.12 406 ARG A C 1
ATOM 3197 O O . ARG A 1 406 ? 43.970 19.105 -15.285 1.00 65.12 406 ARG A O 1
ATOM 3204 N N . TRP A 1 407 ? 46.079 18.332 -15.107 1.00 66.06 407 TRP A N 1
ATOM 3205 C CA . TRP A 1 407 ? 46.197 17.883 -16.494 1.00 66.06 407 TRP A CA 1
ATOM 3206 C C . TRP A 1 407 ? 45.208 16.751 -16.791 1.00 66.06 407 TRP A C 1
ATOM 3208 O O . TRP A 1 407 ? 45.214 15.720 -16.121 1.00 66.06 407 TRP A O 1
ATOM 3218 N N . ALA A 1 408 ? 44.374 16.951 -17.811 1.00 69.50 408 ALA A N 1
ATOM 3219 C CA . ALA A 1 408 ? 43.469 15.949 -18.358 1.00 69.50 408 ALA A CA 1
ATOM 3220 C C . ALA A 1 408 ? 43.668 15.882 -19.879 1.00 69.50 408 ALA A C 1
ATOM 3222 O O . ALA A 1 408 ? 43.650 16.920 -20.546 1.00 69.50 408 ALA A O 1
ATOM 3223 N N . LEU A 1 409 ? 43.871 14.665 -20.400 1.00 68.81 409 LEU A N 1
ATOM 3224 C CA . LEU A 1 409 ? 44.029 14.382 -21.835 1.00 68.81 409 LEU A CA 1
ATOM 3225 C C . LEU A 1 409 ? 42.743 14.680 -22.619 1.00 68.81 409 LEU A C 1
ATOM 3227 O O . LEU A 1 409 ? 42.810 15.214 -23.720 1.00 68.81 409 LEU A O 1
ATOM 3231 N N . ASN A 1 410 ? 41.579 14.406 -22.024 1.00 69.88 410 ASN A N 1
ATOM 3232 C CA . ASN A 1 410 ? 40.277 14.789 -22.561 1.00 69.88 410 ASN A CA 1
ATOM 3233 C C . ASN A 1 410 ? 39.671 15.914 -21.708 1.00 69.88 410 ASN A C 1
ATOM 3235 O O . ASN A 1 410 ? 39.558 15.791 -20.489 1.00 69.88 410 ASN A O 1
ATOM 3239 N N . LYS A 1 411 ? 39.303 17.023 -22.357 1.00 69.69 411 LYS A N 1
ATOM 3240 C CA . LYS A 1 411 ? 38.703 18.209 -21.723 1.00 69.69 411 LYS A CA 1
ATOM 3241 C C . LYS A 1 411 ? 37.226 18.401 -22.079 1.00 69.69 411 LYS A C 1
ATOM 3243 O O . LYS A 1 411 ? 36.626 19.361 -21.586 1.00 69.69 411 LYS A O 1
ATOM 3248 N N . GLN A 1 412 ? 36.673 17.545 -22.938 1.00 73.44 412 GLN A N 1
ATOM 3249 C CA . GLN A 1 412 ? 35.262 17.569 -23.309 1.00 73.44 412 GLN A CA 1
ATOM 3250 C C . GLN A 1 412 ? 34.413 17.051 -22.145 1.00 73.44 412 GLN A C 1
ATOM 3252 O O . GLN A 1 412 ? 34.829 16.151 -21.413 1.00 73.44 412 GLN A O 1
ATOM 3257 N N . LEU A 1 413 ? 33.242 17.656 -21.947 1.00 71.69 413 LEU A N 1
ATOM 3258 C CA . LEU A 1 413 ? 32.278 17.163 -20.967 1.00 71.69 413 LEU A CA 1
ATOM 3259 C C . LEU A 1 413 ? 31.656 15.855 -21.475 1.00 71.69 413 LEU A C 1
ATOM 3261 O O . LEU A 1 413 ? 31.480 15.706 -22.687 1.00 71.69 413 LEU A O 1
ATOM 3265 N N . PRO A 1 414 ? 31.314 14.917 -20.575 1.00 70.25 414 PRO A N 1
ATOM 3266 C CA . PRO A 1 414 ? 30.569 13.732 -20.962 1.00 70.25 414 PRO A CA 1
ATOM 3267 C C . PRO A 1 414 ? 29.213 14.140 -21.541 1.00 70.25 414 PRO A C 1
ATOM 3269 O O . PRO A 1 414 ? 28.508 14.983 -20.984 1.00 70.25 414 PRO A O 1
ATOM 3272 N N . THR A 1 415 ? 28.851 13.522 -22.657 1.00 76.00 415 THR A N 1
ATOM 3273 C CA . THR A 1 415 ? 27.497 13.568 -23.206 1.00 76.00 415 THR A CA 1
ATOM 3274 C C . THR A 1 415 ? 26.685 12.395 -22.650 1.00 76.00 415 THR A C 1
ATOM 3276 O O . THR A 1 415 ? 27.230 11.501 -21.993 1.00 76.00 415 THR A O 1
ATOM 3279 N N . GLY A 1 416 ? 25.370 12.401 -22.858 1.00 82.88 416 GLY A N 1
ATOM 3280 C CA . GLY A 1 416 ? 24.500 11.312 -22.422 1.00 82.88 416 GLY A CA 1
ATOM 3281 C C . GLY A 1 416 ? 23.030 11.689 -22.465 1.00 82.88 416 GLY A C 1
ATOM 3282 O O . GLY A 1 416 ? 22.653 12.678 -23.090 1.00 82.88 416 GLY A O 1
ATOM 3283 N N . LYS A 1 417 ? 22.209 10.883 -21.796 1.00 83.06 417 LYS A N 1
ATOM 3284 C CA . LYS A 1 417 ? 20.780 11.141 -21.614 1.00 83.06 417 LYS A CA 1
ATOM 3285 C C . LYS A 1 417 ? 20.477 11.270 -20.129 1.00 83.06 417 LYS A C 1
ATOM 3287 O O . LYS A 1 417 ? 21.080 10.591 -19.294 1.00 83.06 417 LYS A O 1
ATOM 3292 N N . SER A 1 418 ? 19.526 12.136 -19.824 1.00 82.00 418 SER A N 1
ATOM 3293 C CA . SER A 1 418 ? 18.947 12.306 -18.501 1.00 82.00 418 SER A CA 1
ATOM 3294 C C . SER A 1 418 ? 17.462 11.992 -18.588 1.00 82.00 418 SER A C 1
ATOM 3296 O O . SER A 1 418 ? 16.756 12.601 -19.394 1.00 82.00 418 SER A O 1
ATOM 3298 N N . LEU A 1 419 ? 17.008 11.064 -17.750 1.00 85.56 419 LEU A N 1
ATOM 3299 C CA . LEU A 1 419 ? 15.601 10.721 -17.581 1.00 85.56 419 LEU A CA 1
ATOM 3300 C C . LEU A 1 419 ? 15.123 11.284 -16.243 1.00 85.56 419 LEU A C 1
ATOM 3302 O O . LEU A 1 419 ? 15.696 10.969 -15.200 1.00 85.56 419 LEU A O 1
ATOM 3306 N N . THR A 1 420 ? 14.102 12.132 -16.286 1.00 84.12 420 THR A N 1
ATOM 3307 C CA . THR A 1 420 ? 13.530 12.785 -15.109 1.00 84.12 420 THR A CA 1
ATOM 3308 C C . THR A 1 420 ? 12.094 12.336 -14.914 1.00 84.12 420 THR A C 1
ATOM 3310 O O . THR A 1 420 ? 11.327 12.389 -15.870 1.00 84.12 420 THR A O 1
ATOM 3313 N N . PHE A 1 421 ? 11.728 11.972 -13.690 1.00 82.69 421 PHE A N 1
ATOM 3314 C CA . PHE A 1 421 ? 10.356 11.645 -13.301 1.00 82.69 421 PHE A CA 1
ATOM 3315 C C . PHE A 1 421 ? 9.790 12.720 -12.378 1.00 82.69 421 PHE A C 1
ATOM 3317 O O . PHE A 1 421 ? 10.487 13.147 -11.450 1.00 82.69 421 PHE A O 1
ATOM 3324 N N . GLY A 1 422 ? 8.559 13.148 -12.659 1.00 79.12 422 GLY A N 1
ATOM 3325 C CA . GLY A 1 422 ? 7.780 14.068 -11.835 1.00 79.12 422 GLY A CA 1
ATOM 3326 C C . GLY A 1 422 ? 6.753 13.316 -10.995 1.00 79.12 422 GLY A C 1
ATOM 3327 O O . GLY A 1 422 ? 6.108 12.396 -11.505 1.00 79.12 422 GLY A O 1
ATOM 3328 N N . PHE A 1 423 ? 6.645 13.722 -9.733 1.00 75.38 423 PHE A N 1
ATOM 3329 C CA . PHE A 1 423 ? 5.729 13.206 -8.722 1.00 75.38 423 PHE A CA 1
ATOM 3330 C C . PHE A 1 423 ? 5.120 14.332 -7.882 1.00 75.38 423 PHE A C 1
ATOM 3332 O O . PHE A 1 423 ? 5.765 15.417 -7.788 1.00 75.38 423 PHE A O 1
#

Secondary structure (DSSP, 8-state):
----EEEEEEEES--TTHHHHHTTT--EEEEETTEEE-PPPP---S---HHHHHHHHHHHHHHTT--S---------SS-SSSTTSSTTS-----EETTEEPSS-EEEESSEEEEEE-TTTEEEEEEEEEE------TT-TTEEEEE-TTS-EEEEEEETTEEEEEEE--TTSS----EEEEEEEETTEEEEEEEEETTPPPEEEEEE-TT-SEEEEEEEE-SS-STT-EEEEEEEEEEE-SS---------------S-HHHHHHHHHHHHTSPEE--SSPPPP-S-TTT-GGG---EEEEETTSSEEEEE-SSEEEEEE-SSS-EEEEEEETTTTEE---S-B-SEEEEETTEEEEES-EE--S-SS---GGGGGT-EEPTTEEPP-EEEEES----------S--S--SPPPEEEEEEE-

Foldseek 3Di:
DFPWKKKKDFQFQDDPCNVVCPLPLQDIWIATPNDTDHDDDDDDDDDDDPVNVVVVVVVVVVVVVPDDDDDDDDDDPDDPPPCPVPPPVPDDPFWDALNDTFAPKDKDFAPDKDKDFPLLQFFKKKFWKGQTPQDDDPPDPQKDWDADPLRWTFIWGADPNDTDGRWTADPVNDADFFKKKWFKAFPNHTFDIDIYTGNDDIDIDMTTRHRGRMIMTHIHGRPPDRGSRIMIGGPIDTHGDDLDDDDDDDDDDDDQQFADPVLCVVALVVQVVFAEAAPPQGAADPDDCVVCSVVFAWGWHHYPVSQWIWTGRQQKIWIWGPPSATWTPFIARSNVSDTPFADIDFSDWDQDPNDIATAWTWDDQSDRRHDDPVCVVSIGTDGRYDHWRDKDKDFDDDDDPDDCPDDDPDPDDTTHMMMMTMD

pLDDT: mean 70.72, std 22.48, range [22.25, 97.88]